Protein 6Z7A (pdb70)

InterPro domains:
  IPR027446 Variant surface glycoprotein C-terminal domain superfamily [SSF118251] (428-478)

Sequence (359 aa):
AKDTAAGHVTTPCTEILFDLTLAKHYENQIQAAESSALNRNYAAIRSWTLLEAMSSDGNRQNAYTGLIAYGIQITVNNAEQEELQGPKQTKLRAAHHALRHRAANLLSSAALLQIQAAQQATLTKPTTAGGAQTPFSGATGTCKYEGITATAGEQSCKYSTEEDEEEKINAAHMNPEVMTQQITTIGDKYLLTTITLDAIAGSKGNPTQSSATYAEQDCQDGGNPGPNFGGANALGLQVTKLGTKATTEKTNLYTAGGTEECEEHQPGNGPQKTKQRRLAYLVCEEANKAAIITPTDLQTLTLDALISAPEMAAIGDALLIQQLLKKAYGQTNEQFQKNFIKPLAAQTVKFKSNTVAALMSSPNSGLALAYHKGK

Foldseek 3Di:
DADLQQVVPFDLLSLLLLLQQLLVLLVVQLVVQVVLLVLLVLLLLLLLLVLLQDDDLLLNLLSVLLNVVSCVQSVVQVVLVPVLNVLSNVLSVLSNVVSVLSLVLVQVLQQKAKDWDQWAKAQQDPPRNPGQIDTGTDDIDTGDDRDDDDDDPVSDVRSHSVNQQLVRYWKHKDWDCCSNPDKFWDKDKDWAARHHNCQGDRVQSWGHDADDQDPPRNHRTTIHMGTGTMGDDIDMDMDTQDDPVRDHGPLDPDPDDDDSRSVSSPSSSSSNVSDRDHDDRSLPDFLVCQLPPPVSCVSCVVSFPSVRSCVSQHPHRVSNCVSRRVQQQPPWDDDCTDGSSVCCVDPCSVVSSVVSSVD

Solvent-accessible surface area: 18760 Å² total; per-residue (Å²): 120,133,27,40,3,3,47,39,3,93,58,18,26,11,0,14,27,2,4,65,25,0,0,109,32,2,45,62,52,9,115,63,7,56,56,19,10,95,102,0,56,15,0,15,94,0,0,36,0,6,34,16,54,27,112,76,40,116,76,51,57,0,11,46,0,0,27,36,6,0,82,94,12,0,80,89,11,72,66,103,8,75,44,26,44,85,23,5,58,131,0,2,122,18,2,95,103,11,4,56,68,0,52,58,12,25,59,118,16,28,12,89,153,31,91,36,44,120,3,87,9,6,18,64,60,113,116,127,101,76,30,101,13,11,18,99,27,124,56,54,80,32,114,21,57,174,73,78,37,170,61,60,104,84,23,92,104,70,3,54,41,82,63,1,56,48,125,30,8,45,19,4,2,3,2,6,59,100,18,54,106,56,133,55,89,65,64,113,77,28,79,86,62,92,14,36,126,74,0,51,61,48,80,69,54,16,0,2,31,31,69,131,51,13,91,149,46,38,0,47,30,0,29,7,57,107,26,83,102,26,12,9,71,43,59,62,55,120,8,92,0,43,35,119,68,41,104,94,5,62,41,75,80,79,126,44,149,39,118,42,48,43,117,9,0,44,40,0,0,54,0,6,103,21,65,41,128,75,26,56,42,0,43,85,3,56,7,99,40,0,19,78,10,111,59,1,50,73,21,2,99,88,54,85,102,99,80,32,0,74,181,24,3,10,116,63,58,74,63,0,33,118,42,0,19,132,18,8,79,78,69,87,6,71,51,139,111,56,39,0,23,50,6,7,65,28,140,74,25,45,111,0,48,62,96,33,136,70,104

Secondary structure (DSSP, 8-state):
---TTGGG--SHHHHHHHHHHHHHHHHHHHHHHHHHHHHHHHHHHHHHHHHHH---HHHHHHHHHHHHHHHHHHHHHHHHHHHHHHHHHHHHHHHHHHHHHHHHHHHHHT--SEEPPP-EEESSBTTBTT-S-EEE----EE--PPP-----HHHHHHSSGGG--GGG--EEEEE-THHHH---EEEEEEEES---TT--B-TTSSEEEEE---TTT-EEEEEEEEEEEE-PPP-EEEEESB-TTSSSBSS-SSSS---HHHHHHHHHHHHHHSPPPPPP-GGG--HHHHHH-HHHHHHHHHH--HHHHHHHH-SSHHHHIIIIIHHHHH-EE----EEHHHHTTSTTHHHHHHHHHH-

Organism: Trypanosoma brucei rhodesiense (NCBI:txid31286)

B-factor: mean 32.12, std 16.99, range [7.95, 90.52]

Nearest PDB structures (foldseek):
  6z7a-assembly1_A-2  TM=1.003E+00  e=4.946E-59  Trypanosoma brucei rhodesiense
  6z7d-assembly1_A-2  TM=1.003E+00  e=1.613E-57  Trypanosoma brucei rhodesiense
  6z7e-assembly1_A-2  TM=1.002E+00  e=7.965E-57  Trypanosoma brucei rhodesiense
  6z7c-assembly1_A-2  TM=9.970E-01  e=1.998E-56  Trypanosoma brucei rhodesiense
  6z7b-assembly1_A  TM=9.973E-01  e=8.889E-54  Trypanosoma brucei rhodesiense

Structure (mmCIF, N/CA/C/O backbone):
data_6Z7A
#
_entry.id   6Z7A
#
_cell.length_a   47.042
_cell.length_b   71.062
_cell.length_c   130.453
_cell.angle_alpha   90.000
_cell.angle_beta   90.000
_cell.angle_gamma   90.000
#
_symmetry.space_group_name_H-M   'P 21 21 2'
#
loop_
_entity.id
_entity.type
_entity.pdbx_description
1 polymer 'Variant surface glycoprotein Sur'
2 branched alpha-D-mannopyranose-(1-2)-alpha-D-mannopyranose-(1-3)-[alpha-D-mannopyranose-(1-6)]beta-D-mannopyranose-(1-4)-2-acetamido-2-deoxy-beta-D-glucopyranose-(1-4)-2-acetamido-2-deoxy-beta-D-glucopyranose
3 water water
#
loop_
_atom_site.group_PDB
_atom_site.id
_atom_site.type_symbol
_atom_site.label_atom_id
_atom_site.label_alt_id
_atom_site.label_comp_id
_atom_site.label_asym_id
_atom_site.label_entity_id
_atom_site.label_seq_id
_atom_site.pdbx_PDB_ins_code
_atom_site.Cartn_x
_atom_site.Cartn_y
_atom_site.Cartn_z
_atom_site.occupancy
_atom_site.B_iso_or_equiv
_atom_site.auth_seq_id
_atom_site.auth_comp_id
_atom_site.auth_asym_id
_atom_site.auth_atom_id
_atom_site.pdbx_PDB_model_num
ATOM 1 N N . ALA A 1 30 ? 8.27527 64.77498 80.80621 1.000 48.12681 30 ALA A N 1
ATOM 2 C CA . ALA A 1 30 ? 7.87936 64.78542 79.38385 1.000 47.26039 30 ALA A CA 1
ATOM 3 C C . ALA A 1 30 ? 6.85358 63.67695 79.10858 1.000 41.67886 30 ALA A C 1
ATOM 4 O O . ALA A 1 30 ? 6.85395 62.67374 79.79017 1.000 44.21792 30 ALA A O 1
ATOM 10 N N . LYS A 1 31 ? 5.92200 63.87550 78.18111 1.000 31.30955 31 LYS A N 1
ATOM 11 C CA . LYS A 1 31 ? 4.94737 62.81783 77.99361 1.000 28.72502 31 LYS A CA 1
ATOM 12 C C . LYS A 1 31 ? 5.36536 61.86597 76.85724 1.000 23.21915 31 LYS A C 1
ATOM 13 O O . LYS A 1 31 ? 5.97169 62.25208 75.84263 1.000 24.33685 31 LYS A O 1
ATOM 32 N N . ASP A 1 32 ? 4.99396 60.62969 77.03593 1.000 19.62887 32 ASP A N 1
ATOM 33 C CA . ASP A 1 32 ? 4.94463 59.67538 75.93372 1.000 19.03381 32 ASP A CA 1
ATOM 34 C C . ASP A 1 32 ? 6.32380 59.35044 75.31274 1.000 18.59974 32 ASP A C 1
ATOM 35 O O . ASP A 1 32 ? 6.38123 59.02320 74.13764 1.000 18.99441 32 ASP A O 1
ATOM 44 N N . THR A 1 33 ? 7.39042 59.38558 76.13084 1.000 18.45479 33 THR A N 1
ATOM 45 C CA . THR A 1 33 ? 8.67704 58.99755 75.60165 1.000 18.96809 33 THR A CA 1
ATOM 46 C C . THR A 1 33 ? 8.66521 57.56851 75.06080 1.000 17.26798 33 THR A C 1
ATOM 47 O O . THR A 1 33 ? 9.15950 57.30861 73.95441 1.000 17.84674 33 THR A O 1
ATOM 58 N N . ALA A 1 34 ? 8.06345 56.62657 75.79921 1.000 14.67025 34 ALA A N 1
ATOM 59 C CA . ALA A 1 34 ? 8.08265 55.24713 75.37788 1.000 13.1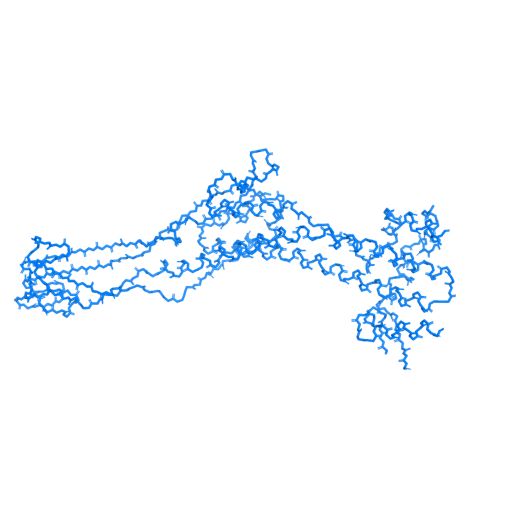7542 34 ALA A CA 1
ATOM 60 C C . ALA A 1 34 ? 7.18882 54.99453 74.16264 1.000 13.06485 34 ALA A C 1
ATOM 61 O O . ALA A 1 34 ? 7.63720 54.46581 73.13847 1.000 12.77790 34 ALA A O 1
ATOM 68 N N . ALA A 1 35 ? 5.94032 55.45784 74.19406 1.000 13.63041 35 ALA A N 1
ATOM 69 C CA . ALA A 1 35 ? 5.05006 55.23312 73.04227 1.000 12.91229 35 ALA A CA 1
ATOM 70 C C . ALA A 1 35 ? 5.49558 56.00095 71.81571 1.000 12.73580 35 ALA A C 1
ATOM 71 O O . ALA A 1 35 ? 5.28471 55.55853 70.67727 1.000 13.55165 35 ALA A O 1
ATOM 78 N N . GLY A 1 36 ? 6.14997 57.16292 72.01996 1.000 14.47539 36 GLY A N 1
ATOM 79 C CA . GLY A 1 36 ? 6.64870 57.87712 70.90845 1.000 15.09913 36 GLY A CA 1
ATOM 80 C C . GLY A 1 36 ? 7.88543 57.28828 70.25575 1.000 15.02823 36 GLY A C 1
ATOM 81 O O . GLY A 1 36 ? 8.24513 57.70210 69.15259 1.000 16.67020 36 GLY A O 1
ATOM 85 N N . HIS A 1 37 ? 8.42652 56.21172 70.83301 1.000 13.67014 37 HIS A N 1
ATOM 86 C CA . HIS A 1 37 ? 9.49467 55.48167 70.21428 1.000 13.30698 37 HIS A CA 1
ATOM 87 C C . HIS A 1 37 ? 8.96304 54.26522 69.48038 1.000 12.89373 37 HIS A C 1
ATOM 88 O O . HIS A 1 37 ? 9.74140 53.47002 68.91365 1.000 14.75682 37 HIS A O 1
ATOM 102 N N . VAL A 1 38 ? 7.66979 54.00832 69.49480 1.000 11.48307 38 VAL A N 1
ATOM 103 C CA . VAL A 1 38 ? 7.08369 52.88223 68.75973 1.000 11.19351 38 VAL A CA 1
ATOM 104 C C . VAL A 1 38 ? 6.83304 53.35527 67.34252 1.000 10.92782 38 VAL A C 1
ATOM 105 O O . VAL A 1 38 ? 5.99149 54.23731 67.06269 1.000 12.34858 38 VAL A O 1
ATOM 118 N N . THR A 1 39 ? 7.63218 52.82927 66.41513 1.000 10.72806 39 THR A N 1
ATOM 119 C CA . THR A 1 39 ? 7.56461 53.17580 65.01723 1.000 14.47449 39 THR A CA 1
ATOM 120 C C . THR A 1 39 ? 7.55006 51.98495 64.07805 1.000 11.92779 39 THR A C 1
ATOM 121 O O . THR A 1 39 ? 7.49094 52.15930 62.86820 1.000 12.77251 39 THR A O 1
ATOM 132 N N . THR A 1 40 ? 7.59757 50.77415 64.64188 1.000 9.92788 40 THR A N 1
ATOM 133 C CA . THR A 1 40 ? 7.77833 49.53437 63.89146 1.000 10.54325 40 THR A CA 1
ATOM 134 C C . THR A 1 40 ? 7.06209 48.43049 64.62304 1.000 9.98033 40 THR A C 1
ATOM 135 O O . THR A 1 40 ? 6.84812 48.49621 65.83024 1.000 9.51960 40 THR A O 1
ATOM 146 N N . PRO A 1 41 ? 6.78888 47.30015 63.95102 1.000 10.71438 41 PRO A N 1
ATOM 147 C CA . PRO A 1 41 ? 6.24458 46.15214 64.66044 1.000 10.16197 41 PRO A CA 1
ATOM 148 C C . PRO A 1 41 ? 7.13163 45.72481 65.84760 1.000 10.22766 41 PRO A C 1
ATOM 149 O O . PRO A 1 41 ? 6.63483 45.46090 66.95254 1.000 10.49071 41 PRO A O 1
ATOM 160 N N . CYS A 1 42 ? 8.44531 45.63319 65.63015 1.000 10.63285 42 CYS A N 1
ATOM 161 C CA . CYS A 1 42 ? 9.26949 45.22786 66.73355 1.000 10.63812 42 CYS A CA 1
ATOM 162 C C . CYS A 1 42 ? 9.28369 46.14267 67.91563 1.000 9.94605 42 CYS A C 1
ATOM 163 O O . CYS A 1 42 ? 9.35150 45.70180 69.07211 1.000 9.99325 42 CYS A O 1
ATOM 170 N N . THR A 1 43 ? 9.20795 47.48182 67.67902 1.000 9.49597 43 THR A N 1
ATOM 171 C CA . THR A 1 43 ? 9.14651 48.36112 68.78999 1.000 9.53005 43 THR A CA 1
ATOM 172 C C . THR A 1 43 ? 7.77120 48.37325 69.50239 1.000 9.35914 43 THR A C 1
ATOM 173 O O . THR A 1 43 ? 7.73693 48.56622 70.68194 1.000 9.71951 43 THR A O 1
ATOM 184 N N . GLU A 1 44 ? 6.69247 48.10186 68.75036 1.000 9.39056 44 GLU A N 1
ATOM 185 C CA . GLU A 1 44 ? 5.42362 47.89567 69.44990 1.000 9.23542 44 GLU A CA 1
ATOM 186 C C . GLU A 1 44 ? 5.46519 46.65567 70.35448 1.000 9.05918 44 GLU A C 1
ATOM 187 O O . GLU A 1 44 ? 5.03647 46.69191 71.49867 1.000 9.54582 44 GLU A O 1
ATOM 199 N N . ILE A 1 45 ? 6.06480 45.56808 69.83496 1.000 9.66426 45 ILE A N 1
ATOM 200 C CA . ILE A 1 45 ? 6.20998 44.36892 70.63665 1.000 9.97493 45 ILE A CA 1
ATOM 201 C C . ILE A 1 45 ? 6.94519 44.70821 71.92563 1.000 9.42503 45 ILE A C 1
ATOM 202 O O . ILE A 1 45 ? 6.59024 44.29454 73.01826 1.000 10.22219 45 ILE A O 1
ATOM 218 N N . LEU A 1 46 ? 8.09389 45.43860 71.77835 1.000 10.09333 46 LEU A N 1
ATOM 219 C CA . LEU A 1 46 ? 8.86603 45.75667 72.95376 1.000 10.25389 46 LEU A CA 1
ATOM 220 C C . LEU A 1 46 ? 8.07038 46.60011 73.95091 1.000 9.62250 46 LEU A C 1
ATOM 221 O O . LEU A 1 46 ? 8.08689 46.37270 75.16518 1.000 10.49326 46 LEU A O 1
ATOM 237 N N . PHE A 1 47 ? 7.33542 47.58942 73.43707 1.000 10.06428 47 PHE A N 1
ATOM 238 C CA . PHE A 1 47 ? 6.49829 48.39763 74.33752 1.000 10.30651 47 PHE A CA 1
ATOM 239 C C . PHE A 1 47 ? 5.46719 47.57745 75.10713 1.000 10.09592 47 PHE A C 1
ATOM 240 O O . PHE A 1 47 ? 5.33704 47.68767 76.30244 1.000 10.11176 47 PHE A O 1
ATOM 257 N N . ASP A 1 48 ? 4.81371 46.69122 74.34803 1.000 9.59335 48 ASP A N 1
ATOM 258 C CA . ASP A 1 48 ? 3.72766 45.91518 74.91635 1.000 10.05387 48 ASP A CA 1
ATOM 259 C C . ASP A 1 48 ? 4.23765 45.00492 76.02133 1.000 10.05151 48 ASP A C 1
ATOM 260 O O . ASP A 1 48 ? 3.62981 44.88458 77.09849 1.000 11.08805 48 ASP A O 1
ATOM 269 N N . LEU A 1 49 ? 5.36327 44.31037 75.73845 1.000 10.86171 49 LEU A N 1
ATOM 270 C CA . LEU A 1 49 ? 5.91962 43.40143 76.72221 1.000 11.08814 49 LEU A CA 1
ATOM 271 C C . LEU A 1 49 ? 6.52833 44.13866 77.89600 1.000 10.62792 49 LEU A C 1
ATOM 272 O O . LEU A 1 49 ? 6.42815 43.68611 79.03893 1.000 12.10660 49 LEU A O 1
ATOM 288 N N . THR A 1 50 ? 7.13688 45.29284 77.64935 1.000 11.32499 50 THR A N 1
ATOM 289 C CA . THR A 1 50 ? 7.74316 46.05834 78.71810 1.000 12.03297 50 THR A CA 1
ATOM 290 C C . THR A 1 50 ? 6.70268 46.62163 79.65822 1.000 11.33314 50 THR A C 1
ATOM 291 O O . THR A 1 50 ? 6.86346 46.59522 80.88595 1.000 11.63554 50 THR A O 1
ATOM 302 N N . LEU A 1 51 ? 5.57173 47.09894 79.10891 1.000 11.47233 51 LEU A N 1
ATOM 303 C CA . LEU A 1 51 ? 4.48893 47.59935 79.93868 1.000 11.78574 51 LEU A CA 1
ATOM 304 C C . LEU A 1 51 ? 3.78868 46.46464 80.69703 1.000 11.25415 51 LEU A C 1
ATOM 305 O O . LEU A 1 51 ? 3.50998 46.61272 81.89386 1.000 12.22769 51 LEU A O 1
ATOM 321 N N . ALA A 1 52 ? 3.59180 45.30830 80.04501 1.000 11.81724 52 ALA A N 1
ATOM 322 C CA . ALA A 1 52 ? 3.02241 44.15788 80.74807 1.000 11.86976 52 ALA A CA 1
ATOM 323 C C . ALA A 1 52 ? 3.91283 43.80373 81.94156 1.000 12.10955 52 ALA A C 1
ATOM 324 O O . ALA A 1 52 ? 3.43177 43.58249 83.04076 1.000 13.03049 52 ALA A O 1
ATOM 331 N N . LYS A 1 53 ? 5.24009 43.71888 81.72555 1.000 12.69358 53 LYS A N 1
ATOM 332 C CA . LYS A 1 53 ? 6.13566 43.38963 82.81215 1.000 13.68868 53 LYS A CA 1
ATOM 333 C C . LYS A 1 53 ? 6.14885 44.45372 83.87440 1.000 13.73065 53 LYS A C 1
ATOM 334 O O . LYS A 1 53 ? 6.28900 44.11117 85.05347 1.000 14.99641 53 LYS A O 1
ATOM 353 N N . HIS A 1 54 ? 5.97270 45.71498 83.50780 1.000 13.84385 54 HIS A N 1
ATOM 354 C CA . HIS A 1 54 ? 5.88782 46.75697 84.53330 1.000 14.38065 54 HIS A CA 1
ATOM 355 C C . HIS A 1 54 ? 4.71868 46.54358 85.46620 1.000 14.08340 54 HIS A C 1
ATOM 356 O O . HIS A 1 54 ? 4.87229 46.55117 86.69455 1.000 14.91749 54 HIS A O 1
ATOM 370 N N . TYR A 1 55 ? 3.53883 46.26761 84.92204 1.000 13.37278 55 TYR A N 1
ATOM 371 C CA . TYR A 1 55 ? 2.36127 45.98033 85.75580 1.000 13.96752 55 TYR A CA 1
ATOM 372 C C . TYR A 1 55 ? 2.57509 44.73240 86.61056 1.000 14.54380 55 TYR A C 1
ATOM 373 O O . TYR A 1 55 ? 2.24187 44.72077 87.81326 1.000 15.18335 55 TYR A O 1
ATOM 391 N N . GLU A 1 56 ? 3.13518 43.66950 86.02086 1.000 13.95712 56 GLU A N 1
ATOM 392 C CA . GLU A 1 56 ? 3.40143 42.44171 86.76006 1.000 14.96747 56 GLU A CA 1
ATOM 393 C C . GLU A 1 56 ? 4.39730 42.69500 87.89250 1.000 15.12831 56 GLU A C 1
ATOM 394 O O . GLU A 1 56 ? 4.24394 42.16250 89.00027 1.000 15.91236 56 GLU A O 1
ATOM 406 N N . ASN A 1 57 ? 5.40259 43.52652 87.62804 1.000 15.59662 57 ASN A N 1
ATOM 407 C CA . ASN A 1 57 ? 6.38570 43.85370 88.65418 1.000 17.34170 57 ASN A CA 1
ATOM 408 C C . ASN A 1 57 ? 5.77538 44.71304 89.77903 1.000 17.08102 57 ASN A C 1
ATOM 409 O O . ASN A 1 57 ? 6.16296 44.57760 90.94507 1.000 18.01263 57 ASN A O 1
ATOM 420 N N . GLN A 1 58 ? 4.84548 45.59326 89.45467 1.000 16.73103 58 GLN A N 1
ATOM 421 C CA . GLN A 1 58 ? 4.18011 46.36700 90.50153 1.000 17.05483 58 GLN A CA 1
ATOM 422 C C . GLN A 1 58 ? 3.42819 45.44651 91.45034 1.000 17.50990 58 GLN A C 1
ATOM 423 O O . GLN A 1 58 ? 3.47608 45.61414 92.68891 1.000 18.50744 58 GLN A O 1
ATOM 437 N N . ILE A 1 59 ? 2.74840 44.44938 90.89641 1.000 17.15490 59 ILE A N 1
ATOM 438 C CA . ILE A 1 59 ? 2.04047 43.47378 91.72379 1.000 17.77032 59 ILE A CA 1
ATOM 439 C C . ILE A 1 59 ? 3.04481 42.64295 92.53893 1.000 17.83125 59 ILE A C 1
ATOM 440 O O . ILE A 1 59 ? 2.86746 42.46151 93.74399 1.000 18.78635 59 ILE A O 1
ATOM 456 N N . GLN A 1 60 ? 4.12638 42.15555 91.92918 1.000 17.73123 60 GLN A N 1
ATOM 457 C CA . GLN A 1 60 ? 5.11304 41.35774 92.64409 1.000 18.52081 60 GLN A CA 1
ATOM 458 C C . GLN A 1 60 ? 5.71299 42.18126 93.77230 1.000 17.61280 60 GLN A C 1
ATOM 459 O O . GLN A 1 60 ? 5.91934 41.65647 94.87140 1.000 19.53118 60 GLN A O 1
ATOM 473 N N . ALA A 1 61 ? 6.00265 43.45723 93.55207 1.000 19.17866 61 ALA A N 1
ATOM 474 C CA . ALA A 1 61 ? 6.59012 44.27034 94.60749 1.000 20.11024 61 ALA A CA 1
ATOM 475 C C . ALA A 1 61 ? 5.62232 44.47863 95.76205 1.000 20.23656 61 ALA A C 1
ATOM 476 O O . ALA A 1 61 ? 6.00412 44.38776 96.93564 1.000 21.54729 61 ALA A O 1
ATOM 483 N N . ALA A 1 62 ? 4.34780 44.69131 95.46872 1.000 19.02880 62 ALA A N 1
ATOM 484 C CA . ALA A 1 62 ? 3.39483 44.81453 96.56224 1.000 19.97634 62 ALA A CA 1
ATOM 485 C C . ALA A 1 62 ? 3.25452 43.51761 97.31177 1.000 20.14966 62 ALA A C 1
ATOM 486 O O . ALA A 1 62 ? 3.15431 43.52087 98.54464 1.000 22.03150 62 ALA A O 1
ATOM 493 N N . GLU A 1 63 ? 3.22455 42.38422 96.63606 1.000 18.75264 63 GLU A N 1
ATOM 494 C CA . GLU A 1 63 ? 3.09873 41.10957 97.34187 1.000 20.28377 63 GLU A CA 1
ATOM 495 C C . GLU A 1 63 ? 4.32472 40.76573 98.14167 1.000 19.46047 63 GLU A C 1
ATOM 496 O O . GLU A 1 63 ? 4.20301 40.17494 99.22843 1.000 21.03664 63 GLU A O 1
ATOM 508 N N . SER A 1 64 ? 5.49492 41.14730 97.63781 1.000 19.94206 64 SER A N 1
ATOM 509 C CA A SER A 1 64 ? 6.69918 40.93371 98.42391 0.461 20.58408 64 SER A CA 1
ATOM 510 C CA B SER A 1 64 ? 6.71627 40.95052 98.41525 0.539 21.42115 64 SER A CA 1
ATOM 511 C C . SER A 1 64 ? 6.64842 41.76243 99.69170 1.000 21.36288 64 SER A C 1
ATOM 512 O O . SER A 1 64 ? 7.10056 41.31169 100.75459 1.000 22.68432 64 SER A O 1
ATOM 527 N N . ALA A 1 65 ? 6.14485 42.95899 99.60635 1.000 21.01051 65 ALA A N 1
ATOM 528 C CA . ALA A 1 65 ? 6.02540 43.80083 100.78062 1.000 21.83410 65 ALA A CA 1
ATOM 529 C C . ALA A 1 65 ? 5.06650 43.19232 101.78826 1.000 21.66602 65 ALA A C 1
ATOM 530 O O . ALA A 1 65 ? 5.33010 43.22606 103.01244 1.000 23.09473 65 ALA A O 1
ATOM 537 N N . LEU A 1 66 ? 3.96394 42.62409 101.31560 1.000 20.91584 66 LEU A N 1
ATOM 538 C CA . LEU A 1 66 ? 3.06984 41.96753 102.23251 1.000 22.74219 66 LEU A CA 1
ATOM 539 C C . LEU A 1 66 ? 3.74196 40.78765 102.88793 1.000 22.14754 66 LEU A C 1
ATOM 540 O O . LEU A 1 66 ? 3.60879 40.57184 104.09478 1.000 23.03427 66 LEU A O 1
ATOM 556 N N . ASN A 1 67 ? 4.46865 39.99837 102.10839 1.000 22.32395 67 ASN A N 1
ATOM 557 C CA . ASN A 1 67 ? 5.11234 38.83504 102.67680 1.000 24.15548 67 ASN A CA 1
ATOM 558 C C . ASN A 1 67 ? 6.17801 39.21474 103.69143 1.000 23.68983 67 ASN A C 1
ATOM 559 O O . ASN A 1 67 ? 6.27464 38.57518 104.74117 1.000 24.08701 67 ASN A O 1
ATOM 570 N N . ARG A 1 68 ? 6.92422 40.27169 103.44232 1.000 23.20291 68 ARG A N 1
ATOM 571 C CA . ARG A 1 68 ? 7.85330 40.76968 104.46398 1.000 23.21596 68 ARG A CA 1
ATOM 572 C C . ARG A 1 68 ? 7.12964 41.15992 105.75220 1.000 23.34488 68 ARG A C 1
ATOM 573 O O . ARG A 1 68 ? 7.63562 40.88582 106.86603 1.000 23.91332 68 ARG A O 1
ATOM 594 N N . ASN A 1 69 ? 5.96224 41.80423 105.63121 1.000 22.80279 69 ASN A N 1
ATOM 595 C CA . ASN A 1 69 ? 5.20045 42.20573 106.81353 1.000 22.48962 69 ASN A CA 1
ATOM 596 C C . ASN A 1 69 ? 4.68744 40.99916 107.54449 1.000 22.06326 69 ASN A C 1
ATOM 597 O O . ASN A 1 69 ? 4.79103 40.96190 108.76777 1.000 23.87117 69 ASN A O 1
ATOM 608 N N . TYR A 1 70 ? 4.18163 39.98296 106.85883 1.000 22.44753 70 TYR A N 1
ATOM 609 C CA . TYR A 1 70 ? 3.71089 38.79604 107.56160 1.000 23.64498 70 TYR A CA 1
ATOM 610 C C . TYR A 1 70 ? 4.86558 38.08114 108.25004 1.000 23.57640 70 TYR A C 1
ATOM 611 O O . TYR A 1 70 ? 4.70028 37.56079 109.37451 1.000 23.91864 70 TYR A O 1
ATOM 629 N N . ALA A 1 71 ? 6.04529 38.11266 107.64182 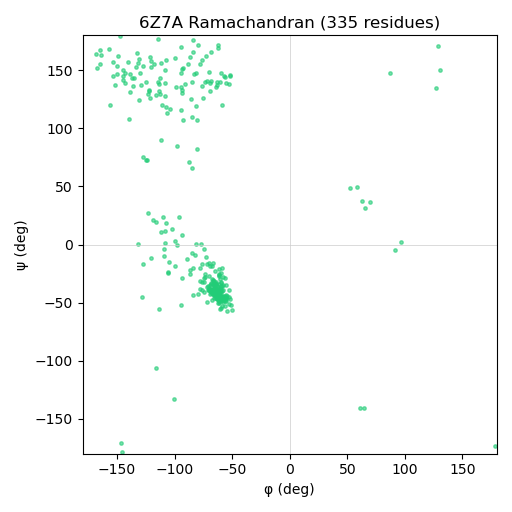1.000 23.87677 71 ALA A N 1
ATOM 630 C CA . ALA A 1 71 ? 7.23466 37.53682 108.28288 1.000 25.10006 71 ALA A CA 1
ATOM 631 C C . ALA A 1 71 ? 7.61220 38.28190 109.55646 1.000 25.11626 71 ALA A C 1
ATOM 632 O O . ALA A 1 71 ? 7.97406 37.66331 110.59134 1.000 26.78993 71 ALA A O 1
ATOM 639 N N . ALA A 1 72 ? 7.50713 39.60251 109.52510 1.000 24.87953 72 ALA A N 1
ATOM 640 C CA . ALA A 1 72 ? 7.76694 40.40430 110.72494 1.000 25.55824 72 ALA A CA 1
ATOM 641 C C . ALA A 1 72 ? 6.77985 40.07977 111.81604 1.000 25.90325 72 ALA A C 1
ATOM 642 O O . ALA A 1 72 ? 7.14490 40.01605 112.99318 1.000 27.26629 72 ALA A O 1
ATOM 649 N N . ILE A 1 73 ? 5.52009 39.89743 111.47267 1.000 25.66619 73 ILE A N 1
ATOM 650 C CA . ILE A 1 73 ? 4.49145 39.58381 112.45619 1.000 25.09513 73 ILE A CA 1
ATOM 651 C C . ILE A 1 73 ? 4.77534 38.23551 113.11498 1.000 24.86894 73 ILE A C 1
ATOM 652 O O . ILE A 1 73 ? 4.71740 38.13150 114.34065 1.000 26.10308 73 ILE A O 1
ATOM 668 N N . ARG A 1 74 ? 5.17072 37.22058 112.33810 1.000 25.26085 74 ARG A N 1
ATOM 669 C CA . ARG A 1 74 ? 5.57581 35.93949 112.91139 1.000 25.66348 74 ARG A CA 1
ATOM 670 C C . ARG A 1 74 ? 6.78234 36.09604 113.83338 1.000 26.32960 74 ARG A C 1
ATOM 671 O O . ARG A 1 74 ? 6.83884 35.48883 114.90529 1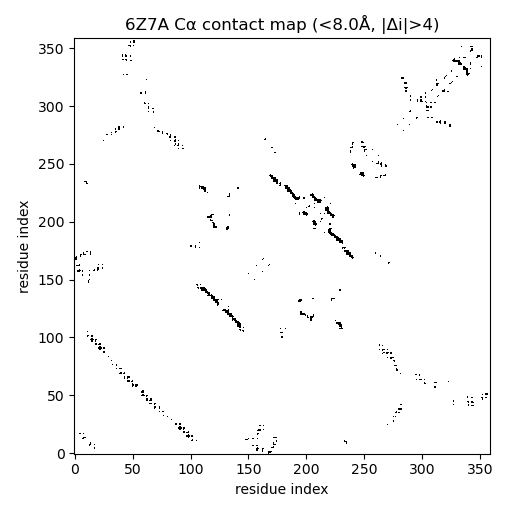.000 26.94271 74 ARG A O 1
ATOM 692 N N . SER A 1 75 ? 7.73927 36.93967 113.43966 1.000 27.23732 75 SER A N 1
ATOM 693 C CA . SER A 1 75 ? 8.93044 37.16091 114.25930 1.000 27.45877 75 SER A CA 1
ATOM 694 C C . SER A 1 75 ? 8.58137 37.78904 115.60504 1.000 29.26665 75 SER A C 1
ATOM 695 O O . SER A 1 75 ? 9.03355 37.30840 116.66333 1.000 30.90355 75 SER A O 1
ATOM 703 N N . TRP A 1 76 ? 7.73174 38.83175 115.58632 1.000 27.86684 76 TRP A N 1
ATOM 704 C CA . TRP A 1 76 ? 7.30624 39.48186 116.83072 1.000 30.02944 76 TRP A CA 1
ATOM 705 C C . TRP A 1 76 ? 6.45499 38.56471 117.68353 1.000 29.67205 76 TRP A C 1
ATOM 706 O O . TRP A 1 76 ? 6.48746 38.66618 118.92624 1.000 32.86954 76 TRP A O 1
ATOM 727 N N . THR A 1 77 ? 5.69523 37.66011 117.07105 1.000 29.15638 77 THR A N 1
ATOM 728 C CA . THR A 1 77 ? 4.95058 36.65776 117.83440 1.000 29.68008 77 THR A CA 1
ATOM 729 C C . THR A 1 77 ? 5.91018 35.76381 118.61977 1.000 31.16160 77 THR A C 1
ATOM 730 O O . THR A 1 77 ? 5.67133 35.46522 119.80195 1.000 32.00908 77 THR A O 1
ATOM 741 N N . LEU A 1 78 ? 7.01538 35.35799 118.01686 1.000 31.78554 78 LEU A N 1
ATOM 742 C CA . LEU A 1 78 ? 7.98580 34.58448 118.78009 1.000 33.75143 78 LEU A CA 1
ATOM 743 C C . LEU A 1 78 ? 8.60370 35.44235 119.90175 1.000 35.36991 78 LEU A C 1
ATOM 744 O O . LEU A 1 78 ? 8.71267 35.00371 121.06099 1.000 39.12821 78 LEU A O 1
ATOM 760 N N . LEU A 1 79 ? 8.95835 36.68640 119.60914 1.000 35.85455 79 LEU A N 1
ATOM 761 C CA . LEU A 1 79 ? 9.58502 37.48729 120.65500 1.000 38.54940 79 LEU A CA 1
ATOM 762 C C . LEU A 1 79 ? 8.62298 37.75084 121.77986 1.000 40.58413 79 LEU A C 1
ATOM 763 O O . LEU A 1 79 ? 9.04078 37.74721 122.96010 1.000 42.58906 79 LEU A O 1
ATOM 779 N N . GLU A 1 80 ? 7.33345 37.92429 121.49303 1.000 41.83406 80 GLU A N 1
ATOM 780 C CA . GLU A 1 80 ? 6.36808 38.08143 122.58353 1.000 44.28949 80 GLU A CA 1
ATOM 781 C C . GLU A 1 80 ? 6.38206 36.85611 123.50107 1.000 44.02087 80 GLU A C 1
ATOM 782 O O . GLU A 1 80 ? 6.46611 36.97567 124.73874 1.000 45.51857 80 GLU A O 1
ATOM 794 N N . ALA A 1 81 ? 6.35765 35.66666 122.90508 1.000 42.24248 81 ALA A N 1
ATOM 795 C CA . ALA A 1 81 ? 6.38971 34.40526 123.65197 1.000 45.47121 81 ALA A CA 1
ATOM 796 C C . ALA A 1 81 ? 7.66130 34.23680 124.47602 1.000 47.82168 81 ALA A C 1
ATOM 797 O O . ALA A 1 81 ? 7.64449 33.52365 125.49543 1.000 48.79246 81 ALA A O 1
ATOM 804 N N . MET A 1 82 ? 8.76292 34.86201 124.07359 1.000 48.73750 82 MET A N 1
ATOM 805 C CA . MET A 1 82 ? 10.04854 34.72496 124.76164 1.000 50.37733 82 MET A CA 1
ATOM 806 C C . MET A 1 82 ? 10.26311 35.74529 125.86986 1.000 53.11686 82 MET A C 1
ATOM 807 O O . MET A 1 82 ? 11.14142 35.53595 126.72588 1.000 54.66954 82 MET A O 1
ATOM 821 N N . SER A 1 83 ? 9.45600 36.78329 125.96466 1.000 53.57803 83 SER A N 1
ATOM 822 C CA . SER A 1 83 ? 9.71900 37.77272 126.99100 1.000 59.10235 83 SER A CA 1
ATOM 823 C C . SER A 1 83 ? 8.92669 37.42015 128.24096 1.000 61.54452 83 SER A C 1
ATOM 824 O O . SER A 1 83 ? 7.87827 36.77565 128.19518 1.000 63.45464 83 SER A O 1
ATOM 832 N N . SER A 1 84 ? 9.45875 37.83353 129.36973 1.000 66.16043 84 SER A N 1
ATOM 833 C CA . SER A 1 84 ? 8.80192 37.63245 130.65017 1.000 67.41907 84 SER A CA 1
ATOM 834 C C . SER A 1 84 ? 8.26487 38.92486 131.24463 1.000 69.54711 84 SER A C 1
ATOM 835 O O . SER A 1 84 ? 7.54986 38.87543 132.25916 1.000 71.15851 84 SER A O 1
ATOM 843 N N . ASP A 1 85 ? 8.61897 40.07762 130.67361 1.000 66.74791 85 ASP A N 1
ATOM 844 C CA . ASP A 1 85 ? 8.14195 41.35436 131.17255 1.000 65.91843 85 ASP A CA 1
ATOM 845 C C . ASP A 1 85 ? 6.80078 41.66798 130.54968 1.000 63.78956 85 ASP A C 1
ATOM 846 O O . ASP A 1 85 ? 6.69317 41.72306 129.32584 1.000 66.39194 85 ASP A O 1
ATOM 855 N N . GLY A 1 86 ? 5.80278 41.93590 131.38626 1.000 63.09440 86 GLY A N 1
ATOM 856 C CA . GLY A 1 86 ? 4.49210 42.25785 130.86333 1.000 62.43645 86 GLY A CA 1
ATOM 857 C C . GLY A 1 86 ? 4.49513 43.48502 129.97659 1.000 60.70187 86 GLY A C 1
ATOM 858 O O . GLY A 1 86 ? 3.72454 43.57221 129.02281 1.000 60.78373 86 GLY A O 1
ATOM 862 N N . ASN A 1 87 ? 5.35262 44.45921 130.26839 1.000 60.20722 87 ASN A N 1
ATOM 863 C CA . ASN A 1 87 ? 5.30484 45.66590 129.45372 1.000 59.35464 87 ASN A CA 1
ATOM 864 C C . ASN A 1 87 ? 5.98879 45.45595 128.10531 1.000 55.34899 87 ASN A C 1
ATOM 865 O O . ASN A 1 87 ? 5.48234 45.89688 127.05351 1.000 55.07772 87 ASN A O 1
ATOM 876 N N . ARG A 1 88 ? 7.09603 44.72151 128.10447 1.000 55.35637 88 ARG A N 1
ATOM 877 C CA . ARG A 1 88 ? 7.71622 44.37340 126.83663 1.000 53.48823 88 ARG A CA 1
ATOM 878 C C . ARG A 1 88 ? 6.79893 43.47411 126.00622 1.000 51.68243 88 ARG A C 1
ATOM 879 O O . ARG A 1 88 ? 6.69960 43.64779 124.78682 1.000 49.46924 88 ARG A O 1
ATOM 900 N N . GLN A 1 89 ? 6.10586 42.52369 126.65339 1.000 50.43237 89 GLN A N 1
ATOM 901 C CA . GLN A 1 89 ? 5.13023 41.67521 125.96280 1.000 47.91892 89 GLN A CA 1
ATOM 902 C C . GLN A 1 89 ? 4.04316 42.50872 125.30661 1.000 45.88203 89 GLN A C 1
ATOM 903 O O . GLN A 1 89 ? 3.72586 42.32372 124.12237 1.000 44.57908 89 GLN A O 1
ATOM 917 N N . ASN A 1 90 ? 3.48205 43.46412 126.03963 1.000 45.78191 90 ASN A N 1
ATOM 918 C CA . ASN A 1 90 ? 2.44416 44.33588 125.49817 1.000 46.85031 90 ASN A CA 1
ATOM 919 C C . ASN A 1 90 ? 2.97881 45.13423 124.31872 1.000 43.19998 90 ASN A C 1
ATOM 920 O O . ASN A 1 90 ? 2.24667 45.39084 123.36819 1.000 43.32359 90 ASN A O 1
ATOM 931 N N . ALA A 1 91 ? 4.24453 45.57965 124.39028 1.000 41.87101 91 ALA A N 1
ATOM 932 C CA . ALA A 1 91 ? 4.83808 46.30850 123.27007 1.000 40.28900 91 ALA A CA 1
ATOM 933 C C . ALA A 1 91 ? 4.88942 45.44287 122.00876 1.000 38.59421 91 ALA A C 1
ATOM 934 O O . ALA A 1 91 ? 4.54830 45.89841 120.91335 1.000 39.82580 91 ALA A O 1
ATOM 941 N N . TYR A 1 92 ? 5.33114 44.19262 122.14317 1.000 37.43607 92 TYR A N 1
ATOM 942 C CA . TYR A 1 92 ? 5.33663 43.31165 120.98160 1.000 35.95983 92 TYR A CA 1
ATOM 943 C C . TYR A 1 92 ? 3.92839 43.10331 120.47406 1.000 35.45681 92 TYR A C 1
ATOM 944 O O . TYR A 1 92 ? 3.69951 43.07999 119.25507 1.000 34.77261 92 TYR A O 1
ATOM 962 N N . THR A 1 93 ? 2.97443 42.93618 121.36131 1.000 34.92796 93 THR A N 1
ATOM 963 C CA . THR A 1 93 ? 1.59070 42.77545 120.95901 1.000 35.04888 93 THR A CA 1
ATOM 964 C C . THR A 1 93 ? 1.12022 43.98057 120.18011 1.000 33.16215 93 THR A C 1
ATOM 965 O O . THR A 1 93 ? 0.40412 43.84059 119.18657 1.000 34.41464 93 THR A O 1
ATOM 976 N N . GLY A 1 94 ? 1.58220 45.16564 120.54381 1.000 33.95649 94 GLY A N 1
ATOM 977 C CA . GLY A 1 94 ? 1.17312 46.34093 119.81752 1.000 33.16970 94 GLY A CA 1
ATOM 978 C C . GLY A 1 94 ? 1.68596 46.33060 118.38136 1.000 31.76458 94 GLY A C 1
ATOM 979 O O . GLY A 1 94 ? 0.98834 46.77637 117.46235 1.000 32.79073 94 GLY A O 1
ATOM 983 N N . LEU A 1 95 ? 2.92698 45.84539 118.18712 1.000 33.23797 95 LEU A N 1
ATOM 984 C CA . LEU A 1 95 ? 3.49678 45.73074 116.83664 1.000 30.04054 95 LEU A CA 1
ATOM 985 C C . LEU A 1 95 ? 2.81976 44.63523 116.02967 1.000 29.13245 95 LEU A C 1
ATOM 986 O O . LEU A 1 95 ? 2.61319 44.79305 114.81912 1.000 29.57460 95 LEU A O 1
ATOM 1002 N N . ILE A 1 96 ? 2.46763 43.52382 116.66590 1.000 29.57465 96 ILE A N 1
ATOM 1003 C CA . ILE A 1 96 ? 1.69674 42.47618 116.00063 1.000 29.50095 96 ILE A CA 1
ATOM 1004 C C . ILE A 1 96 ? 0.35280 43.01322 115.56363 1.000 29.82464 96 ILE A C 1
ATOM 1005 O O . ILE A 1 96 ? -0.08766 42.80288 114.41481 1.000 27.96393 96 ILE A O 1
ATOM 1021 N N . ALA A 1 97 ? -0.34779 43.68818 116.46933 1.000 30.18527 97 ALA A N 1
ATOM 1022 C CA . ALA A 1 97 ? -1.65799 44.21491 116.13610 1.000 30.62977 97 ALA A CA 1
ATOM 1023 C C . ALA A 1 97 ? -1.58743 45.22593 114.99272 1.000 29.24828 97 ALA A C 1
ATOM 1024 O O . ALA A 1 97 ? -2.38686 45.16465 114.04616 1.000 30.47190 97 ALA A O 1
ATOM 1031 N N . TYR A 1 98 ? -0.64539 46.16403 115.08734 1.000 28.43270 98 TYR A N 1
ATOM 1032 C CA . TYR A 1 98 ? -0.41687 47.13637 114.03785 1.000 28.69537 98 TYR A CA 1
ATOM 1033 C C . TYR A 1 98 ? -0.14375 46.42862 112.71758 1.000 27.81399 98 TYR A C 1
ATOM 1034 O O . TYR A 1 98 ? -0.72231 46.76667 111.67985 1.000 28.17703 98 TYR A O 1
ATOM 1052 N N . GLY A 1 99 ? 0.80795 45.51306 112.74165 1.000 27.49018 99 GLY A N 1
ATOM 1053 C CA . GLY A 1 99 ? 1.15021 44.77289 111.53076 1.000 25.98725 99 GLY A CA 1
ATOM 1054 C C . GLY A 1 99 ? -0.01668 44.04957 110.91229 1.000 25.74523 99 GLY A C 1
ATOM 1055 O O . GLY A 1 99 ? -0.21344 44.11103 109.70881 1.000 25.22406 99 GLY A O 1
ATOM 1059 N N . ILE A 1 100 ? -0.81626 43.36542 111.72363 1.000 25.75334 100 ILE A N 1
ATOM 1060 C CA . ILE A 1 100 ? -1.94693 42.62586 111.17913 1.000 27.27395 100 ILE A CA 1
ATOM 1061 C C . ILE A 1 100 ? -2.91742 43.59597 110.53601 1.000 26.06391 100 ILE A C 1
ATOM 1062 O O . ILE A 1 100 ? -3.38179 43.39780 109.40699 1.000 26.35050 100 ILE A O 1
ATOM 1078 N N . GLN A 1 101 ? -3.22083 44.67806 111.23209 1.000 26.74289 101 GLN A N 1
ATOM 1079 C CA . GLN A 1 101 ? -4.18363 45.62827 110.71965 1.000 29.72968 101 GLN A CA 1
ATOM 1080 C C . GLN A 1 101 ? -3.73804 46.17033 109.38077 1.000 28.51141 101 GLN A C 1
ATOM 1081 O O . GLN A 1 101 ? -4.49475 46.10429 108.38728 1.000 28.57698 101 GLN A O 1
ATOM 1095 N N . ILE A 1 102 ? -2.50752 46.67846 109.31413 1.000 28.06130 102 ILE A N 1
ATOM 1096 C CA . ILE A 1 102 ? -2.14025 47.35590 108.06554 1.000 27.02962 102 ILE A CA 1
ATOM 1097 C C . ILE A 1 102 ? -1.89046 46.37047 106.91994 1.000 25.22941 102 ILE A C 1
ATOM 1098 O O . ILE A 1 102 ? -2.09495 46.70146 105.74802 1.000 26.16362 102 ILE A O 1
ATOM 1114 N N . THR A 1 103 ? -1.47254 45.15899 107.22844 1.000 25.04767 103 THR A N 1
ATOM 1115 C CA . THR A 1 103 ? -1.10258 44.20525 106.19457 1.000 24.06099 103 THR A CA 1
ATOM 1116 C C . THR A 1 103 ? -2.32166 43.47931 105.65242 1.000 24.28182 103 THR A C 1
ATOM 1117 O O . THR A 1 103 ? -2.45882 43.33139 104.43224 1.000 24.45288 103 THR A O 1
ATOM 1128 N N . VAL A 1 104 ? -3.23293 43.05614 106.51970 1.000 24.45043 104 VAL A N 1
ATOM 1129 C CA . VAL A 1 104 ? -4.52251 42.52430 106.07248 1.000 24.62914 104 VAL A CA 1
ATOM 1130 C C . VAL A 1 104 ? -5.26378 43.55525 105.24193 1.000 23.35351 104 VAL A C 1
ATOM 1131 O O . VAL A 1 104 ? -5.77141 43.24305 104.16305 1.000 24.44478 104 VAL A O 1
ATOM 1144 N N . ASN A 1 105 ? -5.28734 44.81308 105.68430 1.000 25.24504 105 ASN A N 1
ATOM 1145 C CA A ASN A 1 105 ? -5.96986 45.85478 104.91196 0.589 26.16093 105 ASN A CA 1
ATOM 1146 C CA B ASN A 1 105 ? -5.96066 45.85068 104.90326 0.411 26.12411 105 ASN A CA 1
ATOM 1147 C C . ASN A 1 105 ? -5.32211 46.04393 103.54778 1.000 24.77716 105 ASN A C 1
ATOM 1148 O O . ASN A 1 105 ? -6.00447 46.11027 102.54265 1.000 24.90288 105 ASN A O 1
ATOM 1169 N N . ALA A 1 106 ? -4.01546 46.14886 103.52310 1.000 24.21601 106 ALA A N 1
ATOM 1170 C CA . ALA A 1 106 ? -3.32505 46.35999 102.26433 1.000 23.42133 106 ALA A CA 1
ATOM 1171 C C . ALA A 1 106 ? -3.50557 45.16837 101.33100 1.000 21.63161 106 ALA A C 1
ATOM 1172 O O . ALA A 1 106 ? -3.66277 45.34629 100.10886 1.000 22.96582 106 ALA A O 1
ATOM 1179 N N . GLU A 1 107 ? -3.57723 43.97098 101.87095 1.000 21.93433 107 GLU A N 1
ATOM 1180 C CA . GLU A 1 107 ? -3.76879 42.82526 101.01245 1.000 22.13418 107 GLU A CA 1
ATOM 1181 C C . GLU A 1 107 ? -5.16791 42.82298 100.40293 1.000 21.65821 107 GLU A C 1
ATOM 1182 O O . GLU A 1 107 ? -5.33841 42.60211 99.19941 1.000 21.63936 107 GLU A O 1
ATOM 1194 N N . GLN A 1 108 ? -6.17748 43.22359 101.17378 1.000 23.11073 108 GLN A N 1
ATOM 1195 C CA . GLN A 1 108 ? -7.52079 43.36114 100.62863 1.000 25.12401 108 GLN A CA 1
ATOM 1196 C C . GLN A 1 108 ? -7.55267 44.44196 99.55082 1.000 23.80830 108 GLN A C 1
ATOM 1197 O O . GLN A 1 108 ? -8.14469 44.25931 98.45819 1.000 23.99490 108 GLN A O 1
ATOM 1201 N N . GLU A 1 109 ? -6.93910 45.60157 99.86358 1.000 24.15042 109 GLU A N 1
ATOM 1202 C CA A GLU A 1 109 ? -6.98708 46.73075 98.93731 0.581 25.42950 109 GLU A CA 1
ATOM 1203 C CA B GLU A 1 109 ? -6.94923 46.74913 98.95182 0.419 25.27420 109 GLU A CA 1
ATOM 1204 C C . GLU A 1 109 ? -6.19492 46.46934 97.65402 1.000 24.67380 109 GLU A C 1
ATOM 1205 O O . GLU A 1 109 ? -6.49609 47.06791 96.62214 1.000 25.45309 109 GLU A O 1
ATOM 1228 N N . LEU A 1 110 ? -5.25353 45.55270 97.69070 1.000 22.10543 110 LEU A N 1
ATOM 1229 C CA . LEU A 1 110 ? -4.46275 45.24495 96.50578 1.000 21.91854 110 LEU A CA 1
ATOM 1230 C C . LEU A 1 110 ? -5.29869 44.52766 95.46034 1.000 20.59203 110 LEU A C 1
ATOM 1231 O O . LEU A 1 110 ? -4.99002 44.61905 94.26146 1.000 20.02345 110 LEU A O 1
ATOM 1247 N N . GLN A 1 111 ? -6.34364 43.79324 95.83698 1.000 20.79459 111 GLN A N 1
ATOM 1248 C CA . GLN A 1 111 ? -6.92807 42.84047 94.90654 1.000 21.31314 111 GLN A CA 1
ATOM 1249 C C . GLN A 1 111 ? -7.54452 43.50306 93.65217 1.000 21.23947 111 GLN A C 1
ATOM 1250 O O . GLN A 1 111 ? -7.40353 42.97538 92.55048 1.000 20.56036 111 GLN A O 1
ATOM 1264 N N . GLY A 1 112 ? -8.29760 44.59073 93.80191 1.000 22.25251 112 GLY A N 1
ATOM 1265 C CA . GLY A 1 112 ? -8.89791 45.27644 92.67427 1.000 21.23405 112 GLY A CA 1
ATOM 1266 C C . GLY A 1 112 ? -7.82094 45.77214 91.70620 1.000 20.99222 112 GLY A C 1
ATOM 1267 O O . GLY A 1 112 ? -7.86427 45.43403 90.51001 1.000 20.69718 112 GLY A O 1
ATOM 1271 N N . PRO A 1 113 ? -6.84515 46.56850 92.18445 1.000 21.00757 113 PRO A N 1
ATOM 1272 C CA . PRO A 1 113 ? -5.76369 46.99832 91.29377 1.000 19.71839 113 PRO A CA 1
ATOM 1273 C C . PRO A 1 113 ? -5.00969 45.86820 90.68434 1.000 17.64454 113 PRO A C 1
ATOM 1274 O O . PRO A 1 113 ? -4.63159 45.97833 89.51782 1.000 18.12578 113 PRO A O 1
ATOM 1285 N N . LYS A 1 114 ? -4.75409 44.82143 91.42455 1.000 17.69402 114 LYS A N 1
ATOM 1286 C CA . LYS A 1 114 ? -4.08603 43.65907 90.86322 1.000 16.72074 114 LYS A CA 1
ATOM 1287 C C . LYS A 1 114 ? -4.87108 43.08340 89.68428 1.000 17.70985 114 LYS A C 1
ATOM 1288 O O . LYS A 1 114 ? -4.29720 42.80827 88.62470 1.000 17.14155 114 LYS A O 1
ATOM 1307 N N . GLN A 1 115 ? -6.16507 42.91608 89.83382 1.000 17.39439 115 GLN A N 1
ATOM 1308 C CA . GLN A 1 115 ? -6.90888 42.31631 88.74274 1.000 19.24184 115 GLN A CA 1
ATOM 1309 C C . GLN A 1 115 ? -6.94239 43.24295 87.53185 1.000 16.76008 115 GLN A C 1
ATOM 1310 O O . GLN A 1 115 ? -6.86634 42.77968 86.38175 1.000 17.02571 115 GLN A O 1
ATOM 1324 N N . THR A 1 116 ? -7.07049 44.54596 87.76500 1.000 16.86253 116 THR A N 1
ATOM 1325 C CA . THR A 1 116 ? -7.04809 45.51357 86.66946 1.000 15.64145 116 THR A CA 1
ATOM 1326 C C . THR A 1 116 ? -5.73909 45.49786 85.92186 1.000 15.09927 116 THR A C 1
ATOM 1327 O O . THR A 1 116 ? -5.70814 45.48998 84.68499 1.000 14.94656 116 THR A O 1
ATOM 1338 N N . LYS A 1 117 ? -4.65566 45.55202 86.67176 1.000 15.13600 117 LYS A N 1
ATOM 1339 C CA . LYS A 1 117 ? -3.32771 45.52190 86.06391 1.000 15.27278 117 LYS A CA 1
ATOM 1340 C C . LYS A 1 117 ? -3.07113 44.19755 85.33193 1.000 13.71789 117 LYS A C 1
ATOM 1341 O O . LYS A 1 117 ? -2.50570 44.21811 84.23095 1.000 14.84640 117 LYS A O 1
ATOM 1360 N N . LEU A 1 118 ? -3.50510 43.05092 85.88168 1.000 15.57013 118 LEU A N 1
ATOM 1361 C CA . LEU A 1 118 ? -3.32368 41.79110 85.18078 1.000 15.62557 118 LEU A CA 1
ATOM 1362 C C . LEU A 1 118 ? -4.16781 41.67834 83.91511 1.000 14.98905 118 LEU A C 1
ATOM 1363 O O . LEU A 1 118 ? -3.70444 41.08384 82.93076 1.000 15.62021 118 LEU A O 1
ATOM 1379 N N . ARG A 1 119 ? -5.36556 42.27945 83.90500 1.000 15.93862 119 ARG A N 1
ATOM 1380 C CA . ARG A 1 119 ? -6.13809 42.25979 82.66427 1.000 16.46244 119 ARG A CA 1
ATOM 1381 C C . ARG A 1 119 ? -5.34964 42.97294 81.56750 1.00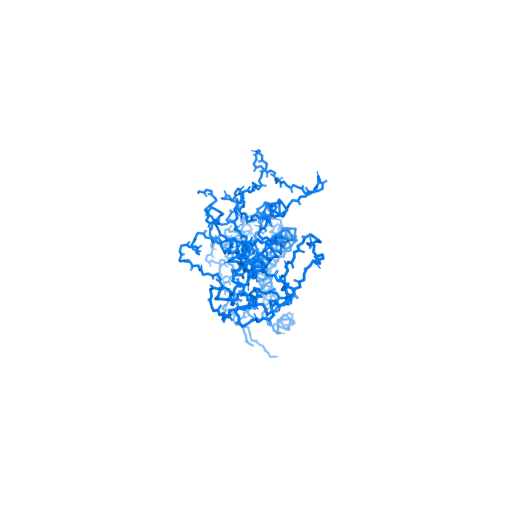0 14.15720 119 ARG A C 1
ATOM 1382 O O . ARG A 1 119 ? -5.32297 42.51413 80.41143 1.000 15.47547 119 ARG A O 1
ATOM 1403 N N . ALA A 1 120 ? -4.71684 44.10890 81.88975 1.000 13.50432 120 ALA A N 1
ATOM 1404 C CA . ALA A 1 120 ? -3.95124 44.81568 80.88157 1.000 13.10162 120 ALA A CA 1
ATOM 1405 C C . ALA A 1 120 ? -2.68876 44.04050 80.49550 1.000 11.85158 120 ALA A C 1
ATOM 1406 O O . ALA A 1 120 ? -2.36548 43.94449 79.30838 1.000 12.20140 120 ALA A O 1
ATOM 1413 N N . ALA A 1 121 ? -1.97289 43.48023 81.47937 1.000 12.47524 121 ALA A N 1
ATOM 1414 C CA . ALA A 1 121 ? -0.76703 42.72605 81.17067 1.000 12.31204 121 ALA A CA 1
ATOM 1415 C C . ALA A 1 121 ? -1.05583 41.53751 80.27320 1.000 12.13328 121 ALA A C 1
ATOM 1416 O O . ALA A 1 121 ? -0.33570 41.28185 79.28647 1.000 12.38041 121 ALA A O 1
ATOM 1423 N N . HIS A 1 122 ? -2.15333 40.84967 80.52418 1.000 13.97272 122 HIS A N 1
ATOM 1424 C CA A HIS A 1 122 ? -2.53894 39.71925 79.70346 0.501 14.76231 122 HIS A CA 1
ATOM 1425 C CA B HIS A 1 122 ? -2.49886 39.70499 79.70461 0.499 14.68617 122 HIS A CA 1
ATOM 1426 C C . HIS A 1 122 ? -2.83480 40.15673 78.27129 1.000 13.27798 122 HIS A C 1
ATOM 1427 O O . HIS A 1 122 ? -2.38164 39.51839 77.29499 1.000 13.42269 122 HIS A O 1
ATOM 1454 N N . ALA A 1 123 ? -3.57045 41.25775 78.09674 1.000 12.63849 123 ALA A N 1
ATOM 1455 C CA . ALA A 1 123 ? -3.93976 41.74903 76.79194 1.000 12.13035 123 ALA A CA 1
ATOM 1456 C C . ALA A 1 123 ? -2.70935 42.21317 76.01275 1.000 10.63299 123 ALA A C 1
ATOM 1457 O O . ALA A 1 123 ? -2.59724 42.00813 74.81198 1.000 10.81447 123 ALA A O 1
ATOM 1464 N N . LEU A 1 124 ? -1.80774 42.89917 76.69839 1.000 10.85663 124 LEU A N 1
ATOM 1465 C CA . LEU A 1 124 ? -0.56087 43.36248 76.08206 1.000 10.68021 124 LEU A CA 1
ATOM 1466 C C . LEU A 1 124 ? 0.30736 42.22634 75.59934 1.000 10.26980 124 LEU A C 1
ATOM 1467 O O . LEU A 1 124 ? 0.89210 42.29180 74.51700 1.000 10.48805 124 LEU A O 1
ATOM 1483 N N . ARG A 1 125 ? 0.42483 41.18812 76.39772 1.000 10.82493 125 ARG A N 1
ATOM 1484 C CA . ARG A 1 125 ? 1.17072 40.00572 75.98590 1.000 10.99084 125 ARG A CA 1
ATOM 1485 C C . ARG A 1 125 ? 0.49154 39.27746 74.80399 1.000 10.92788 125 ARG A C 1
ATOM 1486 O O . ARG A 1 125 ? 1.15320 38.81864 73.89078 1.000 12.25653 125 ARG A O 1
ATOM 1507 N N . HIS A 1 126 ? -0.84558 39.23618 74.80964 1.000 11.36713 126 HIS A N 1
ATOM 1508 C CA . HIS A 1 126 ? -1.59554 38.64371 73.70883 1.000 11.46179 126 HIS A CA 1
ATOM 1509 C C . HIS A 1 126 ? -1.32997 39.40504 72.42379 1.000 10.22517 126 HIS A C 1
ATOM 1510 O O . HIS A 1 126 ? -1.09901 38.80838 71.38077 1.000 10.26168 126 HIS A O 1
ATOM 1524 N N . ARG A 1 127 ? -1.38334 40.74387 72.49232 1.000 10.02221 127 ARG A N 1
ATOM 1525 C CA . ARG A 1 127 ? -1.11212 41.57111 71.34285 1.000 9.57754 127 ARG A CA 1
ATOM 1526 C C . ARG A 1 127 ? 0.32184 41.36769 70.83327 1.000 9.63272 127 ARG A C 1
ATOM 1527 O O . ARG A 1 127 ? 0.51625 41.25228 69.63563 1.000 9.62753 127 ARG A O 1
ATOM 1548 N N . ALA A 1 128 ? 1.28892 41.35714 71.75663 1.000 9.76961 128 ALA A N 1
ATOM 1549 C CA . ALA A 1 128 ? 2.66730 41.19840 71.32223 1.000 9.53023 128 ALA A CA 1
ATOM 1550 C C . ALA A 1 128 ? 2.87663 39.84700 70.63067 1.000 9.51448 128 ALA A C 1
ATOM 1551 O O . ALA A 1 128 ? 3.58766 39.78098 69.61425 1.000 10.42479 128 ALA A O 1
ATOM 1558 N N . ALA A 1 129 ? 2.19229 38.79799 71.13989 1.000 9.81443 129 ALA A N 1
ATOM 1559 C CA . ALA A 1 129 ? 2.25063 37.53767 70.46370 1.000 10.76169 129 ALA A CA 1
ATOM 1560 C C . ALA A 1 129 ? 1.69626 37.59060 69.06738 1.000 10.26186 129 ALA A C 1
ATOM 1561 O O . ALA A 1 129 ? 2.31903 37.16195 68.10032 1.000 9.94334 129 ALA A O 1
ATOM 1568 N N . ASN A 1 130 ? 0.47751 38.15279 68.95651 1.000 10.43542 130 ASN A N 1
ATOM 1569 C CA . ASN A 1 130 ? -0.15739 38.31180 67.66649 1.000 10.08542 130 ASN A CA 1
ATOM 1570 C C . ASN A 1 130 ? 0.78201 38.99902 66.68777 1.000 9.35666 130 ASN A C 1
ATOM 1571 O O . ASN A 1 130 ? 0.89376 38.60120 65.52726 1.000 10.48803 130 ASN A O 1
ATOM 1581 N N . LEU A 1 131 ? 1.31570 40.13452 67.08996 1.000 9.85134 131 LEU A N 1
ATOM 1582 C CA A LEU A 1 131 ? 2.14929 40.92793 66.19989 0.989 11.29366 131 LEU A CA 1
ATOM 1583 C CA B LEU A 1 131 ? 2.15764 40.93148 66.20117 0.011 11.29366 131 LEU A CA 1
ATOM 1584 C C . LEU A 1 131 ? 3.42436 40.18659 65.78777 1.000 10.63298 131 LEU A C 1
ATOM 1585 O O . LEU A 1 131 ? 3.84317 40.28414 64.62979 1.000 11.88024 131 LEU A O 1
ATOM 1614 N N . SER A 1 132 ? 4.01056 39.43710 66.70978 1.000 10.23826 132 SER A N 1
ATOM 1615 C CA A SER A 1 132 ? 5.19100 38.64577 66.38150 0.697 10.51719 132 SER A CA 1
ATOM 1616 C CA B SER A 1 132 ? 5.19904 38.66866 66.36761 0.303 10.64348 132 SER A CA 1
ATOM 1617 C C . SER A 1 132 ? 4.87268 37.58112 65.35110 1.000 10.58548 132 SER A C 1
ATOM 1618 O O . SER A 1 132 ? 5.66798 37.28317 64.46292 1.000 10.56442 132 SER A O 1
ATOM 1633 N N . ALA A 1 133 ? 3.69733 36.93907 65.46498 1.000 10.34607 133 ALA A N 1
ATOM 1634 C CA . ALA A 1 133 ? 3.26881 35.94677 64.51911 1.000 10.55670 133 ALA A CA 1
ATOM 1635 C C . ALA A 1 133 ? 3.01097 36.55500 63.16923 1.000 10.46442 133 ALA A C 1
ATOM 1636 O O . ALA A 1 133 ? 3.36829 36.00017 62.11545 1.000 10.85129 133 ALA A O 1
ATOM 1643 N N . ALA A 1 134 ? 2.36442 37.70192 63.15340 1.000 10.85931 134 ALA A N 1
ATOM 1644 C CA . ALA A 1 134 ? 2.16396 38.41153 61.91035 1.000 11.35653 134 ALA A CA 1
ATOM 1645 C C . ALA A 1 134 ? 3.45955 38.80531 61.25648 1.000 11.10407 134 ALA A C 1
ATOM 1646 O O . ALA A 1 134 ? 3.57415 38.74402 60.03992 1.000 11.71452 134 ALA A O 1
ATOM 1653 N N . LEU A 1 135 ? 4.40552 39.30890 62.04373 1.000 11.17776 135 LEU A N 1
ATOM 1654 C CA A LEU A 1 135 ? 5.73040 39.68862 61.53464 0.650 11.28816 135 LEU A CA 1
ATOM 1655 C CA B LEU A 1 135 ? 5.75412 39.67776 61.57334 0.350 11.74074 135 LEU A CA 1
ATOM 1656 C C . LEU A 1 135 ? 6.35602 38.52539 60.80357 1.000 10.87272 135 LEU A C 1
ATOM 1657 O O . LEU A 1 135 ? 6.92178 38.70671 59.70090 1.000 11.72504 135 LEU A O 1
ATOM 1688 N N . GLN A 1 136 ? 6.27309 37.32125 61.35316 1.000 10.78809 136 GLN A N 1
ATOM 1689 C CA . GLN A 1 136 ? 6.88466 36.19260 60.67226 1.000 10.50658 136 GLN A CA 1
ATOM 1690 C C . GLN A 1 136 ? 6.27867 35.96160 59.31458 1.000 10.65402 136 GLN A C 1
ATOM 1691 O O . GLN A 1 136 ? 6.97440 35.68368 58.32409 1.000 11.53292 136 GLN A O 1
ATOM 1705 N N . ILE A 1 137 ? 4.92059 36.04296 59.21778 1.000 10.97758 137 ILE A N 1
ATOM 1706 C CA . ILE A 1 137 ? 4.26352 35.84527 57.92870 1.000 11.48065 137 ILE A CA 1
ATOM 1707 C C . ILE A 1 137 ? 4.52725 37.00207 56.95122 1.000 12.51979 137 ILE A C 1
ATOM 1708 O O . ILE A 1 137 ? 4.72958 36.75672 55.76287 1.000 12.96467 137 ILE A O 1
ATOM 1724 N N . GLN A 1 138 ? 4.53699 38.23563 57.42789 1.000 11.54106 138 GLN A N 1
ATOM 1725 C CA . GLN A 1 138 ? 4.73594 39.36555 56.54804 1.000 12.16979 138 GLN A CA 1
ATOM 1726 C C . GLN A 1 138 ? 6.17022 39.45894 56.07102 1.000 12.77278 138 GLN A C 1
ATOM 1727 O O . GLN A 1 138 ? 6.42314 40.13588 55.10220 1.000 14.74361 138 GLN A O 1
ATOM 1741 N N . ALA A 1 139 ? 7.08142 38.67443 56.66102 1.000 11.88843 139 ALA A N 1
ATOM 1742 C CA . ALA A 1 139 ? 8.43934 38.57618 56.16394 1.000 12.55946 139 ALA A CA 1
ATOM 1743 C C . ALA A 1 139 ? 8.57457 37.60144 54.98787 1.000 13.57781 139 ALA A C 1
ATOM 1744 O O . ALA A 1 139 ? 9.67401 37.53822 54.38210 1.000 14.52800 139 ALA A O 1
ATOM 1751 N N . ALA A 1 140 ? 7.53345 36.85181 54.69986 1.000 13.23861 140 ALA A N 1
ATOM 1752 C CA . ALA A 1 140 ? 7.56782 35.89261 53.60827 1.000 13.39106 140 ALA A CA 1
ATOM 1753 C C . ALA A 1 140 ? 7.32984 36.59737 52.27383 1.000 13.85444 140 ALA A C 1
ATOM 1754 O O . ALA A 1 140 ? 6.17230 36.74224 51.81525 1.000 14.06740 140 ALA A O 1
ATOM 1761 N N . GLN A 1 141 ? 8.39676 37.17759 51.72679 1.000 14.48317 141 GLN A N 1
ATOM 1762 C CA . GLN A 1 141 ? 8.32288 38.13780 50.66855 1.000 14.18079 141 GLN A CA 1
ATOM 1763 C C . GLN A 1 141 ? 8.80308 37.69173 49.32453 1.000 14.32296 141 GLN A C 1
ATOM 1764 O O . GLN A 1 141 ? 8.67505 38.46295 48.32404 1.000 16.80973 141 GLN A O 1
ATOM 1778 N N . GLN A 1 142 ? 9.32086 36.46090 49.27555 1.000 15.60722 142 GLN A N 1
ATOM 1779 C CA . GLN A 1 142 ? 9.84422 35.88556 48.02116 1.000 16.74681 142 GLN A CA 1
ATOM 1780 C C . GLN A 1 142 ? 9.08001 34.60123 47.79496 1.000 15.85759 142 GLN A C 1
ATOM 1781 O O . GLN A 1 142 ? 9.11532 33.70714 48.64395 1.000 18.15722 142 GLN A O 1
ATOM 1795 N N . ALA A 1 143 ? 8.55072 34.46245 46.60136 1.000 15.84401 143 ALA A N 1
ATOM 1796 C CA . ALA A 1 143 ? 7.81630 33.28485 46.26082 1.000 15.90221 143 ALA A CA 1
ATOM 1797 C C . ALA A 1 143 ? 8.68069 32.20444 45.58771 1.000 16.65221 143 ALA A C 1
ATOM 1798 O O . ALA A 1 143 ? 9.63572 32.53250 44.85561 1.000 19.20726 143 ALA A O 1
ATOM 1805 N N . THR A 1 144 ? 8.28470 30.94119 45.77144 1.000 16.71538 144 THR A N 1
ATOM 1806 C CA . THR A 1 144 ? 8.81029 29.76833 45.08472 1.000 19.04721 144 THR A CA 1
ATOM 1807 C C . THR A 1 144 ? 7.73297 29.33613 44.13481 1.000 18.61831 144 THR A C 1
ATOM 1808 O O . THR A 1 144 ? 6.63680 28.93913 44.58889 1.000 19.90485 144 THR A O 1
ATOM 1819 N N . LEU A 1 145 ? 8.05068 29.36172 42.83788 1.000 19.91309 145 LEU A N 1
ATOM 1820 C CA . LEU A 1 145 ? 7.09910 28.90732 41.83480 1.000 22.21092 145 LEU A CA 1
ATOM 1821 C C . LEU A 1 145 ? 7.15726 27.39934 41.74688 1.000 24.11166 145 LEU A C 1
ATOM 1822 O O . LEU A 1 145 ? 8.22656 26.80672 41.86143 1.000 29.57085 145 LEU A O 1
ATOM 1838 N N . THR A 1 146 ? 6.01420 26.80415 41.45100 1.000 24.51327 146 THR A N 1
ATOM 1839 C CA . THR A 1 146 ? 5.90387 25.40821 41.08007 1.000 23.92944 146 THR A CA 1
ATOM 1840 C C . THR A 1 146 ? 5.93162 25.26945 39.54469 1.000 25.62406 146 THR A C 1
ATOM 1841 O O . THR A 1 146 ? 5.81593 26.24429 38.79986 1.000 26.08994 146 THR A O 1
ATOM 1852 N N . LYS A 1 147 ? 6.04481 24.01967 39.10605 1.000 26.16909 147 LYS A N 1
ATOM 1853 C CA . LYS A 1 147 ? 6.04800 23.72908 37.68881 1.000 28.71932 147 LYS A CA 1
ATOM 1854 C C . LYS A 1 147 ? 4.60607 23.85598 37.22185 1.000 26.91108 147 LYS A C 1
ATOM 1855 O O . LYS A 1 147 ? 3.70300 23.23628 37.83245 1.000 27.46649 147 LYS A O 1
ATOM 1874 N N . PRO A 1 148 ? 4.32924 24.65911 36.20970 1.000 25.86879 148 PRO A N 1
ATOM 1875 C CA . PRO A 1 148 ? 2.93726 24.86693 35.78695 1.000 24.59002 148 PRO A CA 1
ATOM 1876 C C . PRO A 1 148 ? 2.46460 23.76592 34.83554 1.000 26.49284 148 PRO A C 1
ATOM 1877 O O . PRO A 1 148 ? 3.21803 22.87695 34.45474 1.000 27.63997 148 PRO A O 1
ATOM 1888 N N . THR A 1 149 ? 1.17592 23.85751 34.48163 1.000 27.34013 149 THR A N 1
ATOM 1889 C CA A THR A 1 149 ? 0.54909 23.02068 33.45293 0.671 28.34546 149 THR A CA 1
ATOM 1890 C CA B THR A 1 149 ? 0.57523 23.02764 33.43684 0.329 27.64799 149 THR A CA 1
ATOM 1891 C C . THR A 1 149 ? -0.08121 23.94033 32.41213 1.000 28.29047 149 THR A C 1
ATOM 1892 O O . THR A 1 149 ? -0.80646 24.89034 32.77630 1.000 29.05077 149 THR A O 1
ATOM 1913 N N . ALA A 1 150 ? 0.19605 23.64974 31.13095 1.000 28.72712 150 ALA A N 1
ATOM 1914 C CA . ALA A 1 150 ? -0.32293 24.43294 30.03871 1.000 29.86193 150 ALA A CA 1
ATOM 1915 C C . ALA A 1 150 ? -1.74587 23.96461 29.71719 1.000 31.07456 150 ALA A C 1
ATOM 1916 O O . ALA A 1 150 ? -2.08896 22.78018 29.79708 1.000 32.41692 150 ALA A O 1
ATOM 1923 N N . GLY A 1 151 ? -2.56673 24.90705 29.29813 1.000 31.97209 151 GLY A N 1
ATOM 1924 C CA . GLY A 1 151 ? -3.87815 24.59484 28.78932 1.000 31.59083 151 GLY A CA 1
ATOM 1925 C C . GLY A 1 151 ? -4.25787 25.55128 27.67525 1.000 31.91941 151 GLY A C 1
ATOM 1926 O O . GLY A 1 151 ? -3.49920 26.44600 27.29305 1.000 30.43806 151 GLY A O 1
ATOM 1930 N N . GLY A 1 152 ? -5.46744 25.36041 27.17521 1.000 34.44083 152 GLY A N 1
ATOM 1931 C CA . GLY A 1 152 ? -6.08631 26.35296 26.32172 1.000 35.18580 152 GLY A CA 1
ATOM 1932 C C . GLY A 1 152 ? -7.08085 27.18063 27.11944 1.000 33.96216 152 GLY A C 1
ATOM 1933 O O . GLY A 1 152 ? -6.75044 27.61981 28.22679 1.000 35.70946 152 GLY A O 1
ATOM 1937 N N . ALA A 1 153 ? -8.28603 27.38622 26.59948 1.000 34.90169 153 ALA A N 1
ATOM 1938 C CA . ALA A 1 153 ? -9.32541 28.05916 27.38140 1.000 35.22565 153 ALA A CA 1
ATOM 1939 C C . ALA A 1 153 ? -9.67378 27.18744 28.58735 1.000 34.94122 153 ALA A C 1
ATOM 1940 O O . ALA A 1 153 ? -9.78842 25.97477 28.47308 1.000 37.00411 153 ALA A O 1
ATOM 1947 N N . GLN A 1 154 ? -9.79535 27.81230 29.76854 1.000 34.31740 154 GLN A N 1
ATOM 1948 C CA . GLN A 1 154 ? -10.25035 27.13870 30.98520 1.000 34.56172 154 GLN A CA 1
ATOM 1949 C C . GLN A 1 154 ? -10.54686 28.22141 32.01119 1.000 34.33883 154 GLN A C 1
ATOM 1950 O O . GLN A 1 154 ? -9.92528 29.27002 31.98328 1.000 32.76177 154 GLN A O 1
ATOM 1964 N N . THR A 1 155 ? -11.46257 27.94422 32.93193 1.000 36.43281 155 THR A N 1
ATOM 1965 C CA . THR A 1 155 ? -11.76188 28.93232 33.96343 1.000 36.89919 155 THR A CA 1
ATOM 1966 C C . THR A 1 155 ? -10.47943 29.31289 34.69443 1.000 33.97812 155 THR A C 1
ATOM 1967 O O . THR A 1 155 ? -9.65161 28.44121 35.02947 1.000 32.66188 155 THR A O 1
ATOM 1978 N N . PRO A 1 156 ? -10.28634 30.60040 35.00185 1.000 32.03250 156 PRO A N 1
ATOM 1979 C CA . PRO A 1 156 ? -11.19406 31.75899 34.84195 1.000 29.41968 156 PRO A CA 1
ATOM 1980 C C . PRO A 1 156 ? -10.96934 32.56650 33.56546 1.000 30.41116 156 PRO A C 1
ATOM 1981 O O . PRO A 1 156 ? -11.35067 33.74171 33.49323 1.000 31.10376 156 PRO A O 1
ATOM 1992 N N . PHE A 1 157 ? -10.39214 31.91649 32.55931 1.000 29.49591 157 PHE A N 1
ATOM 1993 C CA . PHE A 1 157 ? -10.10016 32.54428 31.26044 1.000 30.56138 157 PHE A CA 1
ATOM 1994 C C . PHE A 1 157 ? -10.74205 31.71522 30.14242 1.000 32.53560 157 PHE A C 1
ATOM 1995 O O . PHE A 1 157 ? -10.06489 31.04849 29.33324 1.000 32.69596 157 PHE A O 1
ATOM 2012 N N . SER A 1 158 ? -12.05897 31.80702 30.07343 1.000 34.33055 158 SER A N 1
ATOM 2013 C CA . SER A 1 158 ? -12.81027 31.03678 29.09585 1.000 35.82545 158 SER A CA 1
ATOM 2014 C C . SER A 1 158 ? -12.58038 31.54462 27.67994 1.000 36.17274 158 SER A C 1
ATOM 2015 O O . SER A 1 158 ? -12.88765 30.82845 26.70955 1.000 36.37808 158 SER A O 1
ATOM 2023 N N . GLY A 1 159 ? -12.04689 32.74979 27.52898 1.000 36.10703 159 GLY A N 1
ATOM 2024 C CA . GLY A 1 159 ? -11.71929 33.28783 26.22620 1.000 37.69108 159 GLY A CA 1
ATOM 2025 C C . GLY A 1 159 ? -10.27085 33.20651 25.81184 1.000 35.68871 159 GLY A C 1
ATOM 2026 O O . GLY A 1 159 ? -9.93458 33.68637 24.72150 1.000 37.79651 159 GLY A O 1
ATOM 2030 N N . ALA A 1 160 ? -9.39524 32.60054 26.63210 1.000 34.39902 160 ALA A N 1
ATOM 2031 C CA . ALA A 1 160 ? -7.99033 32.48856 26.28021 1.000 34.81757 160 ALA A CA 1
ATOM 2032 C C . ALA A 1 160 ? -7.77815 31.36240 25.26810 1.000 37.80426 160 ALA A C 1
ATOM 2033 O O . ALA A 1 160 ? -8.57374 30.41726 25.18458 1.000 38.70962 160 ALA A O 1
ATOM 2040 N N . THR A 1 161 ? -6.68846 31.48688 24.49123 1.000 35.93607 161 THR A N 1
ATOM 2041 C CA . THR A 1 161 ? -6.17370 30.39258 23.65989 1.000 35.00970 161 THR A CA 1
ATOM 2042 C C . THR A 1 161 ? -5.01024 29.68361 24.30934 1.000 34.74416 161 THR A C 1
ATOM 2043 O O . THR A 1 161 ? -4.75719 28.50528 24.01608 1.000 37.78298 161 THR A O 1
ATOM 2054 N N . GLY A 1 162 ? -4.38898 30.34774 25.29025 1.000 31.52482 162 GLY A N 1
ATOM 2055 C CA . GLY A 1 162 ? -3.33605 29.76404 26.10753 1.000 29.54843 162 GLY A CA 1
ATOM 2056 C C . GLY A 1 162 ? -3.52151 30.09114 27.55877 1.000 29.13526 162 GLY A C 1
ATOM 2057 O O . GLY A 1 162 ? -3.81963 31.22976 27.91339 1.000 29.95865 162 GLY A O 1
ATOM 2061 N N . THR A 1 163 ? -3.33109 29.09061 28.38382 1.000 27.60321 163 THR A N 1
ATOM 2062 C CA . THR A 1 163 ? -3.25557 29.31265 29.83025 1.000 27.28767 163 THR A CA 1
ATOM 2063 C C . THR A 1 163 ? -2.03199 28.59038 30.36214 1.000 27.37188 163 THR A C 1
ATOM 2064 O O . THR A 1 163 ? -1.58325 27.60229 29.83004 1.000 29.05853 163 THR A O 1
ATOM 2075 N N . CYS A 1 164 ? -1.53509 29.05570 31.50456 1.000 26.16901 164 CYS A N 1
ATOM 2076 C CA . CYS A 1 164 ? -0.40202 28.45304 32.21510 1.000 25.74522 164 CYS A CA 1
ATOM 2077 C C . CYS A 1 164 ? -0.77502 28.52111 33.69658 1.000 24.72965 164 CYS A C 1
ATOM 2078 O O . CYS A 1 164 ? -0.89720 29.62048 34.25959 1.000 25.63450 164 CYS A O 1
ATOM 2085 N N . LYS A 1 165 ? -1.07987 27.36887 34.26551 1.000 24.53689 165 LYS A N 1
ATOM 2086 C CA . LYS A 1 165 ? -1.69666 27.26208 35.60068 1.000 23.56102 165 LYS A CA 1
ATOM 2087 C C . LYS A 1 165 ? -0.69726 26.73222 36.61426 1.000 21.81081 165 LYS A C 1
ATOM 2088 O O . LYS A 1 165 ? -0.05206 25.69544 36.40493 1.000 24.07898 165 LYS A O 1
ATOM 2107 N N . TYR A 1 166 ? -0.57010 27.47391 37.72268 1.000 21.49987 166 TYR A N 1
ATOM 2108 C CA . TYR A 1 166 ? 0.36970 27.12598 38.78432 1.000 20.77362 166 TYR A CA 1
ATOM 2109 C C . TYR A 1 166 ? -0.40226 26.81975 40.05978 1.000 20.04499 166 TYR A C 1
ATOM 2110 O O . TYR A 1 166 ? -1.25378 27.61553 40.48167 1.000 22.43927 166 TYR A O 1
ATOM 2128 N N . GLU A 1 167 ? -0.10584 25.68958 40.65027 1.000 20.56005 167 GLU A N 1
ATOM 2129 C CA . GLU A 1 167 ? -0.74289 25.31206 41.88761 1.000 19.70567 167 GLU A CA 1
ATOM 2130 C C . GLU A 1 167 ? 0.31412 25.30922 42.97677 1.000 18.57880 167 GLU A C 1
ATOM 2131 O O . GLU A 1 167 ? 1.42384 24.76662 42.80774 1.000 20.18372 167 GLU A O 1
ATOM 2143 N N . GLY A 1 168 ? -0.05314 25.82858 44.16130 1.000 17.25991 168 GLY A N 1
ATOM 2144 C CA . GLY A 1 168 ? 0.83585 25.69719 45.33716 1.000 16.54947 168 GLY A CA 1
ATOM 2145 C C . GLY A 1 168 ? 2.11470 26.50586 45.27616 1.000 15.89144 168 GLY A C 1
ATOM 2146 O O . GLY A 1 168 ? 3.13297 26.08398 45.81392 1.000 16.74394 168 GLY A O 1
ATOM 2150 N N . ILE A 1 169 ? 2.04985 27.69512 44.70876 1.000 14.89924 169 ILE A N 1
ATOM 2151 C CA . ILE A 1 169 ? 3.12263 28.66661 44.88091 1.000 14.94391 169 ILE A CA 1
ATOM 2152 C C . ILE A 1 169 ? 3.17533 29.00179 46.36038 1.000 15.63072 169 ILE A C 1
ATOM 2153 O O . ILE A 1 169 ? 2.13610 29.09185 47.02113 1.000 14.94386 169 ILE A O 1
ATOM 2169 N N . THR A 1 170 ? 4.38652 29.09122 46.94970 1.000 14.43341 170 THR A N 1
ATOM 2170 C CA . THR A 1 170 ? 4.51231 29.36071 48.36216 1.000 14.13050 170 THR A CA 1
ATOM 2171 C C . THR A 1 170 ? 5.50799 30.47962 48.61865 1.000 14.16534 170 THR A C 1
ATOM 2172 O O . THR A 1 170 ? 6.41468 30.73645 47.80345 1.000 17.30435 170 THR A O 1
ATOM 2183 N N . ALA A 1 171 ? 5.38350 31.07364 49.79310 1.000 13.09118 171 ALA A N 1
ATOM 2184 C CA . ALA A 1 171 ? 6.33924 32.04887 50.31074 1.000 14.33843 171 ALA A CA 1
ATOM 2185 C C . ALA A 1 171 ? 6.53001 31.76239 51.76530 1.000 13.73613 171 ALA A C 1
ATOM 2186 O O . ALA A 1 171 ? 5.56817 31.66037 52.52536 1.000 13.77793 171 ALA A O 1
ATOM 2193 N N . THR A 1 172 ? 7.80751 31.68486 52.18381 1.000 14.98313 172 THR A N 1
ATOM 2194 C CA . THR A 1 172 ? 8.18189 31.42582 53.56523 1.000 15.54445 172 THR A CA 1
ATOM 2195 C C . THR A 1 172 ? 9.44103 32.22517 53.86164 1.000 16.56787 172 THR A C 1
ATOM 2196 O O . THR A 1 172 ? 10.29615 32.35112 53.01947 1.000 21.63122 172 THR A O 1
ATOM 2207 N N . ALA A 1 173 ? 9.57616 32.71973 55.06015 1.000 16.46250 173 ALA A N 1
ATOM 2208 C CA . ALA A 1 173 ? 10.79064 33.38849 55.51292 1.000 16.62864 173 ALA A CA 1
ATOM 2209 C C . ALA A 1 173 ? 11.51816 32.48029 56.48297 1.000 17.66252 173 ALA A C 1
ATOM 2210 O O . ALA A 1 173 ? 10.89900 31.67922 57.17827 1.000 17.63113 173 ALA A O 1
ATOM 2217 N N . GLY A 1 174 ? 12.82606 32.75977 56.62231 1.000 20.18646 174 GLY A N 1
ATOM 2218 C CA . GLY A 1 174 ? 13.58340 32.24336 57.74528 1.000 20.05476 174 GLY A CA 1
ATOM 2219 C C . GLY A 1 174 ? 13.03692 32.78150 59.05973 1.000 16.89992 174 GLY A C 1
ATOM 2220 O O . GLY A 1 174 ? 12.23897 33.71609 59.11022 1.000 17.24405 174 GLY A O 1
ATOM 2224 N N . GLU A 1 175 ? 13.48885 32.23463 60.16401 1.000 17.59409 175 GLU A N 1
ATOM 2225 C CA . GLU A 1 175 ? 13.05711 32.67357 61.50743 1.000 16.72302 175 GLU A CA 1
ATOM 2226 C C . GLU A 1 175 ? 13.38354 34.13829 61.70159 1.000 15.64955 175 GLU A C 1
ATOM 2227 O O . GLU A 1 175 ? 14.58345 34.51830 61.59057 1.000 18.10178 175 GLU A O 1
ATOM 2239 N N . GLN A 1 176 ? 12.38780 34.95919 61.95235 1.000 14.65972 176 GLN A N 1
ATOM 2240 C CA . GLN A 1 176 ? 12.59822 36.38249 62.16620 1.000 13.84384 176 GLN A CA 1
ATOM 2241 C C . GLN A 1 176 ? 12.86532 36.63248 63.62511 1.000 13.36499 176 GLN A C 1
ATOM 2242 O O . GLN A 1 176 ? 12.43460 35.92133 64.49084 1.000 16.03075 176 GLN A O 1
ATOM 2256 N N . SER A 1 177 ? 13.56357 37.73211 63.91498 1.000 13.72792 177 SER A N 1
ATOM 2257 C CA . SER A 1 177 ? 13.81992 38.14952 65.29175 1.000 14.47831 177 SER A CA 1
ATOM 2258 C C . SER A 1 177 ? 13.79280 39.66274 65.32579 1.000 15.06530 177 SER A C 1
ATOM 2259 O O . SER A 1 177 ? 14.26481 40.34938 64.40898 1.000 21.62322 177 SER A O 1
ATOM 2267 N N . CYS A 1 178 ? 13.40175 40.21313 66.44699 1.000 13.10170 178 CYS A N 1
ATOM 2268 C CA . CYS A 1 178 ? 13.47414 41.65664 66.65591 1.000 13.80198 178 CYS A CA 1
ATOM 2269 C C . CYS A 1 178 ? 14.78399 42.00710 67.33646 1.000 15.03108 178 CYS A C 1
ATOM 2270 O O . CYS A 1 178 ? 15.16506 41.36217 68.31265 1.000 18.19136 178 CYS A O 1
ATOM 2277 N N . LYS A 1 179 ? 15.47087 42.97498 66.76945 1.000 16.17300 179 LYS A N 1
ATOM 2278 C CA . LYS A 1 179 ? 16.74562 43.45102 67.25473 1.000 18.08114 179 LYS A CA 1
ATOM 2279 C C . LYS A 1 179 ? 16.56881 44.86136 67.76392 1.000 15.94693 179 LYS A C 1
ATOM 2280 O O . LYS A 1 179 ? 15.89645 45.66721 67.09912 1.000 19.10478 179 LYS A O 1
ATOM 2299 N N . TYR A 1 180 ? 17.01718 45.11952 68.95090 1.000 13.29396 180 TYR A N 1
ATOM 2300 C CA . TYR A 1 180 ? 16.83558 46.42258 69.62364 1.000 13.34111 180 TYR A CA 1
ATOM 2301 C C . TYR A 1 180 ? 18.16806 47.11854 69.83676 1.000 13.74919 180 TYR A C 1
ATOM 2302 O O . TYR A 1 180 ? 19.12608 46.45211 70.21289 1.000 16.01203 180 TYR A O 1
ATOM 2320 N N . SER A 1 181 ? 18.20629 48.39585 69.64381 1.000 12.27797 181 SER A N 1
ATOM 2321 C CA . SER A 1 181 ? 19.37873 49.21110 69.93853 1.000 12.50933 181 SER A CA 1
ATOM 2322 C C . SER A 1 181 ? 19.37570 49.58359 71.38823 1.000 11.84104 181 SER A C 1
ATOM 2323 O O . SER A 1 181 ? 18.41314 49.44190 72.16677 1.000 12.15932 181 SER A O 1
ATOM 2331 N N . THR A 1 182 ? 20.53576 50.08120 71.87213 1.000 12.35925 182 THR A N 1
ATOM 2332 C CA . THR A 1 182 ? 20.64160 50.58269 73.20525 1.000 12.27786 182 THR A CA 1
ATOM 2333 C C . THR A 1 182 ? 19.57487 51.62365 73.53579 1.000 12.52793 182 THR A C 1
ATOM 2334 O O . THR A 1 182 ? 18.90551 51.57356 74.58686 1.000 13.51728 182 THR A O 1
ATOM 2345 N N . GLU A 1 183 ? 19.38121 52.54306 72.60854 1.000 12.80433 183 GLU A N 1
ATOM 2346 C CA A GLU A 1 183 ? 18.39080 53.56876 72.84391 0.693 13.52000 183 GLU A CA 1
ATOM 2347 C CA B GLU A 1 183 ? 18.39092 53.58584 72.83374 0.307 13.52000 183 GLU A CA 1
ATOM 2348 C C . GLU A 1 183 ? 16.96654 53.03610 72.81463 1.000 11.78608 183 GLU A C 1
ATOM 2349 O O . GLU A 1 183 ? 16.11129 53.54524 73.56631 1.000 13.08043 183 GLU A O 1
ATOM 2370 N N . ASP A 1 184 ? 16.69433 52.07559 71.96405 1.000 11.70664 184 ASP A N 1
ATOM 2371 C CA . ASP A 1 184 ? 15.32322 51.47073 72.00450 1.000 11.33045 184 ASP A CA 1
ATOM 2372 C C . ASP A 1 184 ? 15.03878 50.98645 73.41479 1.000 11.92524 184 ASP A C 1
ATOM 2373 O O . ASP A 1 184 ? 13.91637 51.12825 73.91850 1.000 12.89354 184 ASP A O 1
ATOM 2382 N N . GLU A 1 185 ? 15.99948 50.30796 74.06098 1.000 12.68056 185 GLU A N 1
ATOM 2383 C CA . GLU A 1 185 ? 15.75331 49.77287 75.39933 1.000 14.38586 185 GLU A CA 1
ATOM 2384 C C . GLU A 1 185 ? 15.75946 50.81201 76.49526 1.000 14.15964 185 GLU A C 1
ATOM 2385 O O . GLU A 1 185 ? 15.13616 50.61034 77.52513 1.000 16.17812 185 GLU A O 1
ATOM 2397 N N A GLU A 1 186 ? 16.45920 51.91484 76.28444 0.647 13.24918 186 GLU A N 1
ATOM 2398 N N B GLU A 1 186 ? 16.42512 51.94703 76.29852 0.353 13.24918 186 GLU A N 1
ATOM 2399 C CA A GLU A 1 186 ? 16.39652 53.01678 77.19385 0.647 14.45967 186 GLU A CA 1
ATOM 2400 C CA B GLU A 1 186 ? 16.36699 53.02949 77.25287 0.353 14.45967 186 GLU A CA 1
ATOM 2401 C C A GLU A 1 186 ? 15.06747 53.72822 77.14639 0.647 15.30182 186 GLU A C 1
ATOM 2402 C C B GLU A 1 186 ? 15.08624 53.83551 77.14270 0.353 15.30182 186 GLU A C 1
ATOM 2403 O O A GLU A 1 186 ? 14.53584 54.05951 78.20474 0.647 17.07553 186 GLU A O 1
ATOM 2404 O O B GLU A 1 186 ? 14.63257 54.38131 78.14162 0.353 17.07553 186 GLU A O 1
ATOM 2427 N N . LYS A 1 187 ? 14.55404 53.99786 75.94312 1.000 14.24660 187 LYS A N 1
ATOM 2428 C CA . LYS A 1 187 ? 13.31231 54.76897 75.78079 1.000 13.93858 187 LYS A CA 1
ATOM 2429 C C . LYS A 1 187 ? 12.08590 53.89249 76.01975 1.000 13.93841 187 LYS A C 1
ATOM 2430 O O . LYS A 1 187 ? 11.13004 54.39795 76.65247 1.000 14.95689 187 LYS A O 1
ATOM 2449 N N . ILE A 1 188 ? 12.08022 52.66270 75.57250 1.000 12.30432 188 ILE A N 1
ATOM 2450 C CA . ILE A 1 188 ? 10.91421 51.77791 75.76264 1.000 11.71466 188 ILE A CA 1
ATOM 2451 C C . ILE A 1 188 ? 11.26062 50.94508 76.97635 1.000 11.87815 188 ILE A C 1
ATOM 2452 O O . ILE A 1 188 ? 11.80913 49.86395 76.88925 1.000 14.33042 188 ILE A O 1
ATOM 2468 N N . ASN A 1 189 ? 10.96861 51.51312 78.14620 1.000 13.42256 189 ASN A N 1
ATOM 2469 C CA . ASN A 1 189 ? 11.48885 51.09365 79.41694 1.000 14.38344 189 ASN A CA 1
ATOM 2470 C C . ASN A 1 189 ? 10.50736 51.46901 80.51012 1.000 14.47824 189 ASN A C 1
ATOM 2471 O O . ASN A 1 189 ? 9.83426 52.50453 80.42429 1.000 15.10698 189 ASN A O 1
ATOM 2482 N N . ALA A 1 190 ? 10.42224 50.61055 81.52635 1.000 16.09921 190 ALA A N 1
ATOM 2483 C CA . ALA A 1 190 ? 9.52695 50.84252 82.64487 1.000 17.76296 190 ALA A CA 1
ATOM 2484 C C . ALA A 1 190 ? 9.79765 52.20235 83.30120 1.000 17.39189 190 ALA A C 1
ATOM 2485 O O . ALA A 1 190 ? 8.89251 52.79258 83.90770 1.000 19.70742 190 ALA A O 1
ATOM 2492 N N . ALA A 1 191 ? 11.04040 52.70398 83.24955 1.000 17.97844 191 ALA A N 1
ATOM 2493 C CA . ALA A 1 191 ? 11.33790 54.02308 83.80851 1.000 19.13123 191 ALA A CA 1
ATOM 2494 C C . ALA A 1 191 ? 10.52454 55.15799 83.17604 1.000 17.92624 191 ALA A C 1
ATOM 2495 O O . ALA A 1 191 ? 10.36274 56.21910 83.80825 1.000 22.23908 191 ALA A O 1
ATOM 2502 N N . HIS A 1 192 ? 9.97777 54.93281 81.96926 1.000 16.57855 192 HIS A N 1
ATOM 2503 C CA . HIS A 1 192 ? 9.16871 55.86867 81.23570 1.000 17.68350 192 HIS A CA 1
ATOM 2504 C C . HIS A 1 192 ? 7.69794 55.44552 81.24527 1.000 17.20759 192 HIS A C 1
ATOM 2505 O O . HIS A 1 192 ? 6.90224 55.93853 80.41872 1.000 18.36511 192 HIS A O 1
ATOM 2519 N N . MET A 1 193 ? 7.29722 54.57709 82.16283 1.000 15.92850 193 MET A N 1
ATOM 2520 C CA . MET A 1 193 ? 5.91317 54.06214 82.14900 1.000 16.69657 193 MET A CA 1
ATOM 2521 C C . MET A 1 193 ? 5.17746 54.32191 83.46043 1.000 17.72881 193 MET A C 1
ATOM 2522 O O . MET A 1 193 ? 4.27132 53.57087 83.83815 1.000 19.28107 193 MET A O 1
ATOM 2536 N N . ASN A 1 194 ? 5.54246 55.36360 84.19256 1.000 19.69165 194 ASN A N 1
ATOM 2537 C CA . ASN A 1 194 ? 4.74076 55.84663 85.27762 1.000 20.77099 194 ASN A CA 1
ATOM 2538 C C . ASN A 1 194 ? 3.46811 56.49802 84.70864 1.000 19.53412 194 ASN A C 1
ATOM 2539 O O . ASN A 1 194 ? 3.46881 57.08188 83.61710 1.000 19.28655 194 ASN A O 1
ATOM 2550 N N . PRO A 1 195 ? 2.35698 56.43143 85.43318 1.000 20.33939 195 PRO A N 1
ATOM 2551 C CA . PRO A 1 195 ? 1.10432 56.93990 84.86717 1.000 21.08953 195 PRO A CA 1
ATOM 2552 C C . PRO A 1 195 ? 1.10587 58.40084 84.51884 1.000 20.89780 195 PRO A C 1
ATOM 2553 O O . PRO A 1 195 ? 0.37984 58.81550 83.61691 1.000 22.52870 195 PRO A O 1
ATOM 2564 N N . GLU A 1 196 ? 1.88773 59.20235 85.25234 1.000 22.04469 196 GLU A N 1
ATOM 2565 C CA . GLU A 1 196 ? 1.84024 60.63104 85.04866 1.000 23.19230 196 GLU A CA 1
ATOM 2566 C C . GLU A 1 196 ? 2.36903 61.03907 83.70076 1.000 22.30004 196 GLU A C 1
ATOM 2567 O O . GLU A 1 196 ? 2.20298 62.18865 83.30806 1.000 24.14486 196 GLU A O 1
ATOM 2579 N N . VAL A 1 197 ? 3.09281 60.13804 83.00433 1.000 19.64997 197 VAL A N 1
ATOM 2580 C CA . VAL A 1 197 ? 3.69829 60.49485 81.73340 1.000 20.16031 197 VAL A CA 1
ATOM 2581 C C . VAL A 1 197 ? 3.01977 59.83259 80.52638 1.000 18.55765 197 VAL A C 1
ATOM 2582 O O . VAL A 1 197 ? 3.47311 60.07840 79.41135 1.000 21.50767 197 VAL A O 1
ATOM 2595 N N . MET A 1 198 ? 1.95504 59.04175 80.70097 1.000 17.74692 198 MET A N 1
ATOM 2596 C CA . MET A 1 198 ? 1.42001 58.26199 79.59751 1.000 16.56521 198 MET A CA 1
ATOM 2597 C C . MET A 1 198 ? 0.06395 58.81583 79.20069 1.000 16.47586 198 MET A C 1
ATOM 2598 O O . MET A 1 198 ? -0.84348 58.83302 80.02052 1.000 18.05726 198 MET A O 1
ATOM 2612 N N . THR A 1 199 ? -0.05455 59.25258 77.93286 1.000 15.95462 199 THR A N 1
ATOM 2613 C CA . THR A 1 199 ? -1.32508 59.75210 77.40858 1.000 17.35484 199 THR A CA 1
ATOM 2614 C C . THR A 1 199 ? -1.85586 58.98210 76.21128 1.000 14.99397 199 THR A C 1
ATOM 2615 O O . THR A 1 199 ? -3.00553 59.21829 75.82712 1.000 15.71507 199 THR A O 1
ATOM 2626 N N . GLN A 1 200 ? -1.06143 58.10572 75.59778 1.000 14.10431 200 GLN A N 1
ATOM 2627 C CA A GLN A 1 200 ? -1.43440 57.45765 74.34117 0.849 13.74656 200 GLN A CA 1
ATOM 2628 C CA B GLN A 1 200 ? -1.44913 57.45988 74.35204 0.151 13.74655 200 GLN A CA 1
ATOM 2629 C C . GLN A 1 200 ? -0.67695 56.15206 74.20785 1.000 13.19952 200 GLN A C 1
ATOM 2630 O O . GLN A 1 200 ? 0.34291 55.95285 74.83052 1.000 14.70684 200 GLN A O 1
ATOM 2655 N N . ILE A 1 201 ? -1.17447 55.28783 73.36486 1.000 11.98301 201 ILE A N 1
ATOM 2656 C CA . ILE A 1 201 ? -0.43182 54.13919 72.87242 1.000 11.66724 201 ILE A CA 1
ATOM 2657 C C . ILE A 1 201 ? -0.34724 54.25455 71.34798 1.000 11.26202 201 ILE A C 1
ATOM 2658 O O . ILE A 1 201 ? -1.21299 54.84111 70.65914 1.000 12.91461 201 ILE A O 1
ATOM 2674 N N . THR A 1 202 ? 0.71687 53.66376 70.77812 1.000 11.09607 202 THR A N 1
ATOM 2675 C CA . THR A 1 202 ? 0.93566 53.54370 69.35812 1.000 10.79352 202 THR A CA 1
ATOM 2676 C C . THR A 1 202 ? 0.85967 52.08710 68.99472 1.000 10.13314 202 THR A C 1
ATOM 2677 O O . THR A 1 202 ? 1.46708 51.25283 69.63203 1.000 11.36966 202 THR A O 1
ATOM 2688 N N . THR A 1 203 ? 0.09925 51.79391 67.94934 1.000 10.25122 203 THR A N 1
ATOM 2689 C CA . THR A 1 203 ? -0.09931 50.42317 67.49050 1.000 10.38809 203 THR A CA 1
ATOM 2690 C C . THR A 1 203 ? 0.06986 50.31696 65.96343 1.000 9.51732 203 THR A C 1
ATOM 2691 O O . THR A 1 203 ? -0.25646 51.25265 65.23050 1.000 10.71950 203 THR A O 1
ATOM 2702 N N . ILE A 1 204 ? 0.47140 49.13994 65.53771 1.000 9.63534 204 ILE A N 1
ATOM 2703 C CA . ILE A 1 204 ? 0.49583 48.79359 64.13579 1.000 9.64322 204 ILE A CA 1
ATOM 2704 C C . ILE A 1 204 ? -0.92574 48.66749 63.61652 1.000 9.39864 204 ILE A C 1
ATOM 2705 O O . ILE A 1 204 ? -1.78286 48.04260 64.27350 1.000 10.15646 204 ILE A O 1
ATOM 2721 N N . GLY A 1 205 ? -1.16658 49.17210 62.42639 1.000 9.53539 205 GLY A N 1
ATOM 2722 C CA . GLY A 1 205 ? -2.49180 49.03731 61.78731 1.000 9.45645 205 GLY A CA 1
ATOM 2723 C C . GLY A 1 205 ? -2.86737 47.59408 61.59187 1.000 9.87243 205 GLY A C 1
ATOM 2724 O O . GLY A 1 205 ? -2.04355 46.72305 61.30714 1.000 10.58544 205 GLY A O 1
ATOM 2728 N N . ASP A 1 206 ? -4.17482 47.34244 61.68823 1.000 11.11446 206 ASP A N 1
ATOM 2729 C CA . ASP A 1 206 ? -4.73432 46.03012 61.57311 1.000 12.24102 206 ASP A CA 1
ATOM 2730 C C . ASP A 1 206 ? -4.44491 45.32219 60.28111 1.000 11.13577 206 ASP A C 1
ATOM 2731 O O . ASP A 1 206 ? -4.43319 44.08248 60.24260 1.000 12.04872 206 ASP A O 1
ATOM 2740 N N . LYS A 1 207 ? -4.23807 46.01620 59.18062 1.000 11.02783 207 LYS A N 1
ATOM 2741 C CA . LYS A 1 207 ? -3.98758 45.31576 57.95063 1.000 11.99978 207 LYS A CA 1
ATOM 2742 C C . LYS A 1 207 ? -2.74063 44.45583 58.00464 1.000 10.85417 207 LYS A C 1
ATOM 2743 O O . LYS A 1 207 ? -2.67242 43.41037 57.33744 1.000 11.83821 207 LYS A O 1
ATOM 2751 N N . TYR A 1 208 ? -1.76626 44.81926 58.83808 1.000 9.70661 208 TYR A N 1
ATOM 2752 C CA . TYR A 1 208 ? -0.57488 43.95748 58.98460 1.000 10.48004 208 TYR A CA 1
ATOM 2753 C C . TYR A 1 208 ? -0.91863 42.58705 59.55531 1.000 10.49116 208 TYR A C 1
ATOM 2754 O O . TYR A 1 208 ? -0.20261 41.60971 59.33295 1.000 11.88279 208 TYR A O 1
ATOM 2772 N N A LEU A 1 209 ? -1.98192 42.49247 60.34005 0.354 9.88007 209 LEU A N 1
ATOM 2773 N N B LEU A 1 209 ? -1.96409 42.54813 60.36024 0.646 11.41712 209 LEU A N 1
ATOM 2774 C CA A LEU A 1 209 ? -2.37291 41.23340 60.95305 0.354 9.49859 209 LEU A CA 1
ATOM 2775 C CA B LEU A 1 209 ? -2.43822 41.34726 61.00882 0.646 12.64614 209 LEU A CA 1
ATOM 2776 C C A LEU A 1 209 ? -3.55136 40.54699 60.24596 0.354 10.02752 209 LEU A C 1
ATOM 2777 C C B LEU A 1 209 ? -3.35862 40.50013 60.10622 0.646 12.25973 209 LEU A C 1
ATOM 2778 O O A LEU A 1 209 ? -4.04436 39.49110 60.71051 0.354 9.76436 209 LEU A O 1
ATOM 2779 O O B LEU A 1 209 ? -3.46165 39.28745 60.30071 0.646 15.01206 209 LEU A O 1
ATOM 2810 N N . THR A 1 210 ? -4.02093 41.13754 59.13301 1.000 11.00144 210 THR A N 1
ATOM 2811 C CA . THR A 1 210 ? -5.12516 40.53264 58.39910 1.000 11.87787 210 THR A CA 1
ATOM 2812 C C . THR A 1 210 ? -4.88789 40.25762 56.92487 1.000 12.24896 210 THR A C 1
ATOM 2813 O O . THR A 1 210 ? -5.64135 39.48130 56.32691 1.000 14.08836 210 THR A O 1
ATOM 2825 N N . THR A 1 211 ? -3.94413 40.96453 56.28945 1.000 11.80934 211 THR A N 1
ATOM 2826 C CA . THR A 1 211 ? -3.95430 41.09416 54.86623 1.000 11.90678 211 THR A CA 1
ATOM 2827 C C . THR A 1 211 ? -2.65772 40.57032 54.27203 1.000 11.48056 211 THR A C 1
ATOM 2828 O O . THR A 1 211 ? -1.56389 40.96700 54.72668 1.000 12.62243 211 THR A O 1
ATOM 2839 N N . ILE A 1 212 ? -2.77361 39.76060 53.24592 1.000 11.99091 212 ILE A N 1
ATOM 2840 C CA . ILE A 1 212 ? -1.67497 39.33583 52.37210 1.000 12.68319 212 ILE A CA 1
ATOM 2841 C C . ILE A 1 212 ? -1.65201 40.28719 51.18566 1.000 12.74900 212 ILE A C 1
ATOM 2842 O O . ILE A 1 212 ? -2.69570 40.58210 50.59530 1.000 13.40677 212 ILE A O 1
ATOM 2858 N N . THR A 1 213 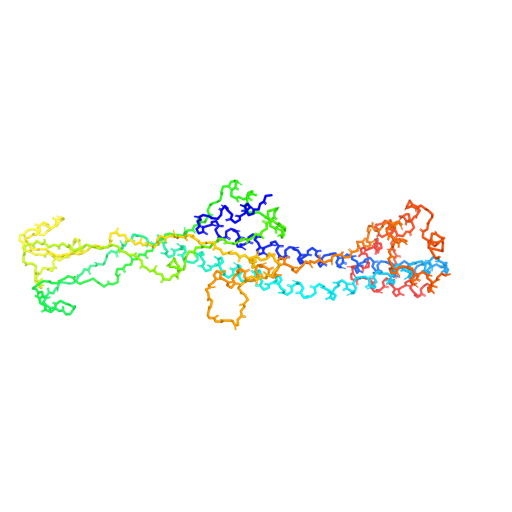? -0.47967 40.78400 50.84180 1.000 12.78826 213 THR A N 1
ATOM 2859 C CA . THR A 1 213 ? -0.26714 41.69026 49.72767 1.000 13.44909 213 THR A CA 1
ATOM 2860 C C . THR A 1 213 ? 0.78493 41.09158 48.81326 1.000 13.36247 213 THR A C 1
ATOM 2861 O O . THR A 1 213 ? 1.80541 40.55203 49.29657 1.000 14.72519 213 THR A O 1
ATOM 2872 N N . LEU A 1 214 ? 0.58097 41.22117 47.49188 1.000 13.71735 214 LEU A N 1
ATOM 2873 C CA . LEU A 1 214 ? 1.55208 40.69721 46.50587 1.000 13.83344 214 LEU A CA 1
ATOM 2874 C C . LEU A 1 214 ? 1.49155 41.47163 45.19657 1.000 15.03091 214 LEU A C 1
ATOM 2875 O O . LEU A 1 214 ? 0.46797 42.08303 44.84407 1.000 16.31228 214 LEU A O 1
ATOM 2891 N N . ASP A 1 215 ? 2.59527 41.40330 44.48086 1.000 15.37817 215 ASP A N 1
ATOM 2892 C CA . ASP A 1 215 ? 2.71218 41.88613 43.13010 1.000 16.27052 215 ASP A CA 1
ATOM 2893 C C . ASP A 1 215 ? 2.90249 40.67099 42.22704 1.000 16.78379 215 ASP A C 1
ATOM 2894 O O . ASP A 1 215 ? 3.61314 39.73476 42.56919 1.000 17.56769 215 ASP A O 1
ATOM 2903 N N . ALA A 1 216 ? 2.32999 40.71865 41.05237 1.000 17.42833 216 ALA A N 1
ATOM 2904 C CA . ALA A 1 216 ? 2.46377 39.63415 40.09055 1.000 17.73929 216 ALA A CA 1
ATOM 2905 C C . ALA A 1 216 ? 2.39179 40.14951 38.66471 1.000 18.93935 216 ALA A C 1
ATOM 2906 O O . ALA A 1 216 ? 1.82144 41.18542 38.40736 1.000 20.49961 216 ALA A O 1
ATOM 2913 N N . ILE A 1 217 ? 3.00990 39.41612 37.75076 1.000 19.92341 217 ILE A N 1
ATOM 2914 C CA . ILE A 1 217 ? 3.11946 39.84393 36.36845 1.000 21.09200 217 ILE A CA 1
ATOM 2915 C C . ILE A 1 217 ? 2.98612 38.60370 35.48761 1.000 21.24760 217 ILE A C 1
ATOM 2916 O O . ILE A 1 217 ? 3.54039 37.55161 35.79221 1.000 22.12620 217 ILE A O 1
ATOM 2932 N N . ALA A 1 218 ? 2.25115 38.75620 34.36977 1.000 23.28695 218 ALA A N 1
ATOM 2933 C CA . ALA A 1 218 ? 2.14646 37.72852 33.34453 1.000 24.37386 218 ALA A CA 1
ATOM 2934 C C . ALA A 1 218 ? 2.91485 38.17346 32.12915 1.000 24.31632 218 ALA A C 1
ATOM 2935 O O . ALA A 1 218 ? 3.00830 39.35765 31.85736 1.000 24.67388 218 ALA A O 1
ATOM 2942 N N . GLY A 1 219 ? 3.43385 37.17948 31.39484 1.000 25.27662 219 GLY A N 1
ATOM 2943 C CA . GLY A 1 219 ? 4.16356 37.44016 30.19570 1.000 24.62670 219 GLY A CA 1
ATOM 2944 C C . GLY A 1 219 ? 3.77917 36.47393 29.11067 1.000 25.87444 219 GLY A C 1
ATOM 2945 O O . GLY A 1 219 ? 3.53037 35.30176 29.39053 1.000 27.55313 219 GLY A O 1
ATOM 2949 N N . SER A 1 220 ? 3.73236 36.96184 27.85857 1.000 28.60043 220 SER A N 1
ATOM 2950 C CA . SER A 1 220 ? 3.32022 36.15974 26.69180 1.000 28.02776 220 SER A CA 1
ATOM 2951 C C . SER A 1 220 ? 4.22183 36.47679 25.52145 1.000 29.52760 220 SER A C 1
ATOM 2952 O O . SER A 1 220 ? 4.70651 37.60396 25.38349 1.000 30.67185 220 SER A O 1
ATOM 2960 N N . LYS A 1 221 ? 4.44359 35.44489 24.70362 1.000 32.49570 221 LYS A N 1
ATOM 2961 C CA . LYS A 1 221 ? 5.12627 35.58381 23.43276 1.000 33.78552 221 LYS A CA 1
ATOM 2962 C C . LYS A 1 221 ? 4.48582 34.60941 22.47079 1.000 32.98300 221 LYS A C 1
ATOM 2963 O O . LYS A 1 221 ? 4.16434 33.47996 22.82920 1.000 31.97501 221 LYS A O 1
ATOM 2982 N N . GLY A 1 222 ? 4.34327 35.04096 21.22372 1.000 36.02551 222 GLY A N 1
ATOM 2983 C CA . GLY A 1 222 ? 3.80193 34.10082 20.26916 1.000 37.86449 222 GLY A CA 1
ATOM 2984 C C . GLY A 1 222 ? 2.37208 33.67765 20.53891 1.000 36.47620 222 GLY A C 1
ATOM 2985 O O . GLY A 1 222 ? 1.50679 34.48904 20.87536 1.000 37.00687 222 GLY A O 1
ATOM 2989 N N . ASN A 1 223 ? 2.11371 32.37919 20.30286 1.000 38.72001 223 ASN A N 1
ATOM 2990 C CA . ASN A 1 223 ? 0.79309 31.76879 20.37087 1.000 37.25745 223 ASN A CA 1
ATOM 2991 C C . ASN A 1 223 ? 0.85115 30.60719 21.36385 1.000 38.02565 223 ASN A C 1
ATOM 2992 O O . ASN A 1 223 ? 0.84878 29.44272 20.97048 1.000 39.43881 223 ASN A O 1
ATOM 3003 N N . PRO A 1 224 ? 0.93907 30.89265 22.67540 1.000 35.26497 224 PRO A N 1
ATOM 3004 C CA . PRO A 1 224 ? 0.88523 29.81538 23.67597 1.000 33.98852 224 PRO A CA 1
ATOM 3005 C C . PRO A 1 224 ? -0.45736 29.09181 23.65706 1.000 34.18853 224 PRO A C 1
ATOM 3006 O O . PRO A 1 224 ? -1.51681 29.72454 23.60165 1.000 34.95405 224 PRO A O 1
ATOM 3017 N N . THR A 1 225 ? -0.41071 27.76332 23.80460 1.000 34.70399 225 THR A N 1
ATOM 3018 C CA . THR A 1 225 ? -1.62396 26.94296 23.79863 1.000 34.84913 225 THR A CA 1
ATOM 3019 C C . THR A 1 225 ? -1.39996 25.77308 24.73729 1.000 36.21472 225 THR A C 1
ATOM 3020 O O . THR A 1 225 ? -0.43019 25.74470 25.51260 1.000 35.90966 225 THR A O 1
ATOM 3031 N N . GLN A 1 226 ? -2.32410 24.82767 24.69886 1.000 37.22286 226 GLN A N 1
ATOM 3032 C CA . GLN A 1 226 ? -2.12926 23.63170 25.49661 1.000 38.13071 226 GLN A CA 1
ATOM 3033 C C . GLN A 1 226 ? -0.87068 22.87094 25.09344 1.000 38.01842 226 GLN A C 1
ATOM 3034 O O . GLN A 1 226 ? -0.37141 22.07018 25.87469 1.000 39.10692 226 GLN A O 1
ATOM 3048 N N . SER A 1 227 ? -0.34839 23.07651 23.87121 1.000 37.70974 227 SER A N 1
ATOM 3049 C CA . SER A 1 227 ? 0.86762 22.38203 23.48716 1.000 38.81782 227 SER A CA 1
ATOM 3050 C C . SER A 1 227 ? 2.15772 23.03005 24.00378 1.000 38.60460 227 SER A C 1
ATOM 3051 O O . SER A 1 227 ? 3.22814 22.43902 23.83031 1.000 39.49402 227 SER A O 1
ATOM 3059 N N . SER A 1 228 ? 2.07785 24.15088 24.76197 1.000 36.15963 228 SER A N 1
ATOM 3060 C CA . SER A 1 228 ? 3.26914 24.83424 25.27419 1.000 35.03362 228 SER A CA 1
ATOM 3061 C C . SER A 1 228 ? 3.69464 24.15235 26.58003 1.000 34.77263 228 SER A C 1
ATOM 3062 O O . SER A 1 228 ? 3.64672 24.72094 27.67076 1.000 34.06470 228 SER A O 1
ATOM 3070 N N . ALA A 1 229 ? 4.11359 22.88813 26.45786 1.000 37.03044 229 ALA A N 1
ATOM 3071 C CA . ALA A 1 229 ? 4.23425 22.02810 27.63605 1.000 36.24985 229 ALA A CA 1
ATOM 3072 C C . ALA A 1 229 ? 5.66933 21.70225 28.00564 1.000 37.28860 229 ALA A C 1
ATOM 3073 O O . ALA A 1 229 ? 5.93596 20.70361 28.69961 1.000 38.11482 229 ALA A O 1
ATOM 3080 N N . THR A 1 230 ? 6.58904 22.54042 27.59633 1.000 36.39151 230 THR A N 1
ATOM 3081 C CA . THR A 1 230 ? 7.96602 22.45364 28.05457 1.000 37.40948 230 THR A CA 1
ATOM 3082 C C . THR A 1 230 ? 8.09285 23.40469 29.24898 1.000 35.47311 230 THR A C 1
ATOM 3083 O O . THR A 1 230 ? 7.98594 24.62762 29.10393 1.000 35.08026 230 THR A O 1
ATOM 3094 N N . TYR A 1 231 ? 8.36522 22.83354 30.41932 1.000 33.84094 231 TYR A N 1
ATOM 3095 C CA . TYR A 1 231 ? 8.18603 23.54281 31.67164 1.000 33.99369 231 TYR A CA 1
ATOM 3096 C C . TYR A 1 231 ? 9.49721 23.85001 32.37248 1.000 34.53580 231 TYR A C 1
ATOM 3097 O O . TYR A 1 231 ? 9.45918 24.27630 33.53428 1.000 33.15144 231 TYR A O 1
ATOM 3115 N N . ALA A 1 232 ? 10.64454 23.66373 31.70443 1.000 35.48061 232 ALA A N 1
ATOM 3116 C CA . ALA A 1 232 ? 11.94890 23.76533 32.34183 1.000 37.12008 232 ALA A CA 1
ATOM 3117 C C . ALA A 1 232 ? 12.21332 25.13767 32.95614 1.000 35.58877 232 ALA A C 1
ATOM 3118 O O . ALA A 1 232 ? 13.02394 25.23706 33.87273 1.000 37.42526 232 ALA A O 1
ATOM 3125 N N . GLU A 1 233 ? 11.56355 26.18634 32.48369 1.000 33.79609 233 GLU A N 1
ATOM 3126 C CA . GLU A 1 233 ? 11.80983 27.52875 32.98673 1.000 32.81228 233 GLU A CA 1
ATOM 3127 C C . GLU A 1 233 ? 10.70819 27.97802 33.94130 1.000 31.23309 233 GLU A C 1
ATOM 3128 O O . GLU A 1 233 ? 10.63071 29.14222 34.25924 1.000 32.51665 233 GLU A O 1
ATOM 3140 N N . GLN A 1 234 ? 9.87372 27.06514 34.39257 1.000 30.86187 234 GLN A N 1
ATOM 3141 C CA . GLN A 1 234 ? 8.75346 27.33758 35.27018 1.000 30.02479 234 GLN A CA 1
ATOM 3142 C C . GLN A 1 234 ? 7.76204 28.26320 34.57329 1.000 28.01687 234 GLN A C 1
ATOM 3143 O O . GLN A 1 234 ? 7.12592 29.12058 35.21016 1.000 28.27435 234 GLN A O 1
ATOM 3157 N N . ASP A 1 235 ? 7.61484 28.03487 33.26472 1.000 28.53469 235 ASP A N 1
ATOM 3158 C CA . ASP A 1 235 ? 6.61259 28.68884 32.43367 1.000 26.90355 235 ASP A CA 1
ATOM 3159 C C . ASP A 1 235 ? 6.22749 27.67424 31.36684 1.000 26.59553 235 ASP A C 1
ATOM 3160 O O . ASP A 1 235 ? 6.74200 26.56384 31.35072 1.000 28.77950 235 ASP A O 1
ATOM 3169 N N . CYS A 1 236 ? 5.30118 28.05184 30.49830 1.000 28.27987 236 CYS A N 1
ATOM 3170 C CA . CYS A 1 236 ? 4.78703 27.16698 29.46089 1.000 29.56132 236 CYS A CA 1
ATOM 3171 C C . CYS A 1 236 ? 5.33219 27.57053 28.08759 1.000 30.26716 236 CYS A C 1
ATOM 3172 O O . CYS A 1 236 ? 5.01412 28.65317 27.61141 1.000 32.54846 236 CYS A O 1
ATOM 3179 N N . GLN A 1 237 ? 6.16446 26.71883 27.48100 1.000 32.25370 237 GLN A N 1
ATOM 3180 C CA . GLN A 1 237 ? 6.80040 27.02951 26.18474 1.000 32.66994 237 GLN A CA 1
ATOM 3181 C C . GLN A 1 237 ? 6.63883 25.89735 25.18737 1.000 34.54892 237 GLN A C 1
ATOM 3182 O O . GLN A 1 237 ? 6.59822 24.72672 25.56477 1.000 35.75946 237 GLN A O 1
ATOM 3196 N N . ASP A 1 238 ? 6.54396 26.27936 23.90525 1.000 37.36763 238 ASP A N 1
ATOM 3197 C CA . ASP A 1 238 ? 6.80254 25.33574 22.81179 1.000 37.83581 238 ASP A CA 1
ATOM 3198 C C . ASP A 1 238 ? 7.18138 26.08830 21.56507 1.000 38.64674 238 ASP A C 1
ATOM 3199 O O . ASP A 1 238 ? 7.06032 27.31464 21.47670 1.000 38.12049 238 ASP A O 1
ATOM 3208 N N . GLY A 1 239 ? 7.67741 25.31285 20.59374 1.000 39.00218 239 GLY A N 1
ATOM 3209 C CA . GLY A 1 239 ? 8.09167 25.89369 19.33462 1.000 39.90178 239 GLY A CA 1
ATOM 3210 C C . GLY A 1 239 ? 9.52588 26.36912 19.37460 1.000 38.51563 239 GLY A C 1
ATOM 3211 O O . GLY A 1 239 ? 10.04133 26.83135 20.40022 1.000 39.40447 239 GLY A O 1
ATOM 3215 N N . GLY A 1 240 ? 10.18520 26.26937 18.22274 1.000 39.17348 240 GLY A N 1
ATOM 3216 C CA . GLY A 1 240 ? 11.54831 26.75198 18.21484 1.000 41.74932 240 GLY A CA 1
ATOM 3217 C C . GLY A 1 240 ? 12.37498 25.97703 19.20857 1.000 41.32880 240 GLY A C 1
ATOM 3218 O O . GLY A 1 240 ? 12.24444 24.75834 19.33019 1.000 40.53641 240 GLY A O 1
ATOM 3222 N N . ASN A 1 241 ? 13.25907 26.68923 19.89984 1.000 41.43909 241 ASN A N 1
ATOM 3223 C CA . ASN A 1 241 ? 14.09531 26.14293 20.96834 1.000 41.86061 241 ASN A CA 1
ATOM 3224 C C . ASN A 1 241 ? 13.68680 26.72601 22.32281 1.000 42.39972 241 ASN A C 1
ATOM 3225 O O . ASN A 1 241 ? 14.20780 27.76854 22.74482 1.000 42.66019 241 ASN A O 1
ATOM 3236 N N . PRO A 1 242 ? 12.76515 26.09598 23.02995 1.000 40.81012 242 PRO A N 1
ATOM 3237 C CA . PRO A 1 242 ? 12.39785 26.57958 24.37067 1.000 39.15229 242 PRO A CA 1
ATOM 3238 C C . PRO A 1 242 ? 13.63294 26.75570 25.24263 1.000 39.93946 242 PRO A C 1
ATOM 3239 O O . PRO A 1 242 ? 14.57806 25.97330 25.17235 1.000 43.88895 242 PRO A O 1
ATOM 3250 N N . GLY A 1 243 ? 13.60459 27.77734 26.09538 1.000 38.75474 243 GLY A N 1
ATOM 3251 C CA . GLY A 1 243 ? 14.71998 28.05043 26.96361 1.000 39.93883 243 GLY A CA 1
ATOM 3252 C C . GLY A 1 243 ? 14.51859 29.27256 27.81865 1.000 39.17575 243 GLY A C 1
ATOM 3253 O O . GLY A 1 243 ? 13.45681 29.87752 27.81656 1.000 38.17577 243 GLY A O 1
ATOM 3257 N N . PRO A 1 244 ? 15.56388 29.66445 28.54113 1.000 40.46536 244 PRO A N 1
ATOM 3258 C CA . PRO A 1 244 ? 15.51512 30.88371 29.36601 1.000 40.22853 244 PRO A CA 1
ATOM 3259 C C . PRO A 1 244 ? 15.04391 32.12213 28.60730 1.000 38.36804 244 PRO A C 1
ATOM 3260 O O . PRO A 1 244 ? 15.33540 32.32094 27.42636 1.000 38.38876 244 PRO A O 1
ATOM 3271 N N . ASN A 1 245 ? 14.32642 32.97745 29.33129 1.000 37.73889 245 ASN A N 1
ATOM 3272 C CA . ASN A 1 245 ? 13.84912 34.25799 28.81304 1.000 39.30168 245 ASN A CA 1
ATOM 3273 C C . ASN A 1 245 ? 12.96753 34.06339 27.58139 1.000 36.61021 245 ASN A C 1
ATOM 3274 O O . ASN A 1 245 ? 13.12440 34.73625 26.55654 1.000 37.24101 245 ASN A O 1
ATOM 3285 N N . PHE A 1 246 ? 11.99481 33.15696 27.71172 1.000 34.59915 246 PHE A N 1
ATOM 3286 C CA . PHE A 1 246 ? 11.04784 32.84678 26.62147 1.000 34.37518 246 PHE A CA 1
ATOM 3287 C C . PHE A 1 246 ? 11.78748 32.51964 25.31698 1.000 36.80936 246 PHE A C 1
ATOM 3288 O O . PHE A 1 246 ? 11.50740 33.07678 24.26850 1.000 36.51234 246 PHE A O 1
ATOM 3305 N N . GLY A 1 247 ? 12.76959 31.65006 25.41388 1.000 35.60449 247 GLY A N 1
ATOM 3306 C CA . GLY A 1 247 ? 13.50445 31.25323 24.21095 1.000 36.86487 247 GLY A CA 1
ATOM 3307 C C . GLY A 1 247 ? 12.62535 30.65791 23.11466 1.000 37.77546 247 GLY A C 1
ATOM 3308 O O . GLY A 1 247 ? 12.91239 30.79881 21.90951 1.000 40.34675 247 GLY A O 1
ATOM 3312 N N . GLY A 1 248 ? 11.60039 29.93679 23.50237 1.000 36.67833 248 GLY A N 1
ATOM 3313 C CA . GLY A 1 248 ? 10.73737 29.26235 22.56186 1.000 37.18896 248 GLY A CA 1
ATOM 3314 C C . GLY A 1 248 ? 9.91102 30.22751 21.74054 1.000 38.91221 248 GLY A C 1
ATOM 3315 O O . GLY A 1 248 ? 9.82021 31.43127 21.99761 1.000 37.31764 248 GLY A O 1
ATOM 3319 N N . ALA A 1 249 ? 9.33072 29.68294 20.67034 1.000 38.97560 249 ALA A N 1
ATOM 3320 C CA . ALA A 1 249 ? 8.48652 30.50413 19.80739 1.000 38.37064 249 ALA A CA 1
ATOM 3321 C C . ALA A 1 249 ? 7.24397 31.02141 20.55606 1.000 38.34374 249 ALA A C 1
ATOM 3322 O O . ALA A 1 249 ? 6.80132 32.16422 20.34352 1.000 37.07558 249 ALA A O 1
ATOM 3329 N N . ASN A 1 250 ? 6.63137 30.16010 21.36175 1.000 37.11516 250 ASN A N 1
ATOM 3330 C CA . ASN A 1 250 ? 5.38395 30.46703 22.06675 1.000 36.20688 250 ASN A CA 1
ATOM 3331 C C . ASN A 1 250 ? 5.64984 30.27621 23.54605 1.000 34.83309 250 ASN A C 1
ATOM 3332 O O . ASN A 1 250 ? 6.21054 29.24957 23.96977 1.000 37.45182 250 ASN A O 1
ATOM 3343 N N . ALA A 1 251 ? 5.23857 31.26924 24.33140 1.000 32.66193 251 ALA A N 1
ATOM 3344 C CA . ALA A 1 251 ? 5.50110 31.23877 25.77229 1.000 31.73266 251 ALA A CA 1
ATOM 3345 C C . ALA A 1 251 ? 4.41131 31.96945 26.53415 1.000 29.82230 251 ALA A C 1
ATOM 3346 O O . ALA A 1 251 ? 3.87202 32.98380 26.10409 1.000 31.41150 251 ALA A O 1
ATOM 3353 N N . LEU A 1 252 ? 4.15333 31.45040 27.72590 1.000 29.30340 252 LEU A N 1
ATOM 3354 C CA . LEU A 1 252 ? 3.24083 32.09924 28.66754 1.000 28.05089 252 LEU A CA 1
ATOM 3355 C C . LEU A 1 252 ? 3.66976 31.73104 30.07297 1.000 27.53471 252 LEU A C 1
ATOM 3356 O O . LEU A 1 252 ? 4.01184 30.57701 30.33038 1.000 28.41394 252 LEU A O 1
ATOM 3372 N N . GLY A 1 253 ? 3.66063 32.71187 30.96282 1.000 24.83201 253 GLY A N 1
ATOM 3373 C CA . GLY A 1 253 ? 4.10921 32.47480 32.31629 1.000 24.55551 253 GLY A CA 1
ATOM 3374 C C . GLY A 1 253 ? 3.66818 33.58976 33.22963 1.000 22.91083 253 GLY A C 1
ATOM 3375 O O . GLY A 1 253 ? 3.15277 34.61811 32.80570 1.000 23.86330 253 GLY A O 1
ATOM 3379 N N . LEU A 1 254 ? 3.80059 33.33216 34.52669 1.000 22.22887 254 LEU A N 1
ATOM 3380 C CA . LEU A 1 254 ? 3.60850 34.41947 35.49513 1.000 21.33962 254 LEU A CA 1
ATOM 3381 C C . LEU A 1 254 ? 4.65076 34.26870 36.58899 1.000 20.93440 254 LEU A C 1
ATOM 3382 O O . LEU A 1 254 ? 5.22694 33.20454 36.77434 1.000 21.78924 254 LEU A O 1
ATOM 3398 N N . GLN A 1 255 ? 4.93693 35.38339 37.27730 1.000 21.28130 255 GLN A N 1
ATOM 3399 C CA . GLN A 1 255 ? 5.74909 35.36028 38.48020 1.000 20.93706 255 GLN A CA 1
ATOM 3400 C C . GLN A 1 255 ? 5.07028 36.24856 39.51967 1.000 19.14991 255 GLN A C 1
ATOM 3401 O O . GLN A 1 255 ? 4.47342 37.30761 39.18561 1.000 20.38655 255 GLN A O 1
ATOM 3415 N N . VAL A 1 256 ? 5.17406 35.79021 40.79218 1.000 18.83900 256 VAL A N 1
ATOM 3416 C CA . VAL A 1 256 ? 4.83851 36.60021 41.94906 1.000 17.96291 256 VAL A CA 1
ATOM 3417 C C . VAL A 1 256 ? 6.13668 37.25605 42.38557 1.000 19.65223 256 VAL A C 1
ATOM 3418 O O . VAL A 1 256 ? 7.06997 36.55969 42.82381 1.000 19.56798 256 VAL A O 1
ATOM 3431 N N . THR A 1 257 ? 6.25459 38.55853 42.14195 1.000 19.02356 257 THR A N 1
ATOM 3432 C CA . THR A 1 257 ? 7.53235 39.23826 42.24908 1.000 19.92859 257 THR A CA 1
ATOM 3433 C C . THR A 1 257 ? 7.85340 39.72368 43.64122 1.000 18.20503 257 THR A C 1
ATOM 3434 O O . THR A 1 257 ? 9.04595 39.95470 43.94891 1.000 19.82052 257 THR A O 1
ATOM 3445 N N . LYS A 1 258 ? 6.81806 39.89849 44.47475 1.000 17.52325 258 LYS A N 1
ATOM 3446 C CA . LYS A 1 258 ? 7.03282 40.23246 45.86851 1.000 16.70222 258 LYS A CA 1
ATOM 3447 C C . LYS A 1 258 ? 5.74289 39.99104 46.59568 1.000 16.17845 258 LYS A C 1
ATOM 3448 O O . LYS A 1 258 ? 4.66212 39.97875 46.01559 1.000 15.86500 258 LYS A O 1
ATOM 3467 N N . LEU A 1 259 ? 5.88277 39.75346 47.88160 1.000 14.85688 259 LEU A N 1
ATOM 3468 C CA . LEU A 1 259 ? 4.77543 39.72138 48.84376 1.000 14.05453 259 LEU A CA 1
ATOM 3469 C C . LEU A 1 259 ? 5.15381 40.54981 50.05869 1.000 14.68595 259 LEU A C 1
ATOM 3470 O O . LEU A 1 259 ? 6.28849 40.91401 50.25502 1.000 15.14383 259 LEU A O 1
ATOM 3486 N N . GLY A 1 260 ? 4.12659 40.86872 50.86257 1.000 13.78070 260 GLY A N 1
ATOM 3487 C CA . GLY A 1 260 ? 4.33001 41.50484 52.14342 1.000 14.26982 260 GLY A CA 1
ATOM 3488 C C . GLY A 1 260 ? 3.47710 42.76472 52.25385 1.000 12.37037 260 GLY A C 1
ATOM 3489 O O . GLY A 1 260 ? 3.42707 43.58337 51.31944 1.000 14.73577 260 GLY A O 1
ATOM 3493 N N . THR A 1 261 ? 2.81638 42.93887 53.39284 1.000 12.05146 261 THR A N 1
ATOM 3494 C CA . THR A 1 261 ? 1.97848 44.13775 53.66922 1.000 11.90128 261 THR A CA 1
ATOM 3495 C C . THR A 1 261 ? 2.82738 45.08165 54.50687 1.000 11.75193 261 THR A C 1
ATOM 3496 O O . THR A 1 261 ? 3.45850 44.68088 55.46772 1.000 12.60663 261 THR A O 1
ATOM 3507 N N . LYS A 1 262 ? 2.79093 46.34736 54.15742 1.000 14.31213 262 LYS A N 1
ATOM 3508 C CA . LYS A 1 262 ? 3.55454 47.35200 54.85447 1.000 15.94689 262 LYS A CA 1
ATOM 3509 C C . LYS A 1 262 ? 2.89071 47.68385 56.17106 1.000 13.16526 262 LYS A C 1
ATOM 3510 O O . LYS A 1 262 ? 1.67430 47.83789 56.26379 1.000 17.10682 262 LYS A O 1
ATOM 3514 N N . ALA A 1 263 ? 3.68719 47.80572 57.23294 1.000 11.93045 263 ALA A N 1
ATOM 3515 C CA . ALA A 1 263 ? 3.21901 48.22974 58.52544 1.000 11.61723 263 ALA A CA 1
ATOM 3516 C C . ALA A 1 263 ? 2.93674 49.72380 58.47457 1.000 11.36998 263 ALA A C 1
ATOM 3517 O O . ALA A 1 263 ? 3.71844 50.52411 57.92233 1.000 14.13551 263 ALA A O 1
ATOM 3524 N N . THR A 1 264 ? 1.86567 50.11316 59.09949 1.000 9.76195 264 THR A N 1
ATOM 3525 C CA . THR A 1 264 ? 1.54305 51.48247 59.43365 1.000 10.05640 264 THR A CA 1
ATOM 3526 C C . THR A 1 264 ? 1.35886 51.63222 60.93074 1.000 9.79087 264 THR A C 1
ATOM 3527 O O . THR A 1 264 ? 1.13139 50.63166 61.60702 1.000 10.90386 264 THR A O 1
ATOM 3538 N N . THR A 1 265 ? 1.43257 52.87236 61.43608 1.000 10.25386 265 THR A N 1
ATOM 3539 C CA . THR A 1 265 ? 1.20939 53.12813 62.85443 1.000 10.34613 265 THR A CA 1
ATOM 3540 C C . THR A 1 265 ? -0.00081 54.03133 63.07707 1.000 10.73563 265 THR A C 1
ATOM 3541 O O . THR A 1 265 ? -0.36568 54.82092 62.20472 1.000 12.65399 265 THR A O 1
ATOM 3552 N N . GLU A 1 266 ? -0.54497 53.87592 64.28253 1.000 9.92523 266 GLU A N 1
ATOM 3553 C CA . GLU A 1 266 ? -1.72371 54.63015 64.66239 1.000 11.49600 266 GLU A CA 1
ATOM 3554 C C . GLU A 1 266 ? -1.60451 54.98916 66.12071 1.000 10.85413 266 GLU A C 1
ATOM 3555 O O . GLU A 1 266 ? -1.04835 54.27328 66.91946 1.000 11.82763 266 GLU A O 1
ATOM 3567 N N . LYS A 1 267 ? -2.14981 56.13997 66.51216 1.000 11.55924 267 LYS A N 1
ATOM 3568 C CA . LYS A 1 267 ? -2.15045 56.62654 67.89108 1.000 12.24135 267 LYS A CA 1
ATOM 3569 C C . LYS A 1 267 ? -3.55983 56.54065 68.46866 1.000 12.37529 267 LYS A C 1
ATOM 3570 O O . LYS A 1 267 ? -4.52924 56.91487 67.78679 1.000 14.68315 267 LYS A O 1
ATOM 3589 N N . THR A 1 268 ? -3.65087 56.12196 69.70348 1.000 11.89099 268 THR A N 1
ATOM 3590 C CA . THR A 1 268 ? -4.91952 56.03702 70.46476 1.000 12.16729 268 THR A CA 1
ATOM 3591 C C . THR A 1 268 ? -4.68914 56.71166 71.82457 1.000 13.00176 268 THR A C 1
ATOM 3592 O O . THR A 1 268 ? -3.81400 56.31595 72.58436 1.000 12.57784 268 THR A O 1
ATOM 3603 N N . ASN A 1 269 ? -5.54154 57.71016 72.14771 1.000 14.70950 269 ASN A N 1
ATOM 3604 C CA . ASN A 1 269 ? -5.51527 58.32489 73.43943 1.000 15.66517 269 ASN A CA 1
ATOM 3605 C C . ASN A 1 269 ? -6.05000 57.44628 74.54401 1.000 15.33102 269 ASN A C 1
ATOM 3606 O O . ASN A 1 269 ? -7.02802 56.68791 74.35604 1.000 16.49920 269 ASN A O 1
ATOM 3617 N N . LEU A 1 270 ? -5.39740 57.50362 75.69065 1.000 14.83081 270 LEU A N 1
ATOM 3618 C CA . LEU A 1 270 ? -5.87997 56.79303 76.88791 1.000 15.03077 270 LEU A CA 1
ATOM 3619 C C . LEU A 1 270 ? -7.08887 57.47216 77.53089 1.000 15.50479 270 LEU A C 1
ATOM 3620 O O . LEU A 1 270 ? -8.00822 56.78199 77.99094 1.000 17.21237 270 LEU A O 1
ATOM 3636 N N . TYR A 1 271 ? -7.08422 58.78393 77.60609 1.000 16.27292 271 TYR A N 1
ATOM 3637 C CA . TYR A 1 271 ? -8.08114 59.55027 78.36504 1.000 17.17328 271 TYR A CA 1
ATOM 3638 C C . TYR A 1 271 ? -8.99113 60.34263 77.46138 1.000 18.33916 271 TYR A C 1
ATOM 3639 O O . TYR A 1 271 ? -8.64396 60.68763 76.35371 1.000 18.51273 271 TYR A O 1
ATOM 3657 N N . THR A 1 272 ? -10.18433 60.63920 78.00656 1.000 18.83650 272 THR A N 1
ATOM 3658 C CA . THR A 1 272 ? -11.06473 61.60401 77.35407 1.000 20.90516 272 THR A CA 1
ATOM 3659 C C . THR A 1 272 ? -10.42879 62.98166 77.29184 1.000 20.79800 272 THR A C 1
ATOM 3660 O O . THR A 1 272 ? -9.38286 63.24925 77.92446 1.000 23.83925 272 THR A O 1
ATOM 3671 N N . ALA A 1 273 ? -11.07965 63.88921 76.57067 1.000 23.40006 273 ALA A N 1
ATOM 3672 C CA . ALA A 1 273 ? -10.55421 65.23350 76.42227 1.000 24.81085 273 ALA A CA 1
ATOM 3673 C C . ALA A 1 273 ? -10.24849 65.87497 77.79163 1.000 25.95329 273 ALA A C 1
ATOM 3674 O O . ALA A 1 273 ? -9.32867 66.68618 77.88329 1.000 28.39246 273 ALA A O 1
ATOM 3681 N N . GLY A 1 274 ? -11.10883 65.64494 78.81528 1.000 24.08212 274 GLY A N 1
ATOM 3682 C CA . GLY A 1 274 ? -10.92229 66.28013 80.11746 1.000 26.51891 274 GLY A CA 1
ATOM 3683 C C . GLY A 1 274 ? -9.73447 65.70564 80.87781 1.000 28.20613 274 GLY A C 1
ATOM 3684 O O . GLY A 1 274 ? -9.25699 66.31530 81.82351 1.000 29.18754 274 GLY A O 1
ATOM 3688 N N . GLY A 1 275 ? -9.25379 64.54814 80.46911 1.000 29.53514 275 GLY A N 1
ATOM 3689 C CA . GLY A 1 275 ? -8.01776 63.97644 80.96851 1.000 31.56413 275 GLY A CA 1
ATOM 3690 C C . GLY A 1 275 ? -8.14204 63.05062 82.16276 1.000 32.99937 275 GLY A C 1
ATOM 3691 O O . GLY A 1 275 ? -7.11940 62.54389 82.61802 1.000 38.01468 275 GLY A O 1
ATOM 3695 N N . THR A 1 276 ? -9.33613 62.89336 82.72680 1.000 36.54371 276 THR A N 1
ATOM 3696 C CA . THR A 1 276 ? -9.56237 62.11691 83.94503 1.000 38.87833 276 THR A CA 1
ATOM 3697 C C . THR A 1 276 ? -9.97342 60.68471 83.58418 1.000 31.99132 276 THR A C 1
ATOM 3698 O O . THR A 1 276 ? -9.29749 59.71717 83.91484 1.000 36.23795 276 THR A O 1
ATOM 3709 N N . GLU A 1 277 ? -10.96927 60.57245 82.73676 1.000 25.53212 277 GLU A N 1
ATOM 3710 C CA A GLU A 1 277 ? -11.71237 59.35155 82.49465 0.646 24.71641 277 GLU A CA 1
ATOM 3711 C CA B GLU A 1 277 ? -11.68373 59.33439 82.51605 0.354 24.71641 277 GLU A CA 1
ATOM 3712 C C . GLU A 1 277 ? -11.05401 58.62055 81.34001 1.000 22.64223 277 GLU A C 1
ATOM 3713 O O . GLU A 1 277 ? -10.53690 59.23984 80.41194 1.000 20.07614 277 GLU A O 1
ATOM 3734 N N . CYS A 1 278 ? -11.16616 57.31071 81.36414 1.000 20.47644 278 CYS A N 1
ATOM 3735 C CA . CYS A 1 278 ? -10.64672 56.51035 80.26446 1.000 20.21816 278 CYS A CA 1
ATOM 3736 C C . CYS A 1 278 ? -11.52202 56.65372 79.02830 1.000 17.58158 278 CYS A C 1
ATOM 3737 O O . CYS A 1 278 ? -12.76171 56.62998 79.09993 1.000 19.38359 278 CYS A O 1
ATOM 3744 N N A GLU A 1 279 ? -10.89024 56.85129 77.89373 0.692 16.98118 279 GLU A N 1
ATOM 3745 N N B GLU A 1 279 ? -10.88131 56.87885 77.90338 0.308 16.98119 279 GLU A N 1
ATOM 3746 C CA A GLU A 1 279 ? -11.54843 56.77223 76.60273 0.692 20.59941 279 GLU A CA 1
ATOM 3747 C CA B GLU A 1 279 ? -11.56348 56.75315 76.63733 0.308 20.59940 279 GLU A CA 1
ATOM 3748 C C A GLU A 1 279 ? -11.70871 55.22489 76.28178 0.692 18.86416 279 GLU A C 1
ATOM 3749 C C B GLU A 1 279 ? -11.67899 55.23776 76.31113 0.308 18.86417 279 GLU A C 1
ATOM 3750 O O A GLU A 1 279 ? -11.12883 54.34955 76.91554 0.692 23.38621 279 GLU A O 1
ATOM 3751 O O B GLU A 1 279 ? -11.06191 54.37895 76.93590 0.308 23.38621 279 GLU A O 1
ATOM 3774 N N . HIS A 1 280 ? -12.49402 54.93423 75.38173 1.000 20.59613 280 HIS A N 1
ATOM 3775 C CA . HIS A 1 280 ? -12.69141 53.66375 74.92022 1.000 17.03361 280 HIS A CA 1
ATOM 3776 C C . HIS A 1 280 ? -13.26065 52.68224 75.91983 1.000 16.29973 280 HIS A C 1
ATOM 3777 O O . HIS A 1 280 ? -13.00937 51.48798 75.79029 1.000 15.14395 280 HIS A O 1
ATOM 3791 N N . GLN A 1 281 ? -14.21726 53.13334 76.75710 1.000 17.99926 281 GLN A N 1
ATOM 3792 C CA . GLN A 1 281 ? -14.94982 52.20415 77.60910 1.000 17.92633 281 GLN A CA 1
ATOM 3793 C C . GLN A 1 281 ? -15.68568 51.18675 76.72689 1.000 16.61518 281 GLN A C 1
ATOM 3794 O O . GLN A 1 281 ? -16.28439 51.56156 75.70660 1.000 16.63357 281 GLN A O 1
ATOM 3808 N N . PRO A 1 282 ? -15.71116 49.92334 77.10853 1.000 16.55758 282 PRO A N 1
ATOM 3809 C CA . PRO A 1 282 ? -16.46740 48.89734 76.38031 1.000 16.54412 282 PRO A CA 1
ATOM 3810 C C . PRO A 1 282 ? -17.97897 49.06108 76.60390 1.000 16.45721 282 PRO A C 1
ATOM 3811 O O . PRO A 1 282 ? -18.43039 49.71891 77.51968 1.000 17.67046 282 PRO A O 1
ATOM 3822 N N . GLY A 1 283 ? -18.72102 48.42503 75.71824 1.000 14.48881 283 GLY A N 1
ATOM 3823 C CA . GLY A 1 283 ? -20.20679 48.39421 75.86058 1.000 14.79376 283 GLY A CA 1
ATOM 3824 C C . GLY A 1 283 ? -20.88001 49.43020 75.05733 1.000 14.31485 283 GLY A C 1
ATOM 3825 O O . GLY A 1 283 ? -22.12818 49.52584 75.22138 1.000 16.74385 283 GLY A O 1
ATOM 3829 N N . ASN A 1 284 ? -20.19091 50.23225 74.28479 1.000 12.40967 284 ASN A N 1
ATOM 3830 C CA . ASN A 1 284 ? -20.76863 51.36666 73.51536 1.000 11.96731 284 ASN A CA 1
ATOM 3831 C C . ASN A 1 284 ? -20.80311 51.10790 72.01820 1.000 12.37257 284 ASN A C 1
ATOM 3832 O O . ASN A 1 284 ? -21.06837 52.02084 71.24110 1.000 15.87807 284 ASN A O 1
ATOM 3843 N N . GLY A 1 285 ? -20.55274 49.86667 71.57974 1.000 12.47254 285 GLY A N 1
ATOM 3844 C CA . GLY A 1 285 ? -20.45564 49.54921 70.18683 1.000 12.06988 285 GLY A CA 1
ATOM 3845 C C . GLY A 1 285 ? -19.15330 48.77820 69.87656 1.000 11.57011 285 GLY A C 1
ATOM 3846 O O . GLY A 1 285 ? -18.26897 48.69288 70.73004 1.000 12.93041 285 GLY A O 1
ATOM 3850 N N . PRO A 1 286 ? -19.03251 48.26339 68.67798 1.000 12.43837 286 PRO A N 1
ATOM 3851 C CA . PRO A 1 286 ? -17.79919 47.52698 68.29517 1.000 12.64117 286 PRO A CA 1
ATOM 3852 C C . PRO A 1 286 ? -16.57758 48.40185 68.48050 1.000 12.34391 286 PRO A C 1
ATOM 3853 O O . PRO A 1 286 ? -16.56633 49.58664 68.19793 1.000 14.19089 286 PRO A O 1
ATOM 3864 N N . GLN A 1 287 ? -15.49916 47.74382 68.88005 1.000 12.24091 287 GLN A N 1
ATOM 3865 C CA . GLN A 1 287 ? -14.20374 48.39460 69.06512 1.000 12.19900 287 GLN A CA 1
ATOM 3866 C C . GLN A 1 287 ? -13.12501 47.67217 68.29870 1.000 12.54400 287 GLN A C 1
ATOM 3867 O O . GLN A 1 287 ? -13.20127 46.49885 68.03800 1.000 16.63556 287 GLN A O 1
ATOM 3881 N N . LYS A 1 288 ? -12.11936 48.43678 67.95782 1.000 11.23318 288 LYS A N 1
ATOM 3882 C CA . LYS A 1 288 ? -10.87548 47.91225 67.39430 1.000 11.64624 288 LYS A CA 1
ATOM 3883 C C . LYS A 1 288 ? -9.90886 47.50439 68.49009 1.000 11.36196 288 LYS A C 1
ATOM 3884 O O . LYS A 1 288 ? -9.98328 47.95956 69.62002 1.000 11.30136 288 LYS A O 1
ATOM 3903 N N . THR A 1 289 ? -8.92101 46.66437 68.10899 1.000 11.84350 289 THR A N 1
ATOM 3904 C CA . THR A 1 289 ? -7.91566 46.23611 69.07562 1.000 11.62515 289 THR A CA 1
ATOM 3905 C C . THR A 1 289 ? -7.25795 47.39377 69.81868 1.000 10.80420 289 THR A C 1
ATOM 3906 O O . THR A 1 289 ? -7.11322 47.32913 71.01989 1.000 11.90658 289 THR A O 1
ATOM 3917 N N . LYS A 1 290 ? -6.85577 48.40528 69.07435 1.000 10.67231 290 LYS A N 1
ATOM 3918 C CA . LYS A 1 290 ? -6.16843 49.50913 69.69200 1.000 10.27764 290 LYS A CA 1
ATOM 3919 C C . LYS A 1 290 ? -6.97995 50.19905 70.74853 1.000 10.20934 290 LYS A C 1
ATOM 3920 O O . LYS A 1 290 ? -6.47624 50.67483 71.74269 1.000 11.68807 290 LYS A O 1
ATOM 3939 N N . GLN A 1 291 ? -8.33151 50.23571 70.56006 1.000 10.86184 291 GLN A N 1
ATOM 3940 C CA . GLN A 1 291 ? -9.21068 50.89536 71.50380 1.000 11.15929 291 GLN A CA 1
ATOM 3941 C C . GLN A 1 291 ? -9.41156 50.04176 72.76158 1.000 11.17523 291 GLN A C 1
ATOM 3942 O O . GLN A 1 291 ? -9.36639 50.53927 73.87166 1.000 11.98288 291 GLN A O 1
ATOM 3956 N N . ARG A 1 292 ? -9.53486 48.71913 72.58683 1.000 11.59105 292 ARG A N 1
ATOM 3957 C CA A ARG A 1 292 ? -9.59724 47.85954 73.75372 0.609 12.51459 292 ARG A CA 1
ATOM 3958 C CA B ARG A 1 292 ? -9.57509 47.79114 73.71599 0.391 13.03578 292 ARG A CA 1
ATOM 3959 C C . ARG A 1 292 ? -8.30906 47.92045 74.55928 1.000 12.29639 292 ARG A C 1
ATOM 3960 O O . ARG A 1 292 ? -8.34412 47.96433 75.78460 1.000 12.87255 292 ARG A O 1
ATOM 4001 N N . LEU A 1 293 ? -7.15275 47.94177 73.90657 1.000 12.00676 293 LEU A N 1
ATOM 4002 C CA . LEU A 1 293 ? -5.89325 48.03506 74.63044 1.000 12.05681 293 LEU A CA 1
ATOM 4003 C C . LEU A 1 293 ? -5.75534 49.35676 75.33719 1.000 12.06220 293 LEU A C 1
ATOM 4004 O O . LEU A 1 293 ? -5.29546 49.40567 76.48936 1.000 13.46461 293 LEU A O 1
ATOM 4020 N N . ALA A 1 294 ? -6.14463 50.44233 74.69432 1.000 12.21469 294 ALA A N 1
ATOM 4021 C CA . ALA A 1 294 ? -6.03864 51.70997 75.33896 1.000 13.13833 294 ALA A CA 1
ATOM 4022 C C . ALA A 1 294 ? -6.88084 51.77302 76.58492 1.000 12.90160 294 ALA A C 1
ATOM 4023 O O . ALA A 1 294 ? -6.45868 52.37534 77.60493 1.000 13.62534 294 ALA A O 1
ATOM 4030 N N . TYR A 1 295 ? -8.09704 51.23693 76.52116 1.000 13.52534 295 TYR A N 1
ATOM 4031 C CA . TYR A 1 295 ? -8.90404 51.20384 77.71690 1.000 14.10426 295 TYR A CA 1
ATOM 4032 C C . TYR A 1 295 ? -8.26592 50.46697 78.84355 1.000 13.21754 295 TYR A C 1
ATOM 4033 O O . TYR A 1 295 ? -8.22025 50.94190 79.98727 1.000 14.96745 295 TYR A O 1
ATOM 4051 N N . LEU A 1 296 ? -7.71963 49.29596 78.53212 1.000 13.33844 296 LEU A N 1
ATOM 4052 C CA . LEU A 1 296 ? -7.12467 48.49665 79.61276 1.000 13.13841 296 LEU A CA 1
ATOM 4053 C C . LEU A 1 296 ? -5.88771 49.14810 80.20030 1.000 13.15950 296 LEU A C 1
ATOM 4054 O O . LEU A 1 296 ? -5.68386 49.08366 81.41717 1.000 13.10947 296 LEU A O 1
ATOM 4070 N N . VAL A 1 297 ? -5.05917 49.76330 79.36263 1.000 12.85945 297 VAL A N 1
ATOM 4071 C CA . VAL A 1 297 ? -3.89366 50.48771 79.81911 1.000 12.74376 297 VAL A CA 1
ATOM 4072 C C . VAL A 1 297 ? -4.30609 51.66303 80.68121 1.000 13.83076 297 VAL A C 1
ATOM 4073 O O . VAL A 1 297 ? -3.72731 51.90470 81.75598 1.000 14.56219 297 VAL A O 1
ATOM 4086 N N . CYS A 1 298 ? -5.31201 52.41857 80.25736 1.000 14.85702 298 CYS A N 1
ATOM 4087 C CA . CYS A 1 298 ? -5.76126 53.53964 81.05928 1.000 16.37827 298 CYS A CA 1
ATOM 4088 C C . CYS A 1 298 ? -6.22294 53.07702 82.44658 1.000 15.59142 298 CYS A C 1
ATOM 4089 O O . CYS A 1 298 ? -5.82637 53.62290 83.46156 1.000 16.18081 298 CYS A O 1
ATOM 4096 N N . GLU A 1 299 ? -7.07670 52.03256 82.49052 1.000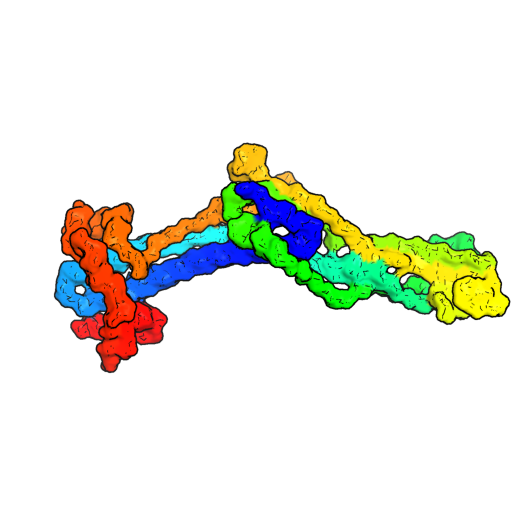 15.64419 299 GLU A N 1
ATOM 4097 C CA A GLU A 1 299 ? -7.55264 51.54568 83.78396 0.382 16.60978 299 GLU A CA 1
ATOM 4098 C CA B GLU A 1 299 ? -7.55229 51.55468 83.78717 0.618 16.60978 299 GLU A CA 1
ATOM 4099 C C . GLU A 1 299 ? -6.40430 51.03027 84.64833 1.000 15.17577 299 GLU A C 1
ATOM 4100 O O . GLU A 1 299 ? -6.39367 51.24367 85.87704 1.000 16.09132 299 GLU A O 1
ATOM 4121 N N . ALA A 1 300 ? -5.42817 50.31383 84.04624 1.000 14.10447 300 ALA A N 1
ATOM 4122 C CA . ALA A 1 300 ? -4.28446 49.81838 84.84732 1.000 14.03601 300 ALA A CA 1
ATOM 4123 C C . ALA A 1 300 ? -3.39506 50.92161 85.37463 1.000 14.93092 300 ALA A C 1
ATOM 4124 O O . ALA A 1 300 ? -2.89893 50.82250 86.48811 1.000 16.09655 300 ALA A O 1
ATOM 4131 N N . ASN A 1 301 ? -3.28946 52.02721 84.61976 1.000 15.11753 301 ASN A N 1
ATOM 4132 C CA . ASN A 1 301 ? -2.54883 53.19695 85.06795 1.000 15.75460 301 ASN A CA 1
ATOM 4133 C C . ASN A 1 301 ? -3.28579 53.90944 86.17213 1.000 17.01813 301 ASN A C 1
ATOM 4134 O O . ASN A 1 301 ? -2.65671 54.32949 87.14526 1.000 20.20216 301 ASN A O 1
ATOM 4145 N N . LYS A 1 302 ? -4.60921 53.96996 86.12021 1.000 18.15472 302 LYS A N 1
ATOM 4146 C CA . LYS A 1 302 ? -5.38466 54.65455 87.14851 1.000 19.60004 302 LYS A CA 1
ATOM 4147 C C . LYS A 1 302 ? -5.44402 53.87760 88.43909 1.000 19.77600 302 LYS A C 1
ATOM 4148 O O . LYS A 1 302 ? -5.62570 54.46394 89.49828 1.000 22.17093 302 LYS A O 1
ATOM 4167 N N . ALA A 1 303 ? -5.28811 52.55924 88.37632 1.000 19.12884 303 ALA A N 1
ATOM 4168 C CA . ALA A 1 303 ? -5.479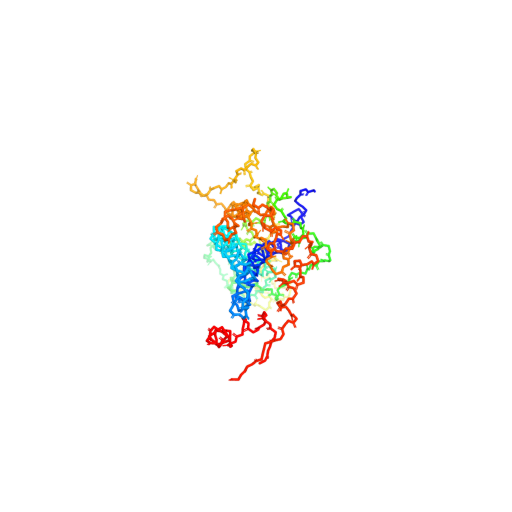91 51.68708 89.54944 1.000 21.24753 303 ALA A CA 1
ATOM 4169 C C . ALA A 1 303 ? -4.19319 51.56665 90.32413 1.000 21.15063 303 ALA A C 1
ATOM 4170 O O . ALA A 1 303 ? -3.54782 50.52082 90.41267 1.000 24.95777 303 ALA A O 1
ATOM 4177 N N . ALA A 1 304 ? -3.85315 52.65658 90.96860 1.000 23.11840 304 ALA A N 1
ATOM 4178 C CA . ALA A 1 304 ? -2.58567 52.74604 91.68673 1.000 25.01377 304 ALA A CA 1
ATOM 4179 C C . ALA A 1 304 ? -2.58714 51.81869 92.90174 1.000 25.96924 304 ALA A C 1
ATOM 4180 O O . ALA A 1 304 ? -3.60490 51.67113 93.61325 1.000 28.02685 304 ALA A O 1
ATOM 4187 N N . ILE A 1 305 ? -1.45491 51.18490 93.13429 1.000 27.20837 305 ILE A N 1
ATOM 4188 C CA . ILE A 1 305 ? -1.30699 50.32676 94.31923 1.000 28.00924 305 ILE A CA 1
ATOM 4189 C C . ILE A 1 305 ? -0.75948 51.15571 95.46398 1.000 31.29364 305 ILE A C 1
ATOM 4190 O O . ILE A 1 305 ? 0.16421 51.97644 95.29120 1.000 33.70884 305 ILE A O 1
ATOM 4206 N N . ILE A 1 306 ? -1.33081 50.91814 96.64358 1.000 34.55948 306 ILE A N 1
ATOM 4207 C CA . ILE A 1 306 ? -0.86239 51.47208 97.91981 1.000 38.75201 306 ILE A CA 1
ATOM 4208 C C . ILE A 1 306 ? -0.12699 50.38650 98.69711 1.000 39.16294 306 ILE A C 1
ATOM 4209 O O . ILE A 1 306 ? -0.70092 49.35551 99.07096 1.000 40.48606 306 ILE A O 1
ATOM 4225 N N . THR A 1 307 ? 1.11733 50.61413 98.92051 1.000 38.02289 307 THR A N 1
ATOM 4226 C CA . THR A 1 307 ? 1.91466 49.72827 99.75362 1.000 38.33657 307 THR A CA 1
ATOM 4227 C C . THR A 1 307 ? 1.95644 50.23643 101.18576 1.000 39.26830 307 THR A C 1
ATOM 4228 O O . THR A 1 307 ? 2.15571 51.42909 101.40163 1.000 42.50472 307 THR A O 1
ATOM 4239 N N . PRO A 1 308 ? 1.78147 49.33725 102.16357 1.000 39.04413 308 PRO A N 1
ATOM 4240 C CA . PRO A 1 308 ? 1.82963 49.75220 103.56888 1.000 37.98843 308 PRO A CA 1
ATOM 4241 C C . PRO A 1 308 ? 3.26860 49.88670 104.01342 1.000 35.87643 308 PRO A C 1
ATOM 4242 O O . PRO A 1 308 ? 4.21546 49.56493 103.30555 1.000 37.97240 308 PRO A O 1
ATOM 4253 N N . THR A 1 309 ? 3.40844 50.42052 105.19765 1.000 36.58812 309 THR A N 1
ATOM 4254 C CA . THR A 1 309 ? 4.71985 50.57314 105.77226 1.000 33.95698 309 THR A CA 1
ATOM 4255 C C . THR A 1 309 ? 5.43002 49.22838 105.82956 1.000 31.08558 309 THR A C 1
ATOM 4256 O O . THR A 1 309 ? 4.80109 48.18806 105.99224 1.000 30.96131 309 THR A O 1
ATOM 4267 N N . ASP A 1 310 ? 6.74602 49.25690 105.61361 1.000 29.09058 310 ASP A N 1
ATOM 4268 C CA . ASP A 1 310 ? 7.59367 48.07967 105.74716 1.000 28.54038 310 ASP A CA 1
ATOM 4269 C C . ASP A 1 310 ? 7.90983 47.88255 107.23654 1.000 29.02164 310 ASP A C 1
ATOM 4270 O O . ASP A 1 310 ? 8.70505 48.62528 107.83757 1.000 29.70354 310 ASP A O 1
ATOM 4279 N N . LEU A 1 311 ? 7.28479 46.86829 107.82595 1.000 27.26662 311 LEU A N 1
ATOM 4280 C CA . LEU A 1 311 ? 7.44446 46.61877 109.26072 1.000 27.48756 311 LEU A CA 1
ATOM 4281 C C . LEU A 1 311 ? 8.87493 46.25037 109.63265 1.000 29.35885 311 LEU A C 1
ATOM 4282 O O . LEU A 1 311 ? 9.38036 46.67419 110.68365 1.000 29.62972 311 LEU A O 1
ATOM 4298 N N . GLN A 1 312 ? 9.59433 45.55003 108.76993 1.000 28.94571 312 GLN A N 1
ATOM 4299 C CA . GLN A 1 312 ? 10.95725 45.12815 109.13190 1.000 30.68546 312 GLN A CA 1
ATOM 4300 C C . GLN A 1 312 ? 11.95073 46.29608 109.21643 1.000 32.07196 312 GLN A C 1
ATOM 4301 O O . GLN A 1 312 ? 13.03574 46.13931 109.79489 1.000 33.10119 312 GLN A O 1
ATOM 4315 N N . THR A 1 313 ? 11.61960 47.44314 108.62401 1.000 30.82775 313 THR A N 1
ATOM 4316 C CA . THR A 1 313 ? 12.45702 48.62498 108.71667 1.000 33.31672 313 THR A CA 1
ATOM 4317 C C . THR A 1 313 ? 11.75857 49.79655 109.38288 1.000 32.64935 313 THR A C 1
ATOM 4318 O O . THR A 1 313 ? 12.19836 50.93983 109.23637 1.000 36.66709 313 THR A O 1
ATOM 4329 N N . LEU A 1 314 ? 10.72640 49.51781 110.14940 1.000 31.54611 314 LEU A N 1
ATOM 4330 C CA . LEU A 1 314 ? 10.00619 50.54268 110.86600 1.000 34.89390 314 LEU A CA 1
ATOM 4331 C C . LEU A 1 314 ? 10.95910 51.40422 111.69685 1.000 36.78848 314 LEU A C 1
ATOM 4332 O O . LEU A 1 314 ? 11.90138 50.89924 112.31281 1.000 38.76234 314 LEU A O 1
ATOM 4348 N N . THR A 1 315 ? 10.72417 52.71917 111.68315 1.000 36.15730 315 THR A N 1
ATOM 4349 C CA . THR A 1 315 ? 11.35201 53.65365 112.60153 1.000 37.69359 315 THR A CA 1
ATOM 4350 C C . THR A 1 315 ? 10.39455 53.99577 113.74577 1.000 37.74418 315 THR A C 1
ATOM 4351 O O . THR A 1 315 ? 9.18121 53.85576 113.65070 1.000 37.54665 315 THR A O 1
ATOM 4362 N N . LEU A 1 316 ? 10.95746 54.49004 114.83566 1.000 38.38622 316 LEU A N 1
ATOM 4363 C CA . LEU A 1 316 ? 10.11139 54.90195 115.95193 1.000 39.45219 316 LEU A CA 1
ATOM 4364 C C . LEU A 1 316 ? 9.11383 55.98563 115.53021 1.000 38.80754 316 LEU A C 1
ATOM 4365 O O . LEU A 1 316 ? 7.92087 55.92652 115.86341 1.000 38.58093 316 LEU A O 1
ATOM 4381 N N . ASP A 1 317 ? 9.59455 57.00422 114.80558 1.000 39.53612 317 ASP A N 1
ATOM 4382 C CA . ASP A 1 317 ? 8.72698 58.11206 114.44272 1.000 39.73372 317 ASP A CA 1
ATOM 4383 C C . ASP A 1 317 ? 7.60566 57.66736 113.51704 1.000 39.38644 317 ASP A C 1
ATOM 4384 O O . ASP A 1 317 ? 6.48320 58.17368 113.60607 1.000 40.90208 317 ASP A O 1
ATOM 4393 N N . ALA A 1 318 ? 7.90022 56.74089 112.60277 1.000 37.33627 318 ALA A N 1
ATOM 4394 C CA . ALA A 1 318 ? 6.85623 56.18505 111.76112 1.000 37.43901 318 ALA A CA 1
ATOM 4395 C C . ALA A 1 318 ? 5.83930 55.40885 112.57761 1.000 39.47558 318 ALA A C 1
ATOM 4396 O O . ALA A 1 318 ? 4.64248 55.42539 112.26578 1.000 39.25985 318 ALA A O 1
ATOM 4403 N N . LEU A 1 319 ? 6.29628 54.69913 113.60534 1.000 38.42850 319 LEU A N 1
ATOM 4404 C CA . LEU A 1 319 ? 5.33800 53.95035 114.42016 1.000 37.38077 319 LEU A CA 1
ATOM 4405 C C . LEU A 1 319 ? 4.41927 54.88630 115.20358 1.000 39.59713 319 LEU A C 1
ATOM 4406 O O . LEU A 1 319 ? 3.19163 54.72760 115.17568 1.000 40.41239 319 LEU A O 1
ATOM 4422 N N . ILE A 1 320 ? 4.98633 55.89475 115.87744 1.000 42.07890 320 ILE A N 1
ATOM 4423 C CA . ILE A 1 320 ? 4.13851 56.68847 116.76317 1.000 45.65550 320 ILE A CA 1
ATOM 4424 C C . ILE A 1 320 ? 3.30562 57.67805 115.98712 1.000 44.65302 320 ILE A C 1
ATOM 4425 O O . ILE A 1 320 ? 2.26984 58.12116 116.48598 1.000 45.83952 320 ILE A O 1
ATOM 4441 N N . SER A 1 321 ? 3.71359 58.01139 114.75248 1.000 44.52898 321 SER A N 1
ATOM 4442 C CA . SER A 1 321 ? 2.90420 58.86029 113.88995 1.000 44.48189 321 SER A CA 1
ATOM 4443 C C . SER A 1 321 ? 1.85159 58.07344 113.11221 1.000 43.17406 321 SER A C 1
ATOM 4444 O O . SER A 1 321 ? 0.98599 58.67864 112.48020 1.000 46.99197 321 SER A O 1
ATOM 4452 N N . ALA A 1 322 ? 1.87241 56.73740 113.18107 1.000 42.16015 322 ALA A N 1
ATOM 4453 C CA . ALA A 1 322 ? 0.93026 55.95316 112.42025 1.000 40.95248 322 ALA A CA 1
ATOM 4454 C C . ALA A 1 322 ? -0.47057 56.14069 112.98880 1.000 42.06082 322 ALA A C 1
ATOM 4455 O O . ALA A 1 322 ? -0.67425 55.97879 114.19850 1.000 42.00248 322 ALA A O 1
ATOM 4462 N N . PRO A 1 323 ? -1.47047 56.40836 112.15147 1.000 46.33658 323 PRO A N 1
ATOM 4463 C CA . PRO A 1 323 ? -2.81384 56.64971 112.70224 1.000 46.27634 323 PRO A CA 1
ATOM 4464 C C . PRO A 1 323 ? -3.37633 55.47010 113.47178 1.000 44.42986 323 PRO A C 1
ATOM 4465 O O . PRO A 1 323 ? -4.06201 55.65973 114.48792 1.000 47.60239 323 PRO A O 1
ATOM 4476 N N . GLU A 1 324 ? -3.11788 54.25077 112.99905 1.000 43.74179 324 GLU A N 1
ATOM 4477 C CA . GLU A 1 324 ? -3.63753 53.05477 113.65087 1.000 42.03909 324 GLU A CA 1
ATOM 4478 C C . GLU A 1 324 ? -3.07753 52.84989 115.05322 1.000 40.66031 324 GLU A C 1
ATOM 4479 O O . GLU A 1 324 ? -3.68092 52.12542 115.85044 1.000 42.84443 324 GLU A O 1
ATOM 4491 N N . MET A 1 325 ? -1.91105 53.43358 115.36829 1.000 39.48145 325 MET A N 1
ATOM 4492 C CA . MET A 1 325 ? -1.30156 53.22520 116.68594 1.000 41.41801 325 MET A CA 1
ATOM 4493 C C . MET A 1 325 ? -1.96317 54.02420 117.80403 1.000 44.11875 325 MET A C 1
ATOM 4494 O O . MET A 1 325 ? -1.74995 53.70516 118.98291 1.000 47.71346 325 MET A O 1
ATOM 4508 N N . ALA A 1 326 ? -2.75278 55.04765 117.47146 1.000 46.36304 326 ALA A N 1
ATOM 4509 C CA . ALA A 1 326 ? -3.50074 55.75798 118.50658 1.000 48.53232 326 ALA A CA 1
ATOM 4510 C C . ALA A 1 326 ? -4.43734 54.80681 119.24724 1.000 49.15045 326 ALA A C 1
ATOM 4511 O O . ALA A 1 326 ? -4.35027 54.66488 120.47475 1.000 49.85084 326 ALA A O 1
ATOM 4518 N N . ALA A 1 327 ? -5.30588 54.09653 118.51409 1.000 48.69525 327 ALA A N 1
ATOM 4519 C CA . ALA A 1 327 ? -6.25841 53.19502 119.17531 1.000 47.57890 327 ALA A CA 1
ATOM 4520 C C . ALA A 1 327 ? -5.55428 51.97041 119.75788 1.000 44.85073 327 ALA A C 1
ATOM 4521 O O . ALA A 1 327 ? -5.91702 51.48511 120.81798 1.000 46.61594 327 ALA A O 1
ATOM 4528 N N . ILE A 1 328 ? -4.56982 51.42507 119.04148 1.000 44.06823 328 ILE A N 1
ATOM 4529 C CA . ILE A 1 328 ? -3.83796 50.26803 119.53586 1.000 43.43181 328 ILE A CA 1
ATOM 4530 C C . ILE A 1 328 ? -3.09818 50.61892 120.81818 1.000 45.25282 328 ILE A C 1
ATOM 4531 O O . ILE A 1 328 ? -3.13469 49.86548 121.79554 1.000 46.39496 328 ILE A O 1
ATOM 4547 N N . GLY A 1 329 ? -2.41703 51.76357 120.82515 1.000 45.57402 329 GLY A N 1
ATOM 4548 C CA . GLY A 1 329 ? -1.77536 52.23137 122.04589 1.000 48.52692 329 GLY A CA 1
ATOM 4549 C C . GLY A 1 329 ? -2.75632 52.45965 123.18563 1.000 52.76915 329 GLY A C 1
ATOM 4550 O O . GLY A 1 329 ? -2.49409 52.07883 124.33402 1.000 54.92231 329 GLY A O 1
ATOM 4554 N N . ASP A 1 330 ? -3.89437 53.09367 122.89202 1.000 52.99858 330 ASP A N 1
ATOM 4555 C CA . ASP A 1 330 ? -4.90262 53.29715 123.92758 1.000 54.36965 330 ASP A CA 1
ATOM 4556 C C . ASP A 1 330 ? -5.35592 51.95854 124.49282 1.000 54.20162 330 ASP A C 1
ATOM 4557 O O . ASP A 1 330 ? -5.61584 51.83791 125.69166 1.000 58.46473 330 ASP A O 1
ATOM 4566 N N . ALA A 1 331 ? -5.43272 50.92880 123.64569 1.000 53.13000 331 ALA A N 1
ATOM 4567 C CA . ALA A 1 331 ? -5.94551 49.63274 124.08621 1.000 53.10364 331 ALA A CA 1
ATOM 4568 C C . ALA A 1 331 ? -4.95421 48.86551 124.95306 1.000 52.28323 331 ALA A C 1
ATOM 4569 O O . ALA A 1 331 ? -5.37052 48.14455 125.87604 1.000 55.42208 331 ALA A O 1
ATOM 4576 N N . LEU A 1 332 ? -3.65679 49.02455 124.70174 1.000 54.61946 332 LEU A N 1
ATOM 4577 C CA . LEU A 1 332 ? -2.62399 48.22783 125.33872 1.000 54.55422 332 LEU A CA 1
ATOM 4578 C C . LEU A 1 332 ? -1.86028 48.99939 126.40855 1.000 56.36224 332 LEU A C 1
ATOM 4579 O O . LEU A 1 332 ? -1.29431 48.36584 127.30519 1.000 57.83047 332 LEU A O 1
ATOM 4595 N N . LEU A 1 333 ? -1.83908 50.33207 126.31236 1.000 58.57821 333 LEU A N 1
ATOM 4596 C CA . LEU A 1 333 ? -1.08564 51.20548 127.18889 1.000 59.77549 333 LEU A CA 1
ATOM 4597 C C . LEU A 1 333 ? -2.05503 52.09518 127.97965 1.000 63.64957 333 LEU A C 1
ATOM 4598 O O . LEU A 1 333 ? -1.74559 52.55990 129.06202 1.000 63.96835 333 LEU A O 1
ATOM 4614 N N . ILE A 1 351 ? -1.36211 59.72989 124.45433 1.000 68.30752 351 ILE A N 1
ATOM 4615 C CA . ILE A 1 351 ? -1.10240 58.39291 123.86576 1.000 63.83408 351 ILE A CA 1
ATOM 4616 C C . ILE A 1 351 ? 0.27050 58.28486 123.20412 1.000 61.78206 351 ILE A C 1
ATOM 4617 O O . ILE A 1 351 ? 0.96391 57.27437 123.35754 1.000 62.28892 351 ILE A O 1
ATOM 4633 N N . GLN A 1 352 ? 0.65792 59.29459 122.42100 1.000 64.68119 352 GLN A N 1
ATOM 4634 C CA . GLN A 1 352 ? 2.00382 59.25027 121.86863 1.000 64.94720 352 GLN A CA 1
ATOM 4635 C C . GLN A 1 352 ? 3.03337 59.24919 122.98457 1.000 63.29201 352 GLN A C 1
ATOM 4636 O O . GLN A 1 352 ? 4.07419 58.58579 122.86480 1.000 61.43394 352 GLN A O 1
ATOM 4650 N N . GLN A 1 353 ? 2.72884 59.94983 124.08710 1.000 65.72120 353 GLN A N 1
ATOM 4651 C CA . GLN A 1 353 ? 3.52248 59.86257 125.31165 1.000 68.58377 353 GLN A CA 1
ATOM 4652 C C . GLN A 1 353 ? 3.63271 58.41736 125.79366 1.000 63.98178 353 GLN A C 1
ATOM 4653 O O . GLN A 1 353 ? 4.73087 57.92643 126.08129 1.000 63.11302 353 GLN A O 1
ATOM 4657 N N . LEU A 1 354 ? 2.50050 57.70976 125.86838 1.000 62.46573 354 LEU A N 1
ATOM 4658 C CA . LEU A 1 354 ? 2.53832 56.29232 126.23271 1.000 62.83078 354 LEU A CA 1
ATOM 4659 C C . LEU A 1 354 ? 3.27622 55.44255 125.20025 1.000 57.24960 354 LEU A C 1
ATOM 4660 O O . LEU A 1 354 ? 3.89441 54.43383 125.55724 1.000 58.36742 354 LEU A O 1
ATOM 4664 N N . LEU A 1 355 ? 3.21005 55.80129 123.92342 1.000 54.54316 355 LEU A N 1
ATOM 4665 C CA . LEU A 1 355 ? 3.89708 54.98216 122.93328 1.000 52.42516 355 LEU A CA 1
ATOM 4666 C C . LEU A 1 355 ? 5.40610 55.08176 123.08507 1.000 53.95887 355 LEU A C 1
ATOM 4667 O O . LEU A 1 355 ? 6.11807 54.08100 122.92252 1.000 53.52758 355 LEU A O 1
ATOM 4683 N N . LYS A 1 356 ? 5.91998 56.28379 123.35658 1.000 55.40417 356 LYS A N 1
ATOM 4684 C CA . LYS A 1 356 ? 7.35837 56.41627 123.55964 1.000 58.36754 356 LYS A CA 1
ATOM 4685 C C . LYS A 1 356 ? 7.80911 55.66462 124.81726 1.000 58.99644 356 LYS A C 1
ATOM 4686 O O . LYS A 1 356 ? 8.89761 55.07542 124.84275 1.000 56.44102 356 LYS A O 1
ATOM 4705 N N . LYS A 1 357 ? 6.98172 55.65835 125.86881 1.000 60.73120 357 LYS A N 1
ATOM 4706 C CA . LYS A 1 357 ? 7.33118 54.89556 127.06328 1.000 62.05145 357 LYS A CA 1
ATOM 4707 C C . LYS A 1 357 ? 7.49647 53.40988 126.74987 1.000 57.62599 357 LYS A C 1
ATOM 4708 O O . LYS A 1 357 ? 8.40321 52.76256 127.27759 1.000 57.83054 357 LYS A O 1
ATOM 4727 N N . ALA A 1 358 ? 6.65108 52.86106 125.85808 1.000 56.48090 358 ALA A N 1
ATOM 4728 C CA . ALA A 1 358 ? 6.71956 51.44201 125.49962 1.000 55.90105 358 ALA A CA 1
ATOM 4729 C C . ALA A 1 358 ? 7.83161 51.14017 124.49707 1.000 52.43343 358 ALA A C 1
ATOM 4730 O O . ALA A 1 358 ? 8.51887 50.12400 124.63602 1.000 53.65580 358 ALA A O 1
ATOM 4737 N N . TYR A 1 359 ? 8.01110 51.98778 123.46908 1.000 50.64560 359 TYR A N 1
ATOM 4738 C CA . TYR A 1 359 ? 8.85464 51.65820 122.30956 1.000 49.26880 359 TYR A CA 1
ATOM 4739 C C . TYR A 1 359 ? 10.19733 52.35386 122.28637 1.000 49.86212 359 TYR A C 1
ATOM 4740 O O . TYR A 1 359 ? 11.08999 51.90631 121.56851 1.000 51.08470 359 TYR A O 1
ATOM 4758 N N . GLY A 1 360 ? 10.38150 53.38987 123.09396 1.000 54.09029 360 GLY A N 1
ATOM 4759 C CA . GLY A 1 360 ? 11.65687 54.07511 123.18259 1.000 55.44639 360 GLY A CA 1
ATOM 4760 C C . GLY A 1 360 ? 11.42805 55.56000 123.04248 1.000 58.01493 360 GLY A C 1
ATOM 4761 O O . GLY A 1 360 ? 10.49028 56.01183 122.37774 1.000 57.12535 360 GLY A O 1
ATOM 4765 N N . GLN A 1 361 ? 12.29696 56.33826 123.68423 1.000 61.85151 361 GLN A N 1
ATOM 4766 C CA . GLN A 1 361 ? 12.30250 57.76609 123.42942 1.000 61.58432 361 GLN A CA 1
ATOM 4767 C C . GLN A 1 361 ? 13.12839 58.11632 122.19776 1.000 60.70974 361 GLN A C 1
ATOM 4768 O O . GLN A 1 361 ? 12.91946 59.19195 121.62238 1.000 64.88127 361 GLN A O 1
ATOM 4782 N N . THR A 1 362 ? 14.03966 57.23609 121.76641 1.000 58.38387 362 THR A N 1
ATOM 4783 C CA . THR A 1 362 ? 14.81672 57.43750 120.54276 1.000 59.57242 362 THR A CA 1
ATOM 4784 C C . THR A 1 362 ? 14.58432 56.29295 119.55597 1.000 56.74377 362 THR A C 1
ATOM 4785 O O . THR A 1 362 ? 14.17430 55.18630 119.93059 1.000 56.72789 362 THR A O 1
ATOM 4796 N N . ASN A 1 363 ? 14.85605 56.57346 118.27270 1.000 53.09338 363 ASN A N 1
ATOM 4797 C CA . ASN A 1 363 ? 14.82990 55.50963 117.27969 1.000 52.67481 363 ASN A CA 1
ATOM 4798 C C . ASN A 1 363 ? 15.94223 54.50220 117.52622 1.000 52.06695 363 ASN A C 1
ATOM 4799 O O . ASN A 1 363 ? 15.75114 53.30013 117.31598 1.000 51.42747 363 ASN A O 1
ATOM 4810 N N . GLU A 1 364 ? 17.08895 54.96448 118.02342 1.000 55.53539 364 GLU A N 1
ATOM 4811 C CA . GLU A 1 364 ? 18.15539 54.04579 118.40063 1.000 58.03601 364 GLU A CA 1
ATOM 4812 C C . GLU A 1 364 ? 17.65185 53.00872 119.39456 1.000 56.00193 364 GLU A C 1
ATOM 4813 O O . GLU A 1 364 ? 17.92876 51.81398 119.25049 1.000 56.19356 364 GLU A O 1
ATOM 4817 N N . GLN A 1 365 ? 16.92143 53.45227 120.42503 1.000 57.01714 365 GLN A N 1
ATOM 4818 C CA . GLN A 1 365 ? 16.38203 52.51501 121.40266 1.000 57.82483 365 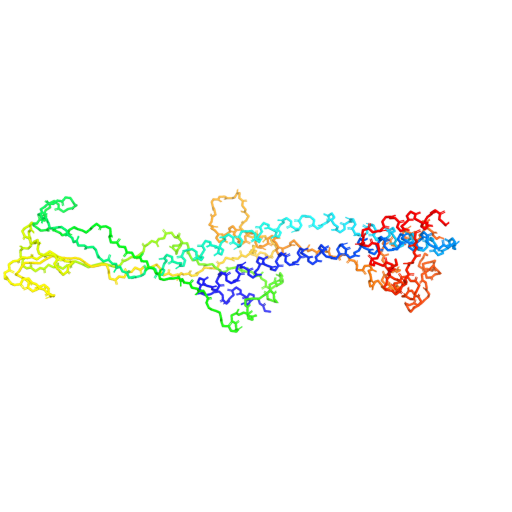GLN A CA 1
ATOM 4819 C C . GLN A 1 365 ? 15.35850 51.58904 120.75677 1.000 51.91963 365 GLN A C 1
ATOM 4820 O O . GLN A 1 365 ? 15.35521 50.37795 121.00703 1.000 49.10362 365 GLN A O 1
ATOM 4834 N N . PHE A 1 366 ? 14.46267 52.15934 119.95004 1.000 48.12933 366 PHE A N 1
ATOM 4835 C CA . PHE A 1 366 ? 13.46205 51.35357 119.26528 1.000 44.92132 366 PHE A CA 1
ATOM 4836 C C . PHE A 1 366 ? 14.09989 50.28989 118.38374 1.000 44.21665 366 PHE A C 1
ATOM 4837 O O . PHE A 1 366 ? 13.69539 49.11899 118.41058 1.000 45.61302 366 PHE A O 1
ATOM 4854 N N . GLN A 1 367 ? 15.06770 50.68659 117.55549 1.000 46.25249 367 GLN A N 1
ATOM 4855 C CA . GLN A 1 367 ? 15.75027 49.70787 116.70732 1.000 45.75015 367 GLN A CA 1
ATOM 4856 C C . GLN A 1 367 ? 16.39312 48.63388 117.56800 1.000 44.19602 367 GLN A C 1
ATOM 4857 O O . GLN A 1 367 ? 16.26212 47.43164 117.29584 1.000 46.32102 367 GLN A O 1
ATOM 4871 N N . LYS A 1 368 ? 17.08692 49.05953 118.62012 1.000 48.92099 368 LYS A N 1
ATOM 4872 C CA . LYS A 1 368 ? 17.75123 48.10454 119.49953 1.000 51.37241 368 LYS A CA 1
ATOM 4873 C C . LYS A 1 368 ? 16.77833 47.04159 119.98899 1.000 49.92434 368 LYS A C 1
ATOM 4874 O O . LYS A 1 368 ? 17.03373 45.84093 119.85630 1.000 50.23204 368 LYS A O 1
ATOM 4893 N N . ASN A 1 369 ? 15.63631 47.46253 120.52193 1.000 47.81687 369 ASN A N 1
ATOM 4894 C CA . ASN A 1 369 ? 14.75314 46.54384 121.24031 1.000 48.15009 369 ASN A CA 1
ATOM 4895 C C . ASN A 1 369 ? 13.76295 45.78192 120.36448 1.000 47.86369 369 ASN A C 1
ATOM 4896 O O . ASN A 1 369 ? 13.35150 44.67352 120.75152 1.000 47.72663 369 ASN A O 1
ATOM 4907 N N . PHE A 1 370 ? 13.38609 46.31133 119.19185 1.000 45.05788 370 PHE A N 1
ATOM 4908 C CA . PHE A 1 370 ? 12.24659 45.76435 118.44010 1.000 42.17346 370 PHE A CA 1
ATOM 4909 C C . PHE A 1 370 ? 12.54717 45.42237 116.99222 1.000 39.88943 370 PHE A C 1
ATOM 4910 O O . PHE A 1 370 ? 11.81046 44.63183 116.41215 1.000 40.98905 370 PHE A O 1
ATOM 4927 N N . ILE A 1 371 ? 13.62750 45.91551 116.41595 1.000 40.04128 371 ILE A N 1
ATOM 4928 C CA . ILE A 1 371 ? 13.96308 45.68377 115.01450 1.000 38.02336 371 ILE A CA 1
ATOM 4929 C C . ILE A 1 371 ? 15.23248 44.83324 114.86868 1.000 41.26049 371 ILE A C 1
ATOM 4930 O O . ILE A 1 371 ? 15.20394 43.78055 114.22795 1.000 40.49431 371 ILE A O 1
ATOM 4946 N N . LYS A 1 372 ? 16.35034 45.26585 115.47592 1.000 42.79712 372 LYS A N 1
ATOM 4947 C CA . LYS A 1 372 ? 17.58661 44.49679 115.34318 1.000 45.71342 372 LYS A CA 1
ATOM 4948 C C . LYS A 1 372 ? 17.45293 43.03743 115.77747 1.000 47.43000 372 LYS A C 1
ATOM 4949 O O . LYS A 1 372 ? 18.10071 42.18008 115.14879 1.000 48.99984 372 LYS A O 1
ATOM 4968 N N . PRO A 1 373 ? 16.65247 42.68967 116.78571 1.000 46.68213 373 PRO A N 1
ATOM 4969 C CA . PRO A 1 373 ? 16.57436 41.28005 117.20058 1.000 49.17417 373 PRO A CA 1
ATOM 4970 C C . PRO A 1 373 ? 16.06354 40.35124 116.10520 1.000 49.20610 373 PRO A C 1
ATOM 4971 O O . PRO A 1 373 ? 16.39805 39.15667 116.09906 1.000 51.77929 373 PRO A O 1
ATOM 4982 N N . LEU A 1 374 ? 15.28895 40.87853 115.15744 1.000 46.58227 374 LEU A N 1
ATOM 4983 C CA . LEU A 1 374 ? 14.79066 40.04539 114.06444 1.000 48.21116 374 LEU A CA 1
ATOM 4984 C C . LEU A 1 374 ? 15.93548 39.37252 113.32169 1.000 51.02170 374 LEU A C 1
ATOM 4985 O O . LEU A 1 374 ? 15.85919 38.18132 112.99657 1.000 50.47168 374 LEU A O 1
ATOM 5001 N N . ALA A 1 375 ? 16.98899 40.11504 113.02712 1.000 52.21676 375 ALA A N 1
ATOM 5002 C CA . ALA A 1 375 ? 18.07574 39.57513 112.23154 1.000 53.34086 375 ALA A CA 1
ATOM 5003 C C . ALA A 1 375 ? 19.19233 39.00548 113.08036 1.000 54.46705 375 ALA A C 1
ATOM 5004 O O . ALA A 1 375 ? 19.88861 38.08282 112.63564 1.000 56.21206 375 ALA A O 1
ATOM 5011 N N . ALA A 1 376 ? 19.38709 39.52806 114.29371 1.000 56.01207 376 ALA A N 1
ATOM 5012 C CA . ALA A 1 376 ? 20.59710 39.23047 115.05055 1.000 60.48097 376 ALA A CA 1
ATOM 5013 C C . ALA A 1 376 ? 20.38110 38.25482 116.20374 1.000 60.11474 376 ALA A C 1
ATOM 5014 O O . ALA A 1 376 ? 21.34054 37.59375 116.61838 1.000 62.91792 376 ALA A O 1
ATOM 5021 N N . GLN A 1 377 ? 19.16063 38.13853 116.72743 1.000 60.16266 377 GLN A N 1
ATOM 5022 C CA . GLN A 1 377 ? 18.94197 37.31373 117.90415 1.000 58.72530 377 GLN A CA 1
ATOM 5023 C C . GLN A 1 377 ? 18.82884 35.85207 117.49424 1.000 57.39138 377 GLN A C 1
ATOM 5024 O O . GLN A 1 377 ? 17.92214 35.47628 116.73724 1.000 54.85168 377 GLN A O 1
ATOM 5038 N N . THR A 1 378 ? 19.74572 35.02525 118.02218 1.000 59.85660 378 THR A N 1
ATOM 5039 C CA . THR A 1 378 ? 19.72684 33.59788 117.77989 1.000 59.45216 378 THR A CA 1
ATOM 5040 C C . THR A 1 378 ? 18.79969 32.91654 118.77362 1.000 58.60995 378 THR A C 1
ATOM 5041 O O . THR A 1 378 ? 18.77740 33.24572 119.96542 1.000 60.98881 378 THR A O 1
ATOM 5052 N N . VAL A 1 379 ? 18.05145 31.94341 118.27626 1.000 57.65423 379 VAL A N 1
ATOM 5053 C CA . VAL A 1 379 ? 17.15129 31.13288 119.08085 1.000 58.01241 379 VAL A CA 1
ATOM 5054 C C . VAL A 1 379 ? 17.57734 29.68788 118.91863 1.000 59.03878 379 VAL A C 1
ATOM 5055 O O . VAL A 1 379 ? 17.68364 29.20099 117.79145 1.000 58.81484 379 VAL A O 1
ATOM 5068 N N . LYS A 1 380 ? 17.82700 29.00167 120.03560 1.000 63.23920 380 LYS A N 1
ATOM 5069 C CA . LYS A 1 380 ? 18.26715 27.61165 120.00226 1.000 65.75235 380 LYS A CA 1
ATOM 5070 C C . LYS A 1 380 ? 17.38277 26.77964 120.92035 1.000 66.56587 380 LYS A C 1
ATOM 5071 O O . LYS A 1 380 ? 17.04378 27.22436 122.02055 1.000 71.21659 380 LYS A O 1
ATOM 5075 N N . PHE A 1 381 ? 16.98448 25.58974 120.45779 1.000 64.91311 381 PHE A N 1
ATOM 5076 C CA . PHE A 1 381 ? 16.25735 24.64788 121.30944 1.000 64.79738 381 PHE A CA 1
ATOM 5077 C C . PHE A 1 381 ? 16.27765 23.26350 120.66964 1.000 64.86296 381 PHE A C 1
ATOM 5078 O O . PHE A 1 381 ? 16.54345 23.11778 119.47427 1.000 64.00230 381 PHE A O 1
ATOM 5095 N N . LYS A 1 382 ? 15.97169 22.25090 121.47908 1.000 63.68962 382 LYS A N 1
ATOM 5096 C CA . LYS A 1 382 ? 15.97598 20.86523 121.01677 1.000 64.19946 382 LYS A CA 1
ATOM 5097 C C . LYS A 1 382 ? 14.64024 20.20606 121.34487 1.000 61.71052 382 LYS A C 1
ATOM 5098 O O . LYS A 1 382 ? 14.31971 20.00995 122.51732 1.000 62.18365 382 LYS A O 1
ATOM 5102 N N . SER A 1 389 ? 18.35153 25.76731 115.93972 1.000 61.93387 389 SER A N 1
ATOM 5103 C CA . SER A 1 389 ? 19.12411 26.99872 116.10350 1.000 61.12580 389 SER A CA 1
ATOM 5104 C C . SER A 1 389 ? 19.07134 27.91370 114.86708 1.000 58.63357 389 SER A C 1
ATOM 5105 O O . SER A 1 389 ? 19.48446 27.52291 113.76925 1.000 60.87264 389 SER A O 1
ATOM 5113 N N . ASN A 1 390 ? 18.57722 29.14082 115.04189 1.000 53.10926 390 ASN A N 1
ATOM 5114 C CA . ASN A 1 390 ? 18.46782 30.07139 113.93077 1.000 51.89287 390 ASN A CA 1
ATOM 5115 C C . ASN A 1 390 ? 18.15662 31.43984 114.51117 1.000 49.36390 390 ASN A C 1
ATOM 5116 O O . ASN A 1 390 ? 17.69048 31.55146 115.64981 1.000 50.99824 390 ASN A O 1
ATOM 5127 N N . THR A 1 391 ? 18.35202 32.47826 113.70113 1.000 48.18481 391 THR A N 1
ATOM 5128 C CA . THR A 1 391 ? 17.93350 33.80185 114.13412 1.000 47.26112 391 THR A CA 1
ATOM 5129 C C . THR A 1 391 ? 16.40053 33.95744 114.00813 1.000 45.70290 391 THR A C 1
ATOM 5130 O O . THR A 1 391 ? 15.73840 33.27753 113.21139 1.000 46.24749 391 THR A O 1
ATOM 5141 N N . VAL A 1 392 ? 15.85044 34.91586 114.76938 1.000 43.61044 392 VAL A N 1
ATOM 5142 C CA . VAL A 1 392 ? 14.38936 35.04139 114.95464 1.000 40.80240 392 VAL A CA 1
ATOM 5143 C C . VAL A 1 392 ? 13.62428 35.02334 113.62765 1.000 40.70752 392 VAL A C 1
ATOM 5144 O O . VAL A 1 392 ? 12.68692 34.23948 113.44309 1.000 41.04184 392 VAL A O 1
ATOM 5157 N N . ALA A 1 393 ? 13.96704 35.94170 112.72397 1.000 40.43374 393 ALA A N 1
ATOM 5158 C CA . ALA A 1 393 ? 13.15016 36.12687 111.52928 1.000 41.55764 393 ALA A CA 1
ATOM 5159 C C . ALA A 1 393 ? 13.24122 34.92370 110.60730 1.000 39.55766 393 ALA A C 1
ATOM 5160 O O . ALA A 1 393 ? 12.22444 34.48708 110.05780 1.000 40.38123 393 ALA A O 1
ATOM 5167 N N . ALA A 1 394 ? 14.44594 34.35370 110.44984 1.000 41.14153 394 ALA A N 1
ATOM 5168 C CA . ALA A 1 394 ? 14.58547 33.20439 109.57177 1.000 40.38374 394 ALA A CA 1
ATOM 5169 C C . ALA A 1 394 ? 13.87165 31.98825 110.15298 1.000 37.95759 394 ALA A C 1
ATOM 5170 O O . ALA A 1 394 ? 13.23312 31.22980 109.41563 1.000 39.62566 394 ALA A O 1
ATOM 5177 N N . LEU A 1 395 ? 14.00673 31.78083 111.47241 1.000 37.12282 395 LEU A N 1
ATOM 5178 C CA . LEU A 1 395 ? 13.30918 30.70362 112.16122 1.000 36.84682 395 LEU A CA 1
ATOM 5179 C C . LEU A 1 395 ? 11.80570 30.78884 111.95160 1.000 35.45406 395 LEU A C 1
ATOM 5180 O O . LEU A 1 395 ? 11.15907 29.78987 111.61433 1.000 34.43053 395 LEU A O 1
ATOM 5196 N N . MET A 1 396 ? 11.22691 31.98546 112.11706 1.000 32.90640 396 MET A N 1
ATOM 5197 C CA . MET A 1 396 ? 9.77901 32.13354 111.98620 1.000 30.96692 396 MET A CA 1
ATOM 5198 C C . MET A 1 396 ? 9.29711 32.13467 110.54106 1.000 29.89867 396 MET A C 1
ATOM 5199 O O . MET A 1 396 ? 8.09596 32.19055 110.33233 1.000 30.16686 396 MET A O 1
ATOM 5213 N N . SER A 1 397 ? 10.19461 31.99529 109.57497 1.000 32.00623 397 SER A N 1
ATOM 5214 C CA . SER A 1 397 ? 9.79547 31.72419 108.20277 1.000 33.74135 397 SER A CA 1
ATOM 5215 C C . SER A 1 397 ? 10.28521 30.36995 107.69491 1.000 35.94422 397 SER A C 1
ATOM 5216 O O . SER A 1 397 ? 10.28073 30.12439 106.47450 1.000 40.31257 397 SER A O 1
ATOM 5224 N N . SER A 1 398 ? 10.63508 29.46684 108.59963 1.000 39.33875 398 SER A N 1
ATOM 5225 C CA . SER A 1 398 ? 11.26304 28.19564 108.29844 1.000 40.85751 398 SER A CA 1
ATOM 5226 C C . SER A 1 398 ? 10.29399 27.08939 108.67846 1.000 41.71500 398 SER A C 1
ATOM 5227 O O . SER A 1 398 ? 9.22049 27.36101 109.23106 1.000 41.09495 398 SER A O 1
ATOM 5235 N N . PRO A 1 399 ? 10.65816 25.83142 108.41918 1.000 45.16069 399 PRO A N 1
ATOM 5236 C CA . PRO A 1 399 ? 9.76136 24.71711 108.75161 1.000 45.59493 399 PRO A CA 1
ATOM 5237 C C . PRO A 1 399 ? 9.55268 24.50157 110.22110 1.000 44.28467 399 PRO A C 1
ATOM 5238 O O . PRO A 1 399 ? 8.57270 23.83585 110.57571 1.000 47.96055 399 PRO A O 1
ATOM 5249 N N . ASN A 1 400 ? 10.42706 25.02989 111.07375 1.000 41.71037 400 ASN A N 1
ATOM 5250 C CA . ASN A 1 400 ? 10.31349 24.93276 112.52149 1.000 42.98126 400 ASN A CA 1
ATOM 5251 C C . ASN A 1 400 ? 9.60765 26.12758 113.16365 1.000 39.47333 400 ASN A C 1
ATOM 5252 O O . ASN A 1 400 ? 9.59107 26.22722 114.39930 1.000 40.64163 400 ASN A O 1
ATOM 5263 N N . SER A 1 401 ? 9.02966 27.02039 112.36316 1.000 35.78594 401 SER A N 1
ATOM 5264 C CA . SER A 1 401 ? 8.43349 28.25239 112.86178 1.000 33.04636 401 SER A CA 1
ATOM 5265 C C . SER A 1 401 ? 7.40821 27.99193 113.95465 1.000 32.40926 401 SER A C 1
ATOM 5266 O O . SER A 1 401 ? 7.53851 28.46963 115.08577 1.000 32.95132 401 SER A O 1
ATOM 5274 N N . GLY A 1 402 ? 6.39801 27.19556 113.64418 1.000 34.52773 402 GLY A N 1
ATOM 5275 C CA . GLY A 1 402 ? 5.34722 26.94040 114.61501 1.000 35.53588 402 GLY A CA 1
ATOM 5276 C C . GLY A 1 402 ? 5.85588 26.21878 115.84341 1.000 36.38862 402 GLY A C 1
ATOM 5277 O O . GLY A 1 402 ? 5.40704 26.48422 116.97359 1.000 37.10194 402 GLY A O 1
ATOM 5281 N N . LEU A 1 403 ? 6.78056 25.28412 115.65082 1.000 37.84134 403 LEU A N 1
ATOM 5282 C CA . LEU A 1 403 ? 7.29627 24.54573 116.79526 1.000 40.48927 403 LEU A CA 1
ATOM 5283 C C . LEU A 1 403 ? 8.10642 25.44932 117.71625 1.000 40.88139 403 LEU A C 1
ATOM 5284 O O . LEU A 1 403 ? 8.01081 25.34394 118.94901 1.000 42.93676 403 LEU A O 1
ATOM 5300 N N . ALA A 1 404 ? 8.89435 26.35834 117.13344 1.000 41.45519 404 ALA A N 1
ATOM 5301 C CA . ALA A 1 404 ? 9.61033 27.35793 117.93787 1.000 41.19631 404 ALA A CA 1
ATOM 5302 C C . ALA A 1 404 ? 8.64387 28.14781 118.80968 1.000 38.86278 404 ALA A C 1
ATOM 5303 O O . ALA A 1 404 ? 8.91540 28.39595 119.98637 1.000 40.15209 404 ALA A O 1
ATOM 5310 N N . LEU A 1 405 ? 7.50825 28.55231 118.24550 1.000 36.19673 405 LEU A N 1
ATOM 5311 C CA . LEU A 1 405 ? 6.49483 29.24426 119.02929 1.000 36.26746 405 LEU A CA 1
ATOM 5312 C C . LEU A 1 405 ? 5.95173 28.35443 120.14082 1.000 36.84660 405 LEU A C 1
ATOM 5313 O O . LEU A 1 405 ? 5.85932 28.77789 121.29903 1.000 38.80720 405 LEU A O 1
ATOM 5329 N N . ALA A 1 406 ? 5.54166 27.13302 119.81042 1.000 38.29421 406 ALA A N 1
ATOM 5330 C CA . ALA A 1 406 ? 5.00496 26.22943 120.84884 1.000 39.76546 406 ALA A CA 1
ATOM 5331 C C . ALA A 1 406 ? 6.01987 25.99093 121.94283 1.000 43.28927 406 ALA A C 1
ATOM 5332 O O . ALA A 1 406 ? 5.66522 25.98091 123.12459 1.000 43.26845 406 ALA A O 1
ATOM 5339 N N . TYR A 1 407 ? 7.29286 25.82870 121.56931 1.000 44.86560 407 TYR A N 1
ATOM 5340 C CA . TYR A 1 407 ? 8.31244 25.52052 122.56277 1.000 46.64302 407 TYR A CA 1
ATOM 5341 C C . TYR A 1 407 ? 8.45081 26.65477 123.55946 1.000 45.99230 407 TYR A C 1
ATOM 5342 O O . TYR A 1 407 ? 8.47637 26.43004 124.77430 1.000 48.75841 407 TYR A O 1
ATOM 5360 N N . HIS A 1 408 ? 8.52381 27.88645 123.06595 1.000 46.57936 408 HIS A N 1
ATOM 5361 C CA . HIS A 1 408 ? 8.74639 29.00279 123.97051 1.000 47.65851 408 HIS A CA 1
ATOM 5362 C C . HIS A 1 408 ? 7.47998 29.39811 124.70981 1.000 49.35068 408 HIS A C 1
ATOM 5363 O O . HIS A 1 408 ? 7.55908 29.84711 125.84590 1.000 50.14280 408 HIS A O 1
ATOM 5377 N N . LYS A 1 409 ? 6.30905 29.23798 124.10641 1.000 50.20843 409 LYS A N 1
ATOM 5378 C CA . LYS A 1 409 ? 5.07068 29.48078 124.83642 1.000 49.78768 409 LYS A CA 1
ATOM 5379 C C . LYS A 1 409 ? 4.89032 28.46890 125.95963 1.000 51.00618 409 LYS A C 1
ATOM 5380 O O . LYS A 1 409 ? 4.33220 28.81214 127.00368 1.000 53.59570 409 LYS A O 1
ATOM 5399 N N . GLY A 1 410 ? 5.38966 27.24182 125.77066 1.000 51.75414 410 GLY A N 1
ATOM 5400 C CA . GLY A 1 410 ? 5.34583 26.23135 126.82488 1.000 54.74087 410 GLY A CA 1
ATOM 5401 C C . GLY A 1 410 ? 6.36884 26.43470 127.92201 1.000 58.70466 410 GLY A C 1
ATOM 5402 O O . GLY A 1 410 ? 6.11965 26.04925 129.06772 1.000 64.54935 410 GLY A O 1
ATOM 5406 N N . LYS A 1 411 ? 7.53926 26.98135 127.58133 1.000 59.11009 411 LYS A N 1
ATOM 5407 C CA . LYS A 1 411 ? 8.60520 27.27370 128.53331 1.000 64.47615 411 LYS A CA 1
ATOM 5408 C C . LYS A 1 411 ? 8.43573 28.71402 128.99088 1.000 67.88749 411 LYS A C 1
ATOM 5409 O O . LYS A 1 411 ? 7.62067 28.99253 129.87580 1.000 75.16601 411 LYS A O 1
#

Radius of gyration: 35.03 Å; Cα contacts (8 Å, |Δi|>4): 635; chains: 1; bounding box: 41×45×113 Å